Protein AF-0000000078948136 (afdb_homodimer)

InterPro domains:
  IPR016040 NAD(P)-binding domain [PF13460] (7-189)
  IPR036291 NAD(P)-binding domain superfamily [SSF51735] (1-202)

Sequence (426 aa):
MRVLVVGANGKVARYLLSELKNKGHEPVAMVRNEEQGPELRERGASDIVVANLEEDFSHAFASIDAVVFAAGSGPHTGADKTILIDLWGAIKTIQEAEKRGIKRFIMVSSVGTVDPDQGPMNMRHYLVAKRLADDELKRSSLDYTIVRPGPLSNEESTGKVTVSPHFSEITRSITRHDVAKVIAELVDQQHTIGKTFEVLNGDTPIAKVVEQLMRVLVVGANGKVARYLLSELKNKGHEPVAMVRNEEQGPELRERGASDIVVANLEEDFSHAFASIDAVVFAAGSGPHTGADKTILIDLWGAIKTIQEAEKRGIKRFIMVSSVGTVDPDQGPMNMRHYLVAKRLADDELKRSSLDYTIVRPGPLSNEESTGKVTVSPHFSEITRSITRHDVAKVIAELVDQQHTIGKTFEVLNGDTPIAKVVEQL

Nearest PDB structures (foldseek):
  3e8x-assembly1_A-2  TM=1.002E+00  e=1.604E-40  Halalkalibacterium halodurans
  7er7-assembly1_A  TM=8.733E-01  e=7.220E-12  Homo sapiens
  6opl-assembly1_A  TM=8.382E-01  e=3.068E-11  Homo sapiens
  7v2f-assembly1_J  TM=8.080E-01  e=1.464E-10  Sus scrofa
  6jkh-assembly1_A  TM=6.793E-01  e=3.742E-09  Homo sapiens

Secondary structure (DSSP, 8-state):
-EEEEETTTSHHHHHHHHHHHHTT-EEEEEES-GGGHHHHHHTT-SEEEE--TTS--GGGGTT-SEEEE-----TTS-HHHIIIIIIHHHHHHHHHHHHHT--EEEEE--TTTT-GGGS-GGGHHHHHHHHHHHHHHHHSSSEEEEEEE-SEE-SPP-SEEEEES--SS----EEHHHHHHHHHHHTT-GGGTTEEEEEEE-SEEHHHHHHH-/-EEEEETTTSHHHHHHHHHHHHTT-EEEEEES-GGGHHHHHHTT-SEEEE--TTS--GGGGTT-SEEEE-----TTS-HHHIIIIIIHHHHHHHHHHHHHT--EEEEE--TTTT-GGGS-GGGHHHHHHHHHHHHHHHHSSSEEEEEEE-SEE-SPP-SEEEEES--SS----EEHHHHHHHHHHHTT-GGGTTEEEEEEE-SEEHHHHHHH-

Structure (mmCIF, N/CA/C/O backbone):
data_AF-0000000078948136-model_v1
#
loop_
_entity.id
_entity.type
_entity.pdbx_description
1 polymer 'BH1520 protein'
#
loop_
_atom_site.group_PDB
_atom_site.id
_atom_site.type_symbol
_atom_site.label_atom_id
_atom_site.label_alt_id
_atom_site.label_comp_id
_atom_site.label_asym_id
_atom_site.label_entity_id
_atom_site.label_seq_id
_atom_site.pdbx_PDB_ins_code
_atom_site.Cartn_x
_atom_site.Cartn_y
_atom_site.Cartn_z
_atom_site.occupancy
_atom_site.B_iso_or_equiv
_atom_site.auth_seq_id
_atom_site.auth_comp_id
_atom_site.auth_asym_id
_atom_site.auth_atom_id
_atom_site.pdbx_PDB_model_num
ATOM 1 N N . MET A 1 1 ? -4.086 -31.156 -4.277 1 97.06 1 MET A N 1
ATOM 2 C CA . MET A 1 1 ? -4.754 -30.031 -3.643 1 97.06 1 MET A CA 1
ATOM 3 C C . MET A 1 1 ? -5.555 -29.219 -4.664 1 97.06 1 MET A C 1
ATOM 5 O O . MET A 1 1 ? -5.219 -29.203 -5.848 1 97.06 1 MET A O 1
ATOM 9 N N . ARG A 1 2 ? -6.617 -28.641 -4.203 1 98.56 2 ARG A N 1
ATOM 10 C CA . ARG A 1 2 ? -7.32 -27.625 -4.988 1 98.56 2 ARG A CA 1
ATOM 11 C C . ARG A 1 2 ? -6.664 -26.266 -4.832 1 98.56 2 ARG A C 1
ATOM 13 O O . ARG A 1 2 ? -6.738 -25.641 -3.766 1 98.56 2 ARG A O 1
ATOM 20 N N . VAL A 1 3 ? -6.012 -25.797 -5.891 1 98.88 3 VAL A N 1
ATOM 21 C CA . VAL A 1 3 ? -5.188 -24.594 -5.828 1 98.88 3 VAL A CA 1
ATOM 22 C C . VAL A 1 3 ? -5.863 -23.453 -6.602 1 98.88 3 VAL A C 1
ATOM 24 O O . VAL A 1 3 ? -6.051 -23.562 -7.816 1 98.88 3 VAL A O 1
ATOM 27 N N . LEU A 1 4 ? -6.27 -22.406 -5.887 1 98.94 4 LEU A N 1
ATOM 28 C CA . LEU A 1 4 ? -6.812 -21.219 -6.543 1 98.94 4 LEU A CA 1
ATOM 29 C C . LEU A 1 4 ? -5.699 -20.391 -7.16 1 98.94 4 LEU A C 1
ATOM 31 O O . LEU A 1 4 ? -4.773 -19.969 -6.465 1 98.94 4 LEU A O 1
ATOM 35 N N . VAL A 1 5 ? -5.766 -20.234 -8.461 1 98.94 5 VAL A N 1
ATOM 36 C CA . VAL A 1 5 ? -4.816 -19.391 -9.172 1 98.94 5 VAL A CA 1
ATOM 37 C C . VAL A 1 5 ? -5.469 -18.062 -9.516 1 98.94 5 VAL A C 1
ATOM 39 O O . VAL A 1 5 ? -6.258 -17.969 -10.461 1 98.94 5 VAL A O 1
ATOM 42 N N . VAL A 1 6 ? -5.133 -17.047 -8.711 1 98.88 6 VAL A N 1
ATOM 43 C CA . VAL A 1 6 ? -5.629 -15.688 -8.945 1 98.88 6 VAL A CA 1
ATOM 44 C C . VAL A 1 6 ? -4.816 -15.023 -10.055 1 98.88 6 VAL A C 1
ATOM 46 O O . VAL A 1 6 ? -3.592 -14.922 -9.961 1 98.88 6 VAL A O 1
ATOM 49 N N . GLY A 1 7 ? -5.488 -14.562 -11.062 1 97.75 7 GLY A N 1
ATOM 50 C CA . GLY A 1 7 ? -4.809 -14.086 -12.258 1 97.75 7 GLY A CA 1
ATOM 51 C C . GLY A 1 7 ? -4.496 -15.195 -13.242 1 97.75 7 GLY A C 1
ATOM 52 O O . GLY A 1 7 ? -3.426 -15.203 -13.852 1 97.75 7 GLY A O 1
ATOM 53 N N . ALA A 1 8 ? -5.383 -16.062 -13.445 1 98.25 8 ALA A N 1
ATOM 54 C CA . ALA A 1 8 ? -5.133 -17.312 -14.148 1 98.25 8 ALA A CA 1
ATOM 55 C C . ALA A 1 8 ? -4.969 -17.078 -15.648 1 98.25 8 ALA A C 1
ATOM 57 O O . ALA A 1 8 ? -4.449 -17.938 -16.359 1 98.25 8 ALA A O 1
ATOM 58 N N . ASN A 1 9 ? -5.387 -15.984 -16.125 1 95.88 9 ASN A N 1
ATOM 59 C CA . ASN A 1 9 ? -5.277 -15.719 -17.562 1 95.88 9 ASN A CA 1
ATOM 60 C C . ASN A 1 9 ? -3.951 -15.047 -17.906 1 95.88 9 ASN A C 1
ATOM 62 O O . ASN A 1 9 ? -3.686 -14.75 -19.078 1 95.88 9 ASN A O 1
ATOM 66 N N . GLY A 1 10 ? -3.174 -14.742 -16.922 1 96.38 10 GLY A N 1
ATOM 67 C CA . GLY A 1 10 ? -1.866 -14.156 -17.156 1 96.38 10 GLY A CA 1
ATOM 68 C C . GLY A 1 10 ? -0.903 -15.102 -17.844 1 96.38 10 GLY A C 1
ATOM 69 O O . GLY A 1 10 ? -1.104 -16.312 -17.844 1 96.38 10 GLY A O 1
ATOM 70 N N . LYS A 1 11 ? 0.179 -14.547 -18.375 1 96.88 11 LYS A N 1
ATOM 71 C CA . LYS A 1 11 ? 1.124 -15.305 -19.188 1 96.88 11 LYS A CA 1
ATOM 72 C C . LYS A 1 11 ? 1.839 -16.375 -18.359 1 96.88 11 LYS A C 1
ATOM 74 O O . LYS A 1 11 ? 2.035 -17.5 -18.828 1 96.88 11 LYS A O 1
ATOM 79 N N . VAL A 1 12 ? 2.221 -16.062 -17.172 1 98.31 12 VAL A N 1
ATOM 80 C CA . VAL A 1 12 ? 2.854 -17.031 -16.297 1 98.31 12 VAL A CA 1
ATOM 81 C C . VAL A 1 12 ? 1.819 -18.047 -15.82 1 98.31 12 VAL A C 1
ATOM 83 O O . VAL A 1 12 ? 2.072 -19.25 -15.836 1 98.31 12 VAL A O 1
ATOM 86 N N . ALA A 1 13 ? 0.624 -17.594 -15.43 1 98.56 13 ALA A N 1
ATOM 87 C CA . ALA A 1 13 ? -0.393 -18.422 -14.781 1 98.56 13 ALA A CA 1
ATOM 88 C C . ALA A 1 13 ? -0.94 -19.469 -15.734 1 98.56 13 ALA A C 1
ATOM 90 O O . ALA A 1 13 ? -1.296 -20.578 -15.32 1 98.56 13 ALA A O 1
ATOM 91 N N . ARG A 1 14 ? -0.943 -19.141 -16.984 1 97.88 14 ARG A N 1
ATOM 92 C CA . ARG A 1 14 ? -1.406 -20.109 -17.969 1 97.88 14 ARG A CA 1
ATOM 93 C C . ARG A 1 14 ? -0.501 -21.344 -18 1 97.88 14 ARG A C 1
ATOM 95 O O . ARG A 1 14 ? -0.977 -22.469 -18.172 1 97.88 14 ARG A O 1
ATOM 102 N N . TYR A 1 15 ? 0.8 -21.172 -17.875 1 98.62 15 TYR A N 1
ATOM 103 C CA . TYR A 1 15 ? 1.716 -22.297 -17.75 1 98.62 15 TYR A CA 1
ATOM 104 C C . TYR A 1 15 ? 1.528 -23 -16.406 1 98.62 15 TYR A C 1
ATOM 106 O O . TYR A 1 15 ? 1.631 -24.219 -16.328 1 98.62 15 TYR A O 1
ATOM 114 N N . LEU A 1 16 ? 1.207 -22.219 -15.414 1 98.88 16 LEU A N 1
ATOM 115 C CA . LEU A 1 16 ? 1.091 -22.719 -14.055 1 98.88 16 LEU A CA 1
ATOM 116 C C . LEU A 1 16 ? -0.053 -23.734 -13.945 1 98.88 16 LEU A C 1
ATOM 118 O O . LEU A 1 16 ? 0.061 -24.734 -13.234 1 98.88 16 LEU A O 1
ATOM 122 N N . LEU A 1 17 ? -1.152 -23.484 -14.641 1 98.81 17 LEU A N 1
ATOM 123 C CA . LEU A 1 17 ? -2.291 -24.406 -14.617 1 98.81 17 LEU A CA 1
ATOM 124 C C . LEU A 1 17 ? -1.872 -25.797 -15.047 1 98.81 17 LEU A C 1
ATOM 126 O O . LEU A 1 17 ? -2.16 -26.781 -14.352 1 98.81 17 LEU A O 1
ATOM 130 N N . SER A 1 18 ? -1.115 -25.906 -16.125 1 98.62 18 SER A N 1
ATOM 131 C CA . SER A 1 18 ? -0.658 -27.188 -16.641 1 98.62 18 SER A CA 1
ATOM 132 C C . SER A 1 18 ? 0.341 -27.844 -15.68 1 98.62 18 SER A C 1
ATOM 134 O O . SER A 1 18 ? 0.273 -29.047 -15.422 1 98.62 18 SER A O 1
ATOM 136 N N . GLU A 1 19 ? 1.241 -27.031 -15.18 1 98.75 19 GLU A N 1
ATOM 137 C CA . GLU A 1 19 ? 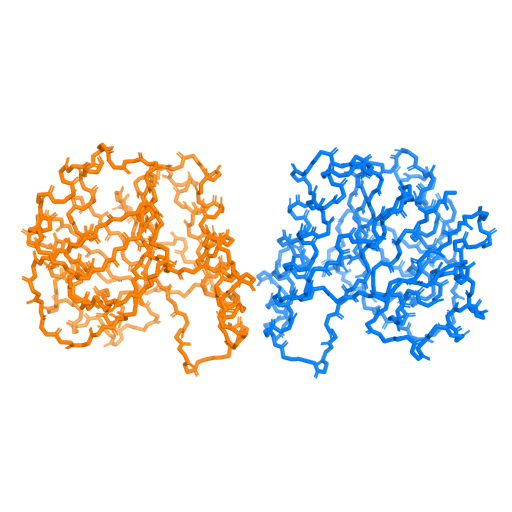2.273 -27.547 -14.289 1 98.75 19 GLU A CA 1
ATOM 138 C C . GLU A 1 19 ? 1.665 -28.078 -12.992 1 98.75 19 GLU A C 1
ATOM 140 O O . GLU A 1 19 ? 2.09 -29.125 -12.484 1 98.75 19 GLU A O 1
ATOM 145 N N . LEU A 1 20 ? 0.662 -27.375 -12.438 1 98.81 20 LEU A N 1
ATOM 146 C CA . LEU A 1 20 ? -0.029 -27.844 -11.242 1 98.81 20 LEU A CA 1
ATOM 147 C C . LEU A 1 20 ? -0.745 -29.172 -11.5 1 98.81 20 LEU A C 1
ATOM 149 O O . LEU A 1 20 ? -0.671 -30.094 -10.688 1 98.81 20 LEU A O 1
ATOM 153 N N . LYS A 1 21 ? -1.398 -29.203 -12.641 1 98.62 21 LYS A N 1
ATOM 154 C CA . LYS A 1 21 ? -2.092 -30.438 -13.016 1 98.62 21 LYS A CA 1
ATOM 155 C C . LYS A 1 21 ? -1.118 -31.609 -13.133 1 98.62 21 LYS A C 1
ATOM 157 O O . LYS A 1 21 ? -1.393 -32.688 -12.633 1 98.62 21 LYS A O 1
ATOM 162 N N . ASN A 1 22 ? -0.026 -31.359 -13.766 1 97.94 22 ASN A N 1
ATOM 163 C CA . ASN A 1 22 ? 0.999 -32.375 -13.945 1 97.94 22 ASN A CA 1
ATOM 164 C C . ASN A 1 22 ? 1.53 -32.875 -12.602 1 97.94 22 ASN A C 1
ATOM 166 O O . ASN A 1 22 ? 1.957 -34.031 -12.492 1 97.94 22 ASN A O 1
ATOM 170 N N . LYS A 1 23 ? 1.486 -32.031 -11.617 1 97.56 23 LYS A N 1
ATOM 171 C CA . LYS A 1 23 ? 1.969 -32.406 -10.289 1 97.56 23 LYS A CA 1
ATOM 172 C C . LYS A 1 23 ? 0.872 -33.094 -9.469 1 97.56 23 LYS A C 1
ATOM 174 O O . LYS A 1 23 ? 1.074 -33.406 -8.297 1 97.56 23 LYS A O 1
ATOM 179 N N . GLY A 1 24 ? -0.3 -33.188 -10.062 1 98.06 24 GLY A N 1
ATOM 180 C CA . GLY A 1 24 ? -1.373 -33.938 -9.414 1 98.06 24 GLY A CA 1
ATOM 181 C C . GLY A 1 24 ? -2.334 -33.062 -8.648 1 98.06 24 GLY A C 1
ATOM 182 O O . GLY A 1 24 ? -3.156 -33.531 -7.871 1 98.06 24 GLY A O 1
ATOM 183 N N . HIS A 1 25 ? -2.225 -31.75 -8.766 1 98.56 25 HIS A N 1
ATOM 184 C CA . HIS A 1 25 ? -3.141 -30.828 -8.117 1 98.56 25 HIS A CA 1
ATOM 185 C C . HIS A 1 25 ? -4.367 -30.562 -8.984 1 98.56 25 HIS A C 1
ATOM 187 O O . HIS A 1 25 ? -4.453 -31.047 -10.109 1 98.56 25 HIS A O 1
ATOM 193 N N . GLU A 1 26 ? -5.348 -29.875 -8.422 1 98.75 26 GLU A N 1
ATOM 194 C CA . GLU A 1 26 ? -6.539 -29.391 -9.109 1 98.75 26 GLU A CA 1
ATOM 195 C C . GLU A 1 26 ? -6.551 -27.859 -9.172 1 98.75 26 GLU A C 1
ATOM 197 O O . GLU A 1 26 ? -7.07 -27.203 -8.273 1 98.75 26 GLU A O 1
ATOM 202 N N . PRO A 1 27 ? -5.984 -27.359 -10.289 1 98.88 27 PRO A N 1
ATOM 203 C CA . PRO A 1 27 ? -5.949 -25.891 -10.375 1 98.88 27 PRO A CA 1
ATOM 204 C C . PRO A 1 27 ? -7.32 -25.281 -10.641 1 98.88 27 PRO A C 1
ATOM 206 O O . PRO A 1 27 ? -8.039 -25.734 -11.547 1 98.88 27 PRO A O 1
ATOM 209 N N . VAL A 1 28 ? -7.73 -24.359 -9.836 1 98.81 28 VAL A N 1
ATOM 210 C CA . VAL A 1 28 ? -8.938 -23.562 -10.031 1 98.81 28 VAL A CA 1
ATOM 211 C C . VAL A 1 28 ? -8.555 -22.188 -10.594 1 98.81 28 VAL A C 1
ATOM 213 O O . VAL A 1 28 ? -7.906 -21.391 -9.914 1 98.81 28 VAL A O 1
ATOM 216 N N . ALA A 1 29 ? -9.008 -21.922 -11.836 1 98.81 29 ALA A N 1
ATOM 217 C CA . ALA A 1 29 ? -8.633 -20.703 -12.531 1 98.81 29 ALA A CA 1
ATOM 218 C C . ALA A 1 29 ? -9.617 -19.578 -12.227 1 98.81 29 ALA A C 1
ATOM 220 O O . ALA A 1 29 ? -10.797 -19.656 -12.578 1 98.81 29 ALA A O 1
ATOM 221 N N . MET A 1 30 ? -9.141 -18.531 -11.547 1 98.69 30 MET A N 1
ATOM 222 C CA . MET A 1 30 ? -9.953 -17.328 -11.344 1 98.69 30 MET A CA 1
ATOM 223 C C . MET A 1 30 ? -9.773 -16.344 -12.492 1 98.69 30 MET A C 1
ATOM 225 O O . MET A 1 30 ? -8.648 -15.93 -12.789 1 98.69 30 MET A O 1
ATOM 229 N N . VAL A 1 31 ? -10.852 -16.047 -13.141 1 97.19 31 VAL A N 1
ATOM 230 C CA . VAL A 1 31 ? -10.812 -15.148 -14.289 1 97.19 31 VAL A CA 1
ATOM 231 C C . VAL A 1 31 ? -11.93 -14.117 -14.18 1 97.19 31 VAL A C 1
ATOM 233 O O . VAL A 1 31 ? -12.898 -14.32 -13.445 1 97.19 31 VAL A O 1
ATOM 236 N N . ARG A 1 32 ? -11.812 -13.031 -14.898 1 95.06 32 ARG A N 1
ATOM 237 C CA . ARG A 1 32 ? -12.789 -11.945 -14.852 1 95.06 32 ARG A CA 1
ATOM 238 C C . ARG A 1 32 ? -13.953 -12.211 -15.805 1 95.06 32 ARG A C 1
ATOM 240 O O . ARG A 1 32 ? -15.039 -11.664 -15.625 1 95.06 32 ARG A O 1
ATOM 247 N N . ASN A 1 33 ? -13.625 -12.984 -16.797 1 92.56 33 ASN A N 1
ATOM 248 C CA . ASN A 1 33 ? -14.602 -13.258 -17.844 1 92.56 33 ASN A CA 1
ATOM 249 C C . ASN A 1 33 ? -14.727 -14.75 -18.109 1 92.56 33 ASN A C 1
ATOM 251 O O . ASN A 1 33 ? -13.734 -15.422 -18.391 1 92.56 33 ASN A O 1
ATOM 255 N N . GLU A 1 34 ? -15.93 -15.148 -18.203 1 92.31 34 GLU A N 1
ATOM 256 C CA . GLU A 1 34 ? -16.219 -16.562 -18.406 1 92.31 34 GLU A CA 1
ATOM 257 C C . GLU A 1 34 ? -15.727 -17.047 -19.781 1 92.31 34 GLU A C 1
ATOM 259 O O . GLU A 1 34 ? -15.43 -18.219 -19.953 1 92.31 34 GLU A O 1
ATOM 264 N N . GLU A 1 35 ? -15.641 -16.141 -20.703 1 94.19 35 GLU A N 1
ATOM 265 C CA . GLU A 1 35 ? -15.258 -16.484 -22.062 1 94.19 35 GLU A CA 1
ATOM 266 C C . GLU A 1 35 ? -13.836 -17.031 -22.125 1 94.19 35 GLU A C 1
ATOM 268 O O . GLU A 1 35 ? -13.461 -17.703 -23.078 1 94.19 35 GLU A O 1
ATOM 273 N N . GLN A 1 36 ? -13.078 -16.859 -21.094 1 91.75 36 GLN A N 1
ATOM 274 C CA . GLN A 1 36 ? -11.711 -17.344 -21.031 1 91.75 36 GLN A CA 1
ATOM 275 C C . GLN A 1 36 ? -11.664 -18.797 -20.531 1 91.75 36 GLN A C 1
ATOM 277 O O . GLN A 1 36 ? -10.633 -19.469 -20.641 1 91.75 36 GLN A O 1
ATOM 282 N N . GLY A 1 37 ? -12.781 -19.328 -20.078 1 94.31 37 GLY A N 1
ATOM 283 C CA . GLY A 1 37 ? -12.875 -20.609 -19.391 1 94.31 37 GLY A CA 1
ATOM 284 C C . GLY A 1 37 ? -12.43 -21.781 -20.25 1 94.31 37 GLY A C 1
ATOM 285 O O . GLY A 1 37 ? -11.531 -22.531 -19.859 1 94.31 37 GLY A O 1
ATOM 286 N N . PRO A 1 38 ? -12.977 -21.922 -21.422 1 95.25 38 PRO A N 1
ATOM 287 C CA . PRO A 1 38 ? -12.648 -23.094 -22.25 1 95.25 38 PRO A CA 1
ATOM 288 C C . PRO A 1 38 ? -11.156 -23.203 -22.547 1 95.25 38 PRO A C 1
ATOM 290 O O . PRO A 1 38 ? -10.578 -24.281 -22.422 1 95.25 38 PRO A O 1
ATOM 293 N N . GLU A 1 39 ? -10.539 -22.125 -22.875 1 96.94 39 GLU A N 1
ATOM 294 C CA . GLU A 1 39 ? -9.102 -22.141 -23.156 1 96.94 39 GLU A CA 1
ATOM 295 C C . GLU A 1 39 ? -8.305 -22.562 -21.922 1 96.94 39 GLU A C 1
ATOM 297 O O . GLU A 1 39 ? -7.348 -23.328 -22.031 1 96.94 39 GLU A O 1
ATOM 302 N N . LEU A 1 40 ? -8.695 -22.109 -20.797 1 98 40 LEU A N 1
ATOM 303 C CA . LEU A 1 40 ? -7.965 -22.391 -19.562 1 98 40 LEU A CA 1
ATOM 304 C C . LEU A 1 40 ? -8.164 -23.844 -19.125 1 98 40 LEU A C 1
ATOM 306 O O . LEU A 1 40 ? -7.266 -24.453 -18.547 1 98 40 LEU A O 1
ATOM 310 N N . ARG A 1 41 ? -9.305 -24.391 -19.406 1 97.62 41 ARG A N 1
ATOM 311 C CA . ARG A 1 41 ? -9.516 -25.812 -19.156 1 97.62 41 ARG A CA 1
ATOM 312 C C . ARG A 1 41 ? -8.586 -26.656 -20.016 1 97.62 41 ARG A C 1
ATOM 314 O O . ARG A 1 41 ? -8.039 -27.656 -19.547 1 97.62 41 ARG A O 1
ATOM 321 N N . GLU A 1 42 ? -8.438 -26.188 -21.203 1 97.62 42 GLU A N 1
ATOM 322 C CA . GLU A 1 42 ? -7.508 -26.891 -22.094 1 97.62 42 GLU A CA 1
ATOM 323 C C . GLU A 1 42 ? -6.078 -26.797 -21.562 1 97.62 42 GLU A C 1
ATOM 325 O O . GLU A 1 42 ? -5.273 -27.703 -21.781 1 97.62 42 GLU A O 1
ATOM 330 N N . ARG A 1 43 ? -5.836 -25.844 -20.797 1 97.25 43 ARG A N 1
ATOM 331 C CA . ARG A 1 43 ? -4.492 -25.625 -20.266 1 97.25 43 ARG A CA 1
ATOM 332 C C . ARG A 1 43 ? -4.324 -26.281 -18.906 1 97.25 43 ARG A C 1
ATOM 334 O O . ARG A 1 43 ? -3.258 -26.203 -18.281 1 97.25 43 ARG A O 1
ATOM 341 N N . GLY A 1 44 ? -5.402 -26.938 -18.422 1 97.88 44 GLY A N 1
ATOM 342 C CA . GLY A 1 44 ? -5.195 -27.75 -17.234 1 97.88 44 GLY A CA 1
ATOM 343 C C . GLY A 1 44 ? -6.066 -27.328 -16.078 1 97.88 44 GLY A C 1
ATOM 344 O O . GLY A 1 44 ? -6.059 -27.969 -15.016 1 97.88 44 GLY A O 1
ATOM 345 N N . ALA A 1 45 ? -6.855 -26.25 -16.234 1 98.56 45 ALA A N 1
ATOM 346 C CA . ALA A 1 45 ? -7.75 -25.859 -15.148 1 98.56 45 ALA A CA 1
ATOM 347 C C . ALA A 1 45 ? -8.805 -26.922 -14.875 1 98.56 45 ALA A C 1
ATOM 349 O O . ALA A 1 45 ? -9.492 -27.375 -15.797 1 98.56 45 ALA A O 1
ATOM 350 N N . SER A 1 46 ? -8.867 -27.312 -13.695 1 98.19 46 SER A N 1
ATOM 351 C CA . SER A 1 46 ? -9.883 -28.266 -13.297 1 98.19 46 SER A CA 1
ATOM 352 C C . SER A 1 46 ? -11.242 -27.609 -13.102 1 98.19 46 SER A C 1
ATOM 354 O O . SER A 1 46 ? -12.281 -28.25 -13.219 1 98.19 46 SER A O 1
ATOM 356 N N . ASP A 1 47 ? -11.211 -26.359 -12.75 1 97.88 47 ASP A N 1
ATOM 357 C CA . ASP A 1 47 ? -12.398 -25.547 -12.547 1 97.88 47 ASP A CA 1
ATOM 358 C C . ASP A 1 47 ? -12.133 -24.078 -12.883 1 97.88 47 ASP A C 1
ATOM 360 O O . ASP A 1 47 ? -10.977 -23.641 -12.891 1 97.88 47 ASP A O 1
ATOM 364 N N . ILE A 1 48 ? -13.266 -23.438 -13.273 1 98.31 48 ILE A N 1
ATOM 365 C CA . ILE A 1 48 ? -13.211 -22.016 -13.578 1 98.31 48 ILE A CA 1
ATOM 366 C C . ILE A 1 48 ? -14.102 -21.25 -12.609 1 98.31 48 ILE A C 1
ATOM 368 O O . ILE A 1 48 ? -15.242 -21.641 -12.359 1 98.31 48 ILE A O 1
ATOM 372 N N . VAL A 1 49 ? -13.523 -20.234 -12.008 1 98.5 49 VAL A N 1
ATOM 373 C CA . VAL A 1 49 ? -14.336 -19.344 -11.188 1 98.5 49 VAL A CA 1
ATOM 374 C C . VAL A 1 49 ? -14.227 -17.922 -11.703 1 98.5 49 VAL 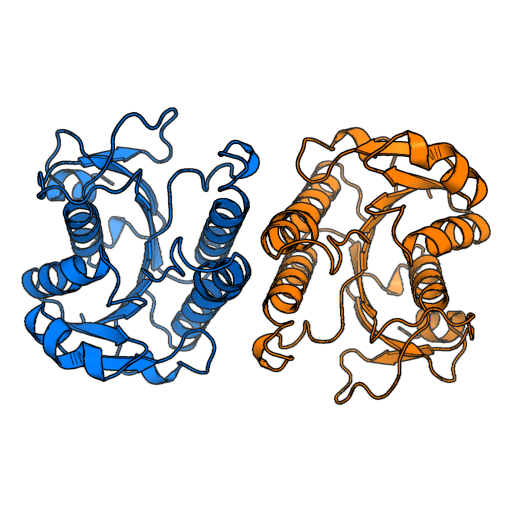A C 1
ATOM 376 O O . VAL A 1 49 ? -13.125 -17.422 -11.953 1 98.5 49 VAL A O 1
ATOM 379 N N . VAL A 1 50 ? -15.383 -17.297 -11.945 1 98.19 50 VAL A N 1
ATOM 380 C CA . VAL A 1 50 ? -15.422 -15.914 -12.414 1 98.19 50 VAL A CA 1
ATOM 381 C C . VAL A 1 50 ? -15.469 -14.969 -11.211 1 98.19 50 VAL A C 1
ATOM 383 O O . VAL A 1 50 ? -16.406 -15.016 -10.414 1 98.19 50 VAL A O 1
ATOM 386 N N . ALA A 1 51 ? -14.453 -14.133 -11.109 1 98.12 51 ALA A N 1
ATOM 387 C CA . ALA A 1 51 ? -14.375 -13.148 -10.031 1 98.12 51 ALA A CA 1
ATOM 388 C C . ALA A 1 51 ? -13.477 -11.977 -10.422 1 98.12 51 ALA A C 1
ATOM 390 O O . ALA A 1 51 ? -12.625 -12.109 -11.297 1 98.12 51 ALA A O 1
ATOM 391 N N . ASN A 1 52 ? -13.773 -10.859 -9.836 1 97.19 52 ASN A N 1
ATOM 392 C CA . ASN A 1 52 ? -13.07 -9.602 -10.055 1 97.19 52 ASN A CA 1
ATOM 393 C C . ASN A 1 52 ? -12.445 -9.078 -8.766 1 97.19 52 ASN A C 1
ATOM 395 O O . ASN A 1 52 ? -13.148 -8.859 -7.773 1 97.19 52 ASN A O 1
ATOM 399 N N . LEU A 1 53 ? -11.164 -8.836 -8.844 1 97.75 53 LEU A N 1
ATOM 400 C CA . LEU A 1 53 ? -10.453 -8.406 -7.645 1 97.75 53 LEU A CA 1
ATOM 401 C C . LEU A 1 53 ? -10.945 -7.043 -7.172 1 97.75 53 LEU A C 1
ATOM 403 O O . LEU A 1 53 ? -10.68 -6.641 -6.039 1 97.75 53 LEU A O 1
ATOM 407 N N . GLU A 1 54 ? -11.602 -6.285 -7.996 1 96.56 54 GLU A N 1
ATOM 408 C CA . GLU A 1 54 ? -12.117 -4.969 -7.629 1 96.56 54 GLU A CA 1
ATOM 409 C C . GLU A 1 54 ? -13.547 -5.062 -7.105 1 96.56 54 GLU A C 1
ATOM 411 O O . GLU A 1 54 ? -14.18 -4.043 -6.816 1 96.56 54 GLU A O 1
ATOM 416 N N . GLU A 1 55 ? -14.055 -6.258 -7.016 1 96.62 55 GLU A N 1
ATOM 417 C CA . GLU A 1 55 ? -15.375 -6.559 -6.465 1 96.62 55 GLU A CA 1
ATOM 418 C C . GLU A 1 55 ? -15.297 -7.641 -5.395 1 96.62 55 GLU A C 1
ATOM 420 O O . GLU A 1 55 ? -14.211 -7.934 -4.883 1 96.62 55 GLU A O 1
ATOM 425 N N . ASP A 1 56 ? -16.453 -8.078 -4.961 1 96.75 56 ASP A N 1
ATOM 426 C CA . ASP A 1 56 ? -16.469 -9.219 -4.051 1 96.75 56 ASP A CA 1
ATOM 427 C C . ASP A 1 56 ? -16.078 -10.508 -4.777 1 96.75 56 ASP A C 1
ATOM 429 O O . ASP A 1 56 ? -16.703 -10.883 -5.77 1 96.75 56 ASP A O 1
ATOM 433 N N . PHE A 1 57 ? -15.055 -11.125 -4.301 1 98.25 57 PHE A N 1
ATOM 434 C CA . PHE A 1 57 ? -14.594 -12.352 -4.941 1 98.25 57 PHE A CA 1
ATOM 435 C C . PHE A 1 57 ? -14.461 -13.484 -3.922 1 98.25 57 PHE A C 1
ATOM 437 O O . PHE A 1 57 ? -13.75 -14.461 -4.156 1 98.25 57 PHE A O 1
ATOM 444 N N . SER A 1 58 ? -15.086 -13.344 -2.787 1 98.19 58 SER A N 1
ATOM 445 C CA . SER A 1 58 ? -14.977 -14.289 -1.686 1 98.19 58 SER A CA 1
ATOM 446 C C . SER A 1 58 ? -15.438 -15.68 -2.104 1 98.19 58 SER A C 1
ATOM 448 O O . SER A 1 58 ? -14.93 -16.688 -1.606 1 98.19 58 SER A O 1
ATOM 450 N N . HIS A 1 59 ? -16.359 -15.742 -3.049 1 98.31 59 HIS A N 1
ATOM 451 C CA . HIS A 1 59 ? -16.891 -17.016 -3.494 1 98.31 59 HIS A CA 1
ATOM 452 C C . HIS A 1 59 ? -15.828 -17.859 -4.188 1 98.31 59 HIS A C 1
ATOM 454 O O . HIS A 1 59 ? -15.969 -19.078 -4.305 1 98.31 59 HIS A O 1
ATOM 460 N N . ALA A 1 60 ? -14.781 -17.266 -4.633 1 98.62 60 ALA A N 1
ATOM 461 C CA . ALA A 1 60 ? -13.727 -17.953 -5.367 1 98.62 60 ALA A CA 1
ATOM 462 C C . ALA A 1 60 ? -12.938 -18.875 -4.449 1 98.62 60 ALA A C 1
ATOM 464 O O . ALA A 1 60 ? -12.188 -19.734 -4.922 1 98.62 60 ALA A O 1
ATOM 465 N N . PHE A 1 61 ? -13.094 -18.781 -3.162 1 98.69 61 PHE A N 1
ATOM 466 C CA . PHE A 1 61 ? -12.266 -19.484 -2.195 1 98.69 61 PHE A CA 1
ATOM 467 C C . PHE A 1 61 ? -12.961 -20.766 -1.728 1 98.69 61 PHE A C 1
ATOM 469 O O . PHE A 1 61 ? -12.422 -21.484 -0.887 1 98.69 61 PHE A O 1
ATOM 476 N N . ALA A 1 62 ? -14.109 -21.031 -2.283 1 97.88 62 ALA A N 1
ATOM 477 C CA . ALA A 1 62 ? -14.852 -22.219 -1.873 1 97.88 62 ALA A CA 1
ATOM 478 C C . ALA A 1 62 ? -14.078 -23.5 -2.197 1 97.88 62 ALA A C 1
ATOM 480 O O . ALA A 1 62 ? -13.648 -23.688 -3.336 1 97.88 62 ALA A O 1
ATOM 481 N N . SER A 1 63 ? -13.805 -24.344 -1.143 1 97.81 63 SER A N 1
ATOM 482 C CA . SER A 1 63 ? -13.18 -25.656 -1.269 1 97.81 63 SER A CA 1
ATOM 483 C C . SER A 1 63 ? -11.758 -25.531 -1.815 1 97.81 63 SER A C 1
ATOM 485 O O . SER A 1 63 ? -11.352 -26.312 -2.678 1 97.81 63 SER A O 1
ATOM 487 N N . ILE A 1 64 ? -11.039 -24.516 -1.451 1 98.69 64 ILE A N 1
ATOM 488 C CA . ILE A 1 64 ? -9.672 -24.281 -1.881 1 98.69 64 ILE A CA 1
ATOM 489 C C . ILE A 1 64 ? -8.703 -24.719 -0.788 1 98.69 64 ILE A C 1
ATOM 491 O O . ILE A 1 64 ? -8.938 -24.484 0.398 1 98.69 64 ILE A O 1
ATOM 495 N N . ASP A 1 65 ? -7.621 -25.359 -1.229 1 98.62 65 ASP A N 1
ATOM 496 C CA . ASP A 1 65 ? -6.602 -25.812 -0.291 1 98.62 65 ASP A CA 1
ATOM 497 C C . ASP A 1 65 ? -5.422 -24.859 -0.237 1 98.62 65 ASP A C 1
ATOM 499 O O . ASP A 1 65 ? -4.754 -24.734 0.792 1 98.62 65 ASP A O 1
ATOM 503 N N . ALA A 1 66 ? -5.121 -24.234 -1.32 1 98.81 66 ALA A N 1
ATOM 504 C CA . ALA A 1 66 ? -3.975 -23.344 -1.46 1 98.81 66 ALA A CA 1
ATOM 505 C C . ALA A 1 66 ? -4.266 -22.234 -2.465 1 98.81 66 ALA A C 1
ATOM 507 O O . ALA A 1 66 ? -5.125 -22.375 -3.338 1 98.81 66 ALA A O 1
ATOM 508 N N . VAL A 1 67 ? -3.594 -21.125 -2.297 1 98.94 67 VAL A N 1
ATOM 509 C CA . VAL A 1 67 ? -3.777 -19.969 -3.178 1 98.94 67 VAL A CA 1
ATOM 510 C C . VAL A 1 67 ? -2.439 -19.578 -3.797 1 98.94 67 VAL A C 1
ATOM 512 O O . VAL A 1 67 ? -1.415 -19.547 -3.111 1 98.94 67 VAL A O 1
ATOM 515 N N . VAL A 1 68 ? -2.42 -19.359 -5.074 1 98.94 68 VAL A N 1
ATOM 516 C CA . VAL A 1 68 ? -1.333 -18.688 -5.77 1 98.94 68 VAL A CA 1
ATOM 517 C C . VAL A 1 68 ? -1.821 -17.344 -6.301 1 98.94 68 VAL A C 1
ATOM 519 O O . VAL A 1 68 ? -2.775 -17.281 -7.082 1 98.94 68 VAL A O 1
ATOM 522 N N . PHE A 1 69 ? -1.248 -16.297 -5.82 1 98.94 69 PHE A N 1
ATOM 523 C CA . PHE A 1 69 ? -1.562 -14.977 -6.348 1 98.94 69 PHE A CA 1
ATOM 524 C C . PHE A 1 69 ? -0.598 -14.602 -7.465 1 98.94 69 PHE A C 1
ATOM 526 O O . PHE A 1 69 ? 0.544 -14.219 -7.207 1 98.94 69 PHE A O 1
ATOM 533 N N . ALA A 1 70 ? -1.076 -14.68 -8.633 1 98.69 70 ALA A N 1
ATOM 534 C CA . ALA A 1 70 ? -0.267 -14.383 -9.812 1 98.69 70 ALA A CA 1
ATOM 535 C C . ALA A 1 70 ? -0.847 -13.203 -10.594 1 98.69 70 ALA A C 1
ATOM 537 O O . ALA A 1 70 ? -0.448 -12.945 -11.727 1 98.69 70 ALA A O 1
ATOM 538 N N . ALA A 1 71 ? -1.788 -12.555 -9.922 1 98 71 ALA A N 1
ATOM 539 C CA . ALA A 1 71 ? -2.461 -11.453 -10.609 1 98 71 ALA A CA 1
ATOM 540 C C . ALA A 1 71 ? -1.573 -10.211 -10.656 1 98 71 ALA A C 1
ATOM 542 O O . ALA A 1 71 ? -0.835 -9.938 -9.711 1 98 71 ALA A O 1
ATOM 543 N N . GLY A 1 72 ? -1.669 -9.5 -11.703 1 96.44 72 GLY A N 1
ATOM 544 C CA . GLY A 1 72 ? -1.1 -8.188 -11.969 1 96.44 72 GLY A CA 1
ATOM 545 C C . GLY A 1 72 ? -1.897 -7.379 -12.977 1 96.44 72 GLY A C 1
ATOM 546 O O . GLY A 1 72 ? -2.486 -7.941 -13.898 1 96.44 72 GLY A O 1
ATOM 547 N N . SER A 1 73 ? -1.837 -6.125 -12.789 1 94.31 73 SER A N 1
ATOM 548 C CA . SER A 1 73 ? -2.627 -5.277 -13.68 1 94.31 73 SER A CA 1
ATOM 549 C C . SER A 1 73 ? -2.014 -5.219 -15.078 1 94.31 73 SER A C 1
ATOM 551 O O . SER A 1 73 ? -2.723 -5.008 -16.062 1 94.31 73 SER A O 1
ATOM 553 N N . GLY A 1 74 ? -0.789 -5.391 -15.117 1 91.5 74 GLY A N 1
ATOM 554 C CA . GLY A 1 74 ? -0.114 -5.387 -16.406 1 91.5 74 GLY A CA 1
ATOM 555 C C . GLY A 1 74 ? 0.348 -4.004 -16.828 1 91.5 74 GLY A C 1
ATOM 556 O O . GLY A 1 74 ? -0.175 -2.996 -16.359 1 91.5 74 GLY A O 1
ATOM 557 N N . PRO A 1 75 ? 1.241 -3.934 -17.719 1 87.44 75 PRO A N 1
ATOM 558 C CA . PRO A 1 75 ? 1.88 -2.678 -18.125 1 87.44 75 PRO A CA 1
ATOM 559 C C . PRO A 1 75 ? 0.96 -1.786 -18.953 1 87.44 75 PRO A C 1
ATOM 561 O O . PRO A 1 75 ? 1.256 -0.605 -19.156 1 87.44 75 PRO A O 1
ATOM 564 N N . HIS A 1 76 ? -0.115 -2.314 -19.469 1 91.88 76 HIS A N 1
ATOM 565 C CA . HIS A 1 76 ? -0.989 -1.547 -20.344 1 91.88 76 HIS A CA 1
ATOM 566 C C . HIS A 1 76 ? -2.098 -0.858 -19.562 1 91.88 76 HIS A C 1
ATOM 568 O O . HIS A 1 76 ? -3.008 -0.268 -20.141 1 91.88 76 HIS A O 1
ATOM 574 N N . THR A 1 77 ? -2.051 -0.997 -18.297 1 93.75 77 THR A N 1
ATOM 575 C CA . THR A 1 77 ? -3.012 -0.319 -17.438 1 93.75 77 THR A CA 1
ATOM 576 C C . THR A 1 77 ? -2.336 0.801 -16.656 1 93.75 77 THR A C 1
ATOM 578 O O . THR A 1 77 ? -1.109 0.919 -16.656 1 93.75 77 THR A O 1
ATOM 581 N N . GLY A 1 78 ? -3.143 1.682 -16.109 1 94.44 78 GLY A N 1
ATOM 582 C CA . GLY A 1 78 ? -2.6 2.777 -15.328 1 94.44 78 GLY A CA 1
ATOM 583 C C . GLY A 1 78 ? -2.184 2.361 -13.93 1 94.44 78 GLY A C 1
ATOM 584 O O . GLY A 1 78 ? -2.49 1.252 -13.484 1 94.44 78 GLY A O 1
ATOM 585 N N . ALA A 1 79 ? -1.454 3.24 -13.25 1 97.06 79 ALA A N 1
ATOM 586 C CA . ALA A 1 79 ? -0.964 2.98 -11.898 1 97.06 79 ALA A CA 1
ATOM 587 C C . ALA A 1 79 ? -2.123 2.811 -10.922 1 97.06 79 ALA A C 1
ATOM 589 O O . ALA A 1 79 ? -1.951 2.238 -9.844 1 97.06 79 ALA A O 1
ATOM 590 N N . ASP A 1 80 ? -3.271 3.387 -11.227 1 97.62 80 ASP A N 1
ATOM 591 C CA . ASP A 1 80 ? -4.445 3.154 -10.391 1 97.62 80 ASP A CA 1
ATOM 592 C C . ASP A 1 80 ? -4.777 1.666 -10.312 1 97.62 80 ASP A C 1
ATOM 594 O O . ASP A 1 80 ? -5.117 1.159 -9.242 1 97.62 80 ASP A O 1
ATOM 598 N N . LYS A 1 81 ? -4.641 1.022 -11.43 1 97.75 81 LYS A N 1
ATOM 599 C CA . LYS A 1 81 ? -4.895 -0.415 -11.445 1 97.75 81 LYS A CA 1
ATOM 600 C C . LYS A 1 81 ? -3.789 -1.175 -10.719 1 97.75 81 LYS A C 1
ATOM 602 O O . LYS A 1 81 ? -4.039 -2.219 -10.109 1 97.75 81 LYS A O 1
ATOM 607 N N . THR A 1 82 ? -2.527 -0.668 -10.742 1 98.31 82 THR A N 1
ATOM 608 C CA . THR A 1 82 ? -1.47 -1.256 -9.922 1 98.31 82 THR A CA 1
ATOM 609 C C . THR A 1 82 ? -1.864 -1.263 -8.453 1 98.31 82 THR A C 1
ATOM 611 O O . THR A 1 82 ? -1.688 -2.268 -7.762 1 98.31 82 THR A O 1
ATOM 614 N N . ILE A 1 83 ? -2.438 -0.22 -7.996 1 98.5 83 ILE A N 1
ATOM 615 C CA . ILE A 1 83 ? -2.891 -0.127 -6.613 1 98.5 83 ILE A CA 1
ATOM 616 C C . ILE A 1 83 ? -4.027 -1.116 -6.375 1 98.5 83 ILE A C 1
ATOM 618 O O . ILE A 1 83 ? -4 -1.883 -5.41 1 98.5 83 ILE A O 1
ATOM 622 N N . LEU A 1 84 ? -4.969 -1.165 -7.258 1 98.5 84 LEU A N 1
ATOM 623 C CA . LEU A 1 84 ? -6.223 -1.864 -6.996 1 98.5 84 LEU A CA 1
ATOM 624 C C . LEU A 1 84 ? -6.066 -3.365 -7.215 1 98.5 84 LEU A C 1
ATOM 626 O O . LEU A 1 84 ? -6.777 -4.164 -6.602 1 98.5 84 LEU A O 1
ATOM 630 N N . ILE A 1 85 ? -5.082 -3.768 -8.047 1 98.38 85 ILE A N 1
ATOM 631 C CA . ILE A 1 85 ? -4.926 -5.176 -8.383 1 98.38 85 ILE A CA 1
ATOM 632 C C . ILE A 1 85 ? -3.697 -5.746 -7.676 1 98.38 85 ILE A C 1
ATOM 634 O O . ILE A 1 85 ? -3.82 -6.582 -6.781 1 98.38 85 ILE A O 1
ATOM 638 N N . ASP A 1 86 ? -2.537 -5.18 -7.941 1 98.69 86 ASP A N 1
ATOM 639 C CA . ASP A 1 86 ? -1.271 -5.738 -7.473 1 98.69 86 ASP A CA 1
ATOM 640 C C . ASP A 1 86 ? -1.123 -5.57 -5.961 1 98.69 86 ASP A C 1
ATOM 642 O O . ASP A 1 86 ? -0.455 -6.371 -5.305 1 98.69 86 ASP A O 1
ATOM 646 N N . LEU A 1 87 ? -1.727 -4.523 -5.465 1 98.88 87 LEU A N 1
ATOM 647 C CA . LEU A 1 87 ? -1.578 -4.223 -4.047 1 98.88 87 LEU A CA 1
ATOM 648 C C . LEU A 1 87 ? -2.85 -4.574 -3.279 1 98.88 87 LEU A C 1
ATOM 650 O O . LEU A 1 87 ? -2.879 -5.562 -2.543 1 98.88 87 LEU A O 1
ATOM 654 N N . TRP A 1 88 ? -3.922 -3.908 -3.494 1 98.81 88 TRP A N 1
ATOM 655 C CA . TRP A 1 88 ? -5.16 -4.062 -2.738 1 98.81 88 TRP A CA 1
ATOM 656 C C . TRP A 1 88 ? -5.789 -5.426 -2.996 1 98.81 88 TRP A C 1
ATOM 658 O O . TRP A 1 88 ? -6.258 -6.086 -2.064 1 98.81 88 TRP A O 1
ATOM 668 N N . GLY A 1 89 ? -5.773 -5.828 -4.285 1 98.75 89 GLY A N 1
ATOM 669 C CA . GLY A 1 89 ? -6.246 -7.164 -4.613 1 98.75 89 GLY A CA 1
ATOM 670 C C . GLY A 1 89 ? -5.473 -8.258 -3.904 1 98.75 89 GLY A C 1
ATOM 671 O O . GLY A 1 89 ? -6.062 -9.234 -3.42 1 98.75 89 GLY A O 1
ATOM 672 N N . ALA A 1 90 ? -4.164 -8.109 -3.881 1 98.88 90 ALA A N 1
ATOM 673 C CA . ALA A 1 90 ? -3.32 -9.07 -3.174 1 98.88 90 ALA A CA 1
ATOM 674 C C . ALA A 1 90 ? -3.648 -9.094 -1.684 1 98.88 90 ALA A C 1
ATOM 676 O O . ALA A 1 90 ? -3.826 -10.164 -1.098 1 98.88 90 ALA A O 1
ATOM 677 N N . ILE A 1 91 ? -3.758 -7.922 -1.084 1 98.88 91 ILE A N 1
ATOM 678 C CA . ILE A 1 91 ? -4.035 -7.816 0.344 1 98.88 91 ILE A CA 1
ATOM 679 C C . ILE A 1 91 ? -5.383 -8.461 0.661 1 98.88 91 ILE A C 1
ATOM 681 O O . ILE A 1 91 ? -5.496 -9.242 1.607 1 98.88 91 ILE A O 1
ATOM 685 N N . LYS A 1 92 ? -6.379 -8.172 -0.139 1 98.75 92 LYS A N 1
ATOM 686 C CA . LYS A 1 92 ? -7.703 -8.742 0.086 1 98.75 92 LYS A CA 1
ATOM 687 C C . LYS A 1 92 ? -7.691 -10.258 -0.087 1 98.75 92 LYS A C 1
ATOM 689 O O . LYS A 1 92 ? -8.414 -10.969 0.608 1 98.75 92 LYS A O 1
ATOM 694 N N . THR A 1 93 ? -6.895 -10.734 -1.029 1 98.88 93 THR A N 1
ATOM 695 C CA . THR A 1 93 ? -6.762 -12.172 -1.222 1 98.88 93 THR A CA 1
ATOM 696 C C . THR A 1 93 ? -6.133 -12.82 0.007 1 98.88 93 THR A C 1
ATOM 698 O O . THR A 1 93 ? -6.59 -13.875 0.458 1 98.88 93 THR A O 1
ATOM 701 N N . ILE A 1 94 ? -5.098 -12.203 0.538 1 98.88 94 ILE A N 1
ATOM 702 C CA . ILE A 1 94 ? -4.438 -12.672 1.75 1 98.88 94 ILE A CA 1
ATOM 703 C C . ILE A 1 94 ? -5.441 -12.734 2.896 1 98.88 94 ILE A C 1
ATOM 705 O O . ILE A 1 94 ? -5.562 -13.766 3.566 1 98.88 94 ILE A O 1
ATOM 709 N N . GLN A 1 95 ? -6.168 -11.68 3.047 1 98.62 95 GLN A N 1
ATOM 710 C CA . GLN A 1 95 ? -7.129 -11.578 4.141 1 98.62 95 GLN A CA 1
ATOM 711 C C . GLN A 1 95 ? -8.242 -12.617 3.996 1 98.62 95 GLN A C 1
ATOM 713 O O . GLN A 1 95 ? -8.664 -13.219 4.984 1 98.62 95 GLN A O 1
ATOM 718 N N . GLU A 1 96 ? -8.719 -12.773 2.775 1 98.69 96 GLU A N 1
ATOM 719 C CA . GLU A 1 96 ? -9.766 -13.766 2.537 1 98.69 96 GLU A CA 1
ATOM 720 C C . GLU A 1 96 ? -9.266 -15.18 2.83 1 98.69 96 GLU A C 1
ATOM 722 O O . GLU A 1 96 ? -10 -15.992 3.395 1 98.69 96 GLU A O 1
ATOM 727 N N . ALA A 1 97 ? -8.039 -15.508 2.41 1 98.81 97 ALA A N 1
ATOM 728 C CA . ALA A 1 97 ? -7.445 -16.797 2.719 1 98.81 97 ALA A CA 1
ATOM 729 C C . ALA A 1 97 ? -7.383 -17.031 4.227 1 98.81 97 ALA A C 1
ATOM 731 O O . ALA A 1 97 ? -7.762 -18.109 4.711 1 98.81 97 ALA A O 1
ATOM 732 N N . GLU A 1 98 ? -6.93 -16.016 4.973 1 98.69 98 GLU A N 1
ATOM 733 C CA . GLU A 1 98 ? -6.883 -16.125 6.43 1 98.69 98 GLU A CA 1
ATOM 734 C C . GLU A 1 98 ? -8.266 -16.375 7.008 1 98.69 98 GLU A C 1
ATOM 736 O O . GLU A 1 98 ? -8.438 -17.266 7.844 1 98.69 98 GLU A O 1
ATOM 741 N N . LYS A 1 99 ? -9.18 -15.609 6.555 1 98.12 99 LYS A N 1
ATOM 742 C CA . LYS A 1 99 ? -10.547 -15.695 7.043 1 98.12 99 LYS A CA 1
ATOM 743 C C . LYS A 1 99 ? -11.117 -17.094 6.844 1 98.12 99 LYS A C 1
ATOM 745 O O . LYS A 1 99 ? -11.867 -17.594 7.688 1 98.12 99 LYS A O 1
ATOM 750 N N . ARG A 1 100 ? -10.711 -17.734 5.762 1 97.81 100 ARG A N 1
ATOM 751 C CA . ARG A 1 100 ? -11.289 -19.016 5.379 1 97.81 100 ARG A CA 1
ATOM 752 C C . ARG A 1 100 ? -10.445 -20.172 5.895 1 97.81 100 ARG A C 1
ATOM 754 O O . ARG A 1 100 ? -10.805 -21.344 5.723 1 97.81 100 ARG A O 1
ATOM 761 N N . GLY A 1 101 ? -9.32 -19.891 6.492 1 97.81 101 GLY A N 1
ATOM 762 C CA . GLY A 1 101 ? -8.453 -20.906 7.039 1 97.81 101 GLY A CA 1
ATOM 763 C C . GLY A 1 101 ? -7.633 -21.625 5.98 1 97.81 101 GLY A C 1
ATOM 764 O O . GLY A 1 101 ? -7.203 -22.766 6.184 1 97.81 101 GLY A O 1
ATOM 765 N N . ILE A 1 102 ? -7.508 -21.062 4.797 1 97.94 102 ILE A N 1
ATOM 766 C CA . ILE A 1 102 ? -6.629 -21.578 3.754 1 97.94 102 ILE A CA 1
ATOM 767 C C . ILE A 1 102 ? -5.191 -21.156 4.035 1 97.94 102 ILE A C 1
ATOM 769 O O . ILE A 1 102 ? -4.824 -20 3.812 1 97.94 102 ILE A O 1
ATOM 773 N N . LYS A 1 103 ? -4.344 -22 4.414 1 97 103 LYS A N 1
ATOM 774 C CA . LYS A 1 103 ? -3.074 -21.609 5.012 1 97 103 LYS A CA 1
ATOM 775 C C . LYS A 1 103 ? -2.002 -21.422 3.943 1 97 103 LYS A C 1
ATOM 777 O O . LYS A 1 103 ? -1.241 -20.453 3.984 1 97 103 LYS A O 1
ATOM 782 N N . ARG A 1 104 ? -1.955 -22.344 2.916 1 98.81 104 ARG A N 1
ATOM 783 C CA . ARG A 1 104 ? -0.847 -22.328 1.967 1 98.81 104 ARG A CA 1
ATOM 784 C C . ARG A 1 104 ? -1.041 -21.234 0.925 1 98.81 104 ARG A C 1
ATOM 786 O O . ARG A 1 104 ? -2.066 -21.188 0.241 1 98.81 104 ARG A O 1
ATOM 793 N N . PHE A 1 105 ? -0.105 -20.281 0.819 1 98.94 105 PHE A N 1
ATOM 794 C CA . PHE A 1 105 ? -0.2 -19.094 -0.027 1 98.94 105 PHE A CA 1
ATOM 795 C C . PHE A 1 105 ? 1.124 -18.828 -0.732 1 98.94 105 PHE A C 1
ATOM 797 O O . PHE A 1 105 ? 2.156 -18.656 -0.08 1 98.94 105 PHE A O 1
ATOM 804 N N . ILE A 1 106 ? 1.128 -18.828 -2.049 1 98.94 106 ILE A N 1
ATOM 805 C CA . ILE A 1 106 ? 2.303 -18.469 -2.838 1 98.94 106 ILE A CA 1
ATOM 806 C C . ILE A 1 106 ? 2.074 -17.125 -3.529 1 98.94 106 ILE A C 1
ATOM 808 O O . ILE A 1 106 ? 1.07 -16.938 -4.223 1 98.94 106 ILE A O 1
ATOM 812 N N . MET A 1 107 ? 2.945 -16.203 -3.342 1 98.94 107 MET A N 1
ATOM 813 C CA . MET A 1 107 ? 2.895 -14.875 -3.957 1 98.94 107 MET A CA 1
ATOM 814 C C . MET A 1 107 ? 3.887 -14.773 -5.113 1 98.94 107 MET A C 1
ATOM 816 O O . MET A 1 107 ? 5.07 -15.07 -4.945 1 98.94 107 MET A O 1
ATOM 820 N N . VAL A 1 108 ? 3.373 -14.469 -6.254 1 98.88 108 VAL A N 1
ATOM 821 C CA . VAL A 1 108 ? 4.258 -14.078 -7.348 1 98.88 108 VAL A CA 1
ATOM 822 C C . VAL A 1 108 ? 4.57 -12.586 -7.258 1 98.88 108 VAL A C 1
ATOM 824 O O . VAL A 1 108 ? 3.738 -11.75 -7.617 1 98.88 108 VAL A O 1
ATOM 827 N N . SER A 1 109 ? 5.711 -12.234 -6.809 1 98.75 109 SER A N 1
ATOM 828 C CA . SER A 1 109 ? 6.188 -10.867 -6.609 1 98.75 109 SER A CA 1
ATOM 829 C C . SER A 1 109 ? 7.191 -10.469 -7.688 1 98.75 109 SER A C 1
ATOM 831 O O . SER A 1 109 ? 6.949 -10.68 -8.875 1 98.75 109 SER A O 1
ATOM 833 N N . SER A 1 110 ? 8.219 -9.766 -7.324 1 98.25 110 SER A N 1
ATOM 834 C CA . SER A 1 110 ? 9.18 -9.281 -8.312 1 98.25 110 SER A CA 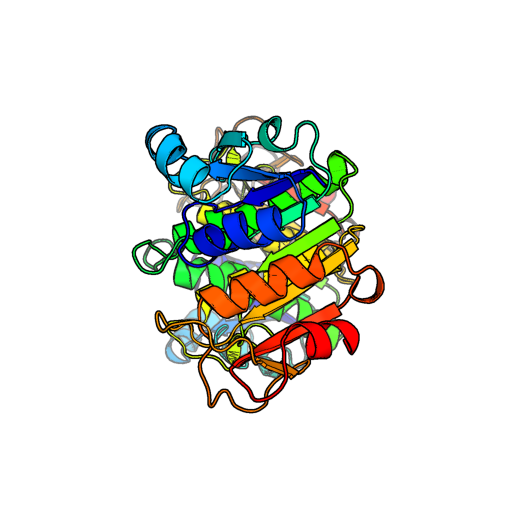1
ATOM 835 C C . SER A 1 110 ? 10.516 -8.938 -7.66 1 98.25 110 SER A C 1
ATOM 837 O O . SER A 1 110 ? 10.562 -8.539 -6.492 1 98.25 110 SER A O 1
ATOM 839 N N . VAL A 1 111 ? 11.594 -9.117 -8.445 1 98.12 111 VAL A N 1
ATOM 840 C CA . VAL A 1 111 ? 12.859 -8.5 -8.039 1 98.12 111 VAL A CA 1
ATOM 841 C C . VAL A 1 111 ? 12.672 -6.996 -7.891 1 98.12 111 VAL A C 1
ATOM 843 O O . VAL A 1 111 ? 11.75 -6.414 -8.477 1 98.12 111 VAL A O 1
ATOM 846 N N . GLY A 1 112 ? 13.508 -6.375 -7.121 1 97.19 112 GLY A N 1
ATOM 847 C CA . GLY A 1 112 ? 13.414 -4.938 -6.922 1 97.19 112 GLY A CA 1
ATOM 848 C C . GLY A 1 112 ? 12.562 -4.555 -5.727 1 97.19 112 GLY A C 1
ATOM 849 O O . GLY A 1 112 ? 12.617 -3.416 -5.258 1 97.19 112 GLY A O 1
ATOM 850 N N . THR A 1 113 ? 11.789 -5.508 -5.168 1 97.88 113 THR A N 1
ATOM 851 C CA . THR A 1 113 ? 10.859 -5.199 -4.078 1 97.88 113 THR A CA 1
ATOM 852 C C . THR A 1 113 ? 11.617 -5.023 -2.764 1 97.88 113 THR A C 1
ATOM 854 O O . THR A 1 113 ? 11.086 -4.453 -1.81 1 97.88 113 THR A O 1
ATOM 857 N N . VAL A 1 114 ? 12.844 -5.508 -2.686 1 96.75 114 VAL A N 1
ATOM 858 C CA . VAL A 1 114 ? 13.648 -5.371 -1.475 1 96.75 114 VAL A CA 1
ATOM 859 C C . VAL A 1 114 ? 13.898 -3.895 -1.187 1 96.75 114 VAL A C 1
ATOM 861 O O . VAL A 1 114 ? 13.828 -3.459 -0.035 1 96.75 114 VAL A O 1
ATOM 864 N N . ASP A 1 115 ? 14.188 -3.135 -2.199 1 96.06 115 ASP A N 1
ATOM 865 C CA . ASP A 1 115 ? 14.422 -1.697 -2.088 1 96.06 115 ASP A CA 1
ATOM 866 C C . ASP A 1 115 ? 13.844 -0.953 -3.287 1 96.06 115 ASP A C 1
ATOM 868 O O . ASP A 1 115 ? 14.578 -0.545 -4.188 1 96.06 115 ASP A O 1
ATOM 872 N N . PRO A 1 116 ? 12.539 -0.711 -3.184 1 97.75 116 PRO A N 1
ATOM 873 C CA . PRO A 1 116 ? 11.875 -0.085 -4.328 1 97.75 116 PRO A CA 1
ATOM 874 C C . PRO A 1 116 ? 12.492 1.255 -4.715 1 97.75 116 PRO A C 1
ATOM 876 O O . PRO A 1 116 ? 12.508 1.618 -5.891 1 97.75 116 PRO A O 1
ATOM 879 N N . ASP A 1 117 ? 13.078 1.979 -3.768 1 96.94 117 ASP A N 1
ATOM 880 C CA . ASP A 1 117 ? 13.617 3.314 -4.016 1 96.94 117 ASP A CA 1
ATOM 881 C C . ASP A 1 117 ? 14.867 3.252 -4.887 1 96.94 117 ASP A C 1
ATOM 883 O O . ASP A 1 117 ? 15.273 4.262 -5.465 1 96.94 117 ASP A O 1
ATOM 887 N N . GLN A 1 118 ? 15.477 2.127 -4.973 1 94.75 118 GLN A N 1
ATOM 888 C CA . GLN A 1 118 ? 16.688 1.968 -5.766 1 94.75 118 GLN A CA 1
ATOM 889 C C . GLN A 1 118 ? 16.375 1.463 -7.168 1 94.75 118 GLN A C 1
ATOM 891 O O . GLN A 1 118 ? 17.266 1.358 -8.016 1 94.75 118 GLN A O 1
ATOM 896 N N . GLY A 1 119 ? 15.125 1.089 -7.402 1 93.06 119 GLY A N 1
ATOM 897 C CA . GLY A 1 119 ? 14.711 0.649 -8.727 1 93.06 119 GLY A CA 1
ATOM 898 C C . GLY A 1 119 ? 14.516 1.795 -9.703 1 93.06 119 GLY A C 1
ATOM 899 O O . GLY A 1 119 ? 14.594 2.965 -9.32 1 93.06 119 GLY A O 1
ATOM 900 N N . PRO A 1 120 ? 14.305 1.431 -10.969 1 93.12 120 PRO A N 1
ATOM 901 C CA . PRO A 1 120 ? 14.023 2.475 -11.953 1 93.12 120 PRO A CA 1
ATOM 902 C C . PRO A 1 120 ? 12.828 3.346 -11.578 1 93.12 120 PRO A C 1
ATOM 904 O O . PRO A 1 120 ? 11.82 2.834 -11.086 1 93.12 120 PRO A O 1
ATOM 907 N N . MET A 1 121 ? 12.938 4.637 -11.828 1 92.5 121 MET A N 1
ATOM 908 C CA . MET A 1 121 ? 11.93 5.602 -11.398 1 92.5 121 MET A CA 1
ATOM 909 C C . MET A 1 121 ? 10.562 5.25 -11.977 1 92.5 121 MET A C 1
ATOM 911 O O . MET A 1 121 ? 9.547 5.336 -11.273 1 92.5 121 MET A O 1
ATOM 915 N N . ASN A 1 122 ? 10.547 4.84 -13.242 1 93.44 122 ASN A N 1
ATOM 916 C CA . ASN A 1 122 ? 9.273 4.59 -13.922 1 93.44 122 ASN A CA 1
ATOM 917 C C . ASN A 1 122 ? 8.625 3.303 -13.422 1 93.44 122 ASN A C 1
ATOM 919 O O . ASN A 1 122 ? 7.469 3.02 -13.758 1 93.44 122 ASN A O 1
ATOM 923 N N . MET A 1 123 ? 9.383 2.514 -12.562 1 95.56 123 MET A N 1
ATOM 924 C CA . MET A 1 123 ? 8.852 1.255 -12.055 1 95.56 123 MET A CA 1
ATOM 925 C C . MET A 1 123 ? 8.633 1.331 -10.547 1 95.56 123 MET A C 1
ATOM 927 O O . MET A 1 123 ? 8.094 0.397 -9.945 1 95.56 123 MET A O 1
ATOM 931 N N . ARG A 1 124 ? 9.023 2.352 -9.922 1 97.69 124 ARG A N 1
ATOM 932 C CA . ARG A 1 124 ? 9.055 2.43 -8.469 1 97.69 124 ARG A CA 1
ATOM 933 C C . ARG A 1 124 ? 7.66 2.219 -7.883 1 97.69 124 ARG A C 1
ATOM 935 O O . ARG A 1 124 ? 7.504 1.517 -6.883 1 97.69 124 ARG A O 1
ATOM 942 N N . HIS A 1 125 ? 6.66 2.879 -8.555 1 98.06 125 HIS A N 1
ATOM 943 C CA . HIS A 1 125 ? 5.305 2.717 -8.039 1 98.06 125 HIS A CA 1
ATOM 944 C C . HIS A 1 125 ? 4.883 1.25 -8.047 1 98.06 125 HIS A C 1
ATOM 946 O O . HIS A 1 125 ? 4.246 0.777 -7.109 1 98.06 125 HIS A O 1
ATOM 952 N N . TYR A 1 126 ? 5.238 0.567 -9.109 1 98.31 126 TYR A N 1
ATOM 953 C CA . TYR A 1 126 ? 4.957 -0.859 -9.227 1 98.31 126 TYR A CA 1
ATOM 954 C C . TYR A 1 126 ? 5.707 -1.653 -8.164 1 98.31 126 TYR A C 1
ATOM 956 O O . TYR A 1 126 ? 5.125 -2.502 -7.488 1 98.31 126 TYR A O 1
ATOM 964 N N . LEU A 1 127 ? 6.965 -1.365 -7.957 1 98.5 127 LEU A N 1
ATOM 965 C CA . LEU A 1 127 ? 7.797 -2.078 -6.992 1 98.5 127 LEU A CA 1
ATOM 966 C C . LEU A 1 127 ? 7.312 -1.828 -5.57 1 98.5 127 LEU A C 1
ATOM 968 O O . LEU A 1 127 ? 7.352 -2.729 -4.727 1 98.5 127 LEU A O 1
ATOM 972 N N . VAL A 1 128 ? 6.879 -0.63 -5.297 1 98.81 128 VAL A N 1
ATOM 973 C CA . VAL A 1 128 ? 6.309 -0.308 -3.994 1 98.81 128 VAL A CA 1
ATOM 974 C C . VAL A 1 128 ? 5.051 -1.145 -3.756 1 98.81 128 VAL A C 1
ATOM 976 O O . VAL A 1 128 ? 4.875 -1.715 -2.678 1 98.81 128 VAL A O 1
ATOM 979 N N . ALA A 1 129 ? 4.18 -1.217 -4.746 1 98.81 129 ALA A N 1
ATOM 980 C CA . ALA A 1 129 ? 2.955 -2.004 -4.625 1 98.81 129 ALA A CA 1
ATOM 981 C C . ALA A 1 129 ? 3.27 -3.463 -4.305 1 98.81 129 ALA A C 1
ATOM 983 O O . ALA A 1 129 ? 2.688 -4.043 -3.385 1 98.81 129 ALA A O 1
ATOM 984 N N . LYS A 1 130 ? 4.223 -4.027 -5.043 1 98.81 130 LYS A N 1
ATOM 985 C CA . LYS A 1 130 ? 4.602 -5.418 -4.816 1 98.81 130 LYS A CA 1
ATOM 986 C C . LYS A 1 130 ? 5.238 -5.594 -3.439 1 98.81 130 LYS A C 1
ATOM 988 O O . LYS A 1 130 ? 4.934 -6.559 -2.73 1 98.81 130 LYS A O 1
ATOM 993 N N . ARG A 1 131 ? 6.051 -4.668 -3.059 1 98.69 131 ARG A N 1
ATOM 994 C CA . ARG A 1 131 ? 6.707 -4.711 -1.756 1 98.69 131 ARG A CA 1
ATOM 995 C C . ARG A 1 131 ? 5.68 -4.711 -0.628 1 98.69 131 ARG A C 1
ATOM 997 O O . ARG A 1 131 ? 5.762 -5.527 0.292 1 98.69 131 ARG A O 1
ATOM 1004 N N . LEU A 1 132 ? 4.75 -3.877 -0.698 1 98.81 132 LEU A N 1
ATOM 1005 C CA . LEU A 1 132 ? 3.781 -3.74 0.384 1 98.81 132 LEU A CA 1
ATOM 1006 C C . LEU A 1 132 ? 2.852 -4.945 0.436 1 98.81 132 LEU A C 1
ATOM 1008 O O . LEU A 1 132 ? 2.422 -5.359 1.516 1 98.81 132 LEU A O 1
ATOM 1012 N N . ALA A 1 133 ? 2.525 -5.531 -0.712 1 98.88 133 ALA A N 1
ATOM 1013 C CA . ALA A 1 133 ? 1.785 -6.789 -0.729 1 98.88 133 ALA A CA 1
ATOM 1014 C C . ALA A 1 133 ? 2.586 -7.906 -0.066 1 98.88 133 ALA A C 1
ATOM 1016 O O . ALA A 1 133 ? 2.047 -8.672 0.732 1 98.88 133 ALA A O 1
ATOM 1017 N N . ASP A 1 134 ? 3.893 -7.996 -0.411 1 98.81 134 ASP A N 1
ATOM 1018 C CA . ASP A 1 134 ? 4.777 -8.969 0.226 1 98.81 134 ASP A CA 1
ATOM 1019 C C . ASP A 1 134 ? 4.789 -8.789 1.742 1 98.81 134 ASP A C 1
ATOM 1021 O O . ASP A 1 134 ? 4.684 -9.766 2.488 1 98.81 134 ASP A O 1
ATOM 1025 N N . ASP A 1 135 ? 4.93 -7.551 2.152 1 98.62 135 ASP A N 1
ATOM 1026 C CA . ASP A 1 135 ? 5.004 -7.258 3.58 1 98.62 135 ASP A CA 1
ATOM 1027 C C . ASP A 1 135 ? 3.727 -7.684 4.297 1 98.62 135 ASP A C 1
ATOM 1029 O O . ASP A 1 135 ? 3.781 -8.227 5.406 1 98.62 135 ASP A O 1
ATOM 1033 N N . GLU A 1 136 ? 2.574 -7.398 3.689 1 98.69 136 GLU A N 1
ATOM 1034 C CA . GLU A 1 136 ? 1.304 -7.832 4.262 1 98.69 136 GLU A CA 1
ATOM 1035 C C . GLU A 1 136 ? 1.26 -9.352 4.426 1 98.69 136 GLU A C 1
ATOM 1037 O O . GLU A 1 136 ? 0.81 -9.859 5.453 1 98.69 136 GLU A O 1
ATOM 1042 N N . LEU A 1 137 ? 1.688 -10.008 3.396 1 98.88 137 LEU A N 1
ATOM 1043 C CA . LEU A 1 137 ? 1.699 -11.469 3.447 1 98.88 137 LEU A CA 1
ATOM 1044 C C . LEU A 1 137 ? 2.609 -11.969 4.566 1 98.88 137 LEU A C 1
ATOM 1046 O O . LEU A 1 137 ? 2.246 -12.883 5.305 1 98.88 137 LEU A O 1
ATOM 1050 N N . LYS A 1 138 ? 3.754 -11.367 4.734 1 98.69 138 LYS A N 1
ATOM 1051 C CA . LYS A 1 138 ? 4.715 -11.766 5.762 1 98.69 138 LYS A CA 1
ATOM 1052 C C . LYS A 1 138 ? 4.145 -11.555 7.16 1 98.69 138 LYS A C 1
ATOM 1054 O O . LYS A 1 138 ? 4.504 -12.273 8.094 1 98.69 138 LYS A O 1
ATOM 1059 N N . ARG A 1 139 ? 3.281 -10.633 7.285 1 97.75 139 ARG A N 1
ATOM 1060 C CA . ARG A 1 139 ? 2.686 -10.328 8.586 1 97.75 139 ARG A CA 1
ATOM 1061 C C . ARG A 1 139 ? 1.483 -11.227 8.859 1 97.75 139 ARG A C 1
ATOM 1063 O O . ARG A 1 139 ? 0.963 -11.258 9.977 1 97.75 139 ARG A O 1
ATOM 1070 N N . SER A 1 140 ? 1.031 -11.914 7.863 1 98.31 140 SER A N 1
ATOM 1071 C CA . SER A 1 140 ? -0.154 -12.75 7.996 1 98.31 140 SER A CA 1
ATOM 1072 C C . SER A 1 140 ? 0.164 -14.039 8.75 1 98.31 140 SER A C 1
ATOM 1074 O O . SER A 1 140 ? 1.324 -14.305 9.07 1 98.31 140 SER A O 1
ATOM 1076 N N . SER A 1 141 ? -0.861 -14.781 9.055 1 98.31 141 SER A N 1
ATOM 1077 C CA . SER A 1 141 ? -0.716 -16.078 9.719 1 98.31 141 SER A CA 1
ATOM 1078 C C . SER A 1 141 ? -0.568 -17.203 8.703 1 98.31 141 SER A C 1
ATOM 1080 O O . SER A 1 141 ? -0.589 -18.375 9.07 1 98.31 141 SER A O 1
ATOM 1082 N N . LEU A 1 142 ? -0.409 -16.859 7.445 1 98.75 142 LEU A N 1
ATOM 1083 C CA . LEU A 1 142 ? -0.448 -17.844 6.379 1 98.75 142 LEU A CA 1
ATOM 1084 C C . LEU A 1 142 ? 0.908 -18.531 6.227 1 98.75 142 LEU A C 1
ATOM 1086 O O . LEU A 1 142 ? 1.94 -17.953 6.574 1 98.75 142 LEU A O 1
ATOM 1090 N N . ASP A 1 143 ? 0.869 -19.766 5.789 1 98.81 143 ASP A N 1
ATOM 1091 C CA . ASP A 1 143 ? 2.045 -20.516 5.34 1 98.81 143 ASP A CA 1
ATOM 1092 C C . ASP A 1 143 ? 2.463 -20.078 3.938 1 98.81 143 ASP A C 1
ATOM 1094 O O . ASP A 1 143 ? 2.129 -20.734 2.951 1 98.81 143 ASP A O 1
ATOM 1098 N N . TYR A 1 144 ? 3.242 -19.031 3.885 1 98.88 144 TYR A N 1
ATOM 1099 C CA . TYR A 1 144 ? 3.465 -18.391 2.598 1 98.88 144 TYR A CA 1
ATOM 1100 C C . TYR A 1 144 ? 4.828 -18.766 2.027 1 98.88 144 TYR A C 1
ATOM 1102 O O . TYR A 1 144 ? 5.711 -19.219 2.76 1 98.88 144 TYR A O 1
ATOM 1110 N N . THR A 1 145 ? 4.969 -18.656 0.754 1 98.94 145 THR A N 1
ATOM 1111 C CA . THR A 1 145 ? 6.219 -18.516 0.017 1 98.94 145 THR A CA 1
ATOM 1112 C C . THR A 1 145 ? 6.125 -17.375 -0.989 1 98.94 145 THR A C 1
ATOM 1114 O O . THR A 1 145 ? 5.125 -17.25 -1.702 1 98.94 145 THR A O 1
ATOM 1117 N N . ILE A 1 146 ? 7.098 -16.5 -0.982 1 98.94 146 ILE A N 1
ATOM 1118 C CA . ILE A 1 146 ? 7.125 -15.375 -1.916 1 98.94 146 ILE A CA 1
ATOM 1119 C C . ILE A 1 146 ? 8.219 -15.602 -2.959 1 98.94 146 ILE A C 1
ATOM 1121 O O . ILE A 1 146 ? 9.383 -15.781 -2.615 1 98.94 146 ILE A O 1
ATOM 1125 N N . VAL A 1 147 ? 7.824 -15.641 -4.199 1 98.94 147 VAL A N 1
ATOM 1126 C CA . VAL A 1 147 ? 8.727 -15.812 -5.336 1 98.94 147 VAL A CA 1
ATOM 1127 C C . VAL A 1 147 ? 8.891 -14.484 -6.062 1 98.94 147 VAL A C 1
ATOM 1129 O O . VAL A 1 147 ? 7.91 -13.875 -6.496 1 98.94 147 VAL A O 1
ATOM 1132 N N . ARG A 1 148 ? 10.109 -14.062 -6.188 1 98.88 148 ARG A N 1
ATOM 1133 C CA . ARG A 1 148 ? 10.414 -12.805 -6.867 1 98.88 148 ARG A CA 1
ATOM 1134 C C . ARG A 1 148 ? 11.172 -13.055 -8.164 1 98.88 148 ARG A C 1
ATOM 1136 O O . ARG A 1 148 ? 12.398 -13.031 -8.188 1 98.88 148 ARG A O 1
ATOM 1143 N N . PRO A 1 149 ? 10.43 -13.219 -9.25 1 98.88 149 PRO A N 1
ATOM 1144 C CA . PRO A 1 149 ? 11.094 -13.445 -10.539 1 98.88 149 PRO A CA 1
ATOM 1145 C C . PRO A 1 149 ? 11.805 -12.203 -11.062 1 98.88 149 PRO A C 1
ATOM 1147 O O . PRO A 1 149 ? 11.383 -11.078 -10.789 1 98.88 149 PRO A O 1
ATOM 1150 N N . GLY A 1 150 ? 12.922 -12.422 -11.859 1 98.44 150 GLY A N 1
ATOM 1151 C CA . GLY A 1 150 ? 13.547 -11.359 -12.633 1 98.44 150 GLY A CA 1
ATOM 1152 C C . GLY A 1 150 ? 12.789 -11.023 -13.906 1 98.44 150 GLY A C 1
ATOM 1153 O O . GLY A 1 150 ? 11.609 -11.359 -14.039 1 98.44 150 GLY A O 1
ATOM 1154 N N . PRO A 1 151 ? 13.477 -10.297 -14.805 1 97.94 151 PRO A N 1
ATOM 1155 C CA . PRO A 1 151 ? 12.82 -9.992 -16.078 1 97.94 151 PRO A CA 1
ATOM 1156 C C . PRO A 1 151 ? 12.289 -11.242 -16.766 1 97.94 151 PRO A C 1
ATOM 1158 O O . PRO A 1 151 ? 13.008 -12.242 -16.906 1 97.94 151 PRO A O 1
ATOM 1161 N N . LEU A 1 152 ? 11.078 -11.164 -17.234 1 98.44 152 LEU A N 1
ATOM 1162 C CA . LEU A 1 152 ? 10.391 -12.32 -17.797 1 98.44 152 LEU A CA 1
ATOM 1163 C C . LEU A 1 152 ? 10.633 -12.414 -19.297 1 98.44 152 LEU A C 1
ATOM 1165 O O . LEU A 1 152 ? 10.625 -11.398 -20 1 98.44 152 LEU A O 1
ATOM 1169 N N . SER A 1 153 ? 10.875 -13.594 -19.734 1 98.19 153 SER A N 1
ATOM 1170 C CA . SER A 1 153 ? 11.008 -13.828 -21.156 1 98.19 153 SER A CA 1
ATOM 1171 C C . SER A 1 153 ? 9.953 -14.805 -21.672 1 98.19 153 SER A C 1
ATOM 1173 O O . SER A 1 153 ? 9.414 -15.602 -20.891 1 98.19 153 SER A O 1
ATOM 1175 N N . ASN A 1 154 ? 9.672 -14.75 -22.953 1 97.75 154 ASN A N 1
ATOM 1176 C CA . ASN A 1 154 ? 8.695 -15.633 -23.594 1 97.75 154 ASN A CA 1
ATOM 1177 C C . ASN A 1 154 ? 9.367 -16.828 -24.266 1 97.75 154 ASN A C 1
ATOM 1179 O O . ASN A 1 154 ? 8.734 -17.547 -25.031 1 97.75 154 ASN A O 1
ATOM 1183 N N . GLU A 1 155 ? 10.617 -16.984 -24.016 1 98 155 GLU A N 1
ATOM 1184 C CA . GLU A 1 155 ? 11.344 -18.125 -24.562 1 98 155 GLU A CA 1
ATOM 1185 C C . GLU A 1 155 ? 10.883 -19.438 -23.938 1 98 155 GLU A C 1
ATOM 1187 O O . GLU A 1 155 ? 10.117 -19.422 -22.969 1 98 155 GLU A O 1
ATOM 1192 N N . GLU A 1 156 ? 11.328 -20.5 -24.5 1 98.06 156 GLU A N 1
ATOM 1193 C CA . GLU A 1 156 ? 10.984 -21.812 -23.984 1 98.06 156 GLU A CA 1
ATOM 1194 C C . GLU A 1 156 ? 11.633 -22.062 -22.625 1 98.06 156 GLU A C 1
ATOM 1196 O O . GLU A 1 156 ? 12.688 -21.516 -22.312 1 98.06 156 GLU A O 1
ATOM 1201 N N . SER A 1 157 ? 11.055 -22.953 -21.953 1 98.62 157 SER A N 1
ATOM 1202 C CA . SER A 1 157 ? 11.562 -23.344 -20.641 1 98.62 157 SER A CA 1
ATOM 1203 C C . SER A 1 157 ? 12.961 -23.953 -20.75 1 98.62 157 SER A C 1
ATOM 1205 O O . SER A 1 157 ? 13.242 -24.719 -21.672 1 98.62 157 SER A O 1
ATOM 1207 N N . THR A 1 158 ? 13.773 -23.609 -19.797 1 98.5 158 THR A N 1
ATOM 1208 C CA . THR A 1 158 ? 15.078 -24.25 -19.703 1 98.5 158 THR A CA 1
ATOM 1209 C C . THR A 1 158 ? 15.07 -25.359 -18.656 1 98.5 158 THR A C 1
ATOM 1211 O O . THR A 1 158 ? 15.914 -26.266 -18.688 1 98.5 158 THR A O 1
ATOM 1214 N N . GLY A 1 159 ? 14.195 -25.234 -17.719 1 98.69 159 GLY A N 1
ATOM 1215 C CA . GLY A 1 159 ? 14.102 -26.203 -16.625 1 98.69 159 GLY A CA 1
ATOM 1216 C C . GLY A 1 159 ? 15.156 -25.984 -15.555 1 98.69 159 GLY A C 1
ATOM 1217 O O . GLY A 1 159 ? 15.25 -26.766 -14.609 1 98.69 159 GLY A O 1
ATOM 1218 N N . LYS A 1 160 ? 15.961 -24.906 -15.742 1 98.81 160 LYS A N 1
ATOM 1219 C CA . LYS A 1 160 ? 17.047 -24.641 -14.82 1 98.81 160 LYS A CA 1
ATOM 1220 C C . LYS A 1 160 ? 17.016 -23.188 -14.312 1 98.81 160 LYS A C 1
ATOM 1222 O O . LYS A 1 160 ? 16.75 -22.266 -15.086 1 98.81 160 LYS A O 1
ATOM 1227 N N . VAL A 1 161 ? 17.266 -23.031 -12.969 1 98.75 161 VAL A N 1
ATOM 1228 C CA . VAL A 1 161 ? 17.172 -21.703 -12.383 1 98.75 161 VAL A CA 1
ATOM 1229 C C . VAL A 1 161 ? 18.281 -21.516 -11.344 1 98.75 161 VAL A C 1
ATOM 1231 O O . VAL A 1 161 ? 19.016 -22.453 -11.039 1 98.75 161 VAL A O 1
ATOM 1234 N N . THR A 1 162 ? 18.5 -20.312 -10.945 1 98.38 162 THR A N 1
ATOM 1235 C CA . THR A 1 162 ? 19.281 -19.906 -9.781 1 98.38 162 THR A CA 1
ATOM 1236 C C . THR A 1 162 ? 18.453 -19.016 -8.852 1 98.38 162 THR A C 1
ATOM 1238 O O . THR A 1 162 ? 17.609 -18.25 -9.32 1 98.38 162 THR A O 1
ATOM 1241 N N . VAL A 1 163 ? 18.625 -19.234 -7.527 1 98.25 163 VAL A N 1
ATOM 1242 C CA . VAL A 1 163 ? 17.844 -18.484 -6.555 1 98.25 163 VAL A CA 1
ATOM 1243 C C . VAL A 1 163 ? 18.766 -17.812 -5.551 1 98.25 163 VAL A C 1
ATOM 1245 O O . VAL A 1 163 ? 19.891 -18.25 -5.344 1 98.25 163 VAL A O 1
ATOM 1248 N N . SER A 1 164 ? 18.328 -16.75 -5.039 1 97.69 164 SER A N 1
ATOM 1249 C CA . SER A 1 164 ? 18.969 -15.984 -3.977 1 97.69 164 SER A CA 1
ATOM 1250 C C . SER A 1 164 ? 17.953 -15.195 -3.162 1 97.69 164 SER A C 1
ATOM 1252 O O . SER A 1 164 ? 16.906 -14.797 -3.686 1 97.69 164 SER A O 1
ATOM 1254 N N . PRO A 1 165 ? 18.188 -15.156 -1.844 1 97.19 165 PRO A N 1
ATOM 1255 C CA . PRO A 1 165 ? 17.312 -14.211 -1.136 1 97.19 165 PRO A CA 1
ATOM 1256 C C . PRO A 1 165 ? 17.234 -12.852 -1.818 1 97.19 165 PRO A C 1
ATOM 1258 O O . PRO A 1 165 ? 16.172 -12.227 -1.851 1 97.19 165 PRO A O 1
ATOM 1261 N N . HIS A 1 166 ? 18.375 -12.398 -2.324 1 97 166 HIS A N 1
ATOM 1262 C CA . HIS A 1 166 ? 18.5 -11.141 -3.041 1 97 166 HIS A CA 1
ATOM 1263 C C . HIS A 1 166 ? 19.719 -11.156 -3.961 1 97 166 HIS A C 1
ATOM 1265 O O . HIS A 1 166 ? 20.844 -11.414 -3.514 1 97 166 HIS A O 1
ATOM 1271 N N . PHE A 1 167 ? 19.453 -10.891 -5.289 1 96.62 167 PHE A N 1
ATOM 1272 C CA . PHE A 1 167 ? 20.562 -10.734 -6.211 1 96.62 167 PHE A CA 1
ATOM 1273 C C . PHE A 1 167 ? 21.109 -9.305 -6.164 1 96.62 167 PHE A C 1
ATOM 1275 O O . PHE A 1 167 ? 20.344 -8.344 -6.215 1 96.62 167 PHE A O 1
ATOM 1282 N N . SER A 1 168 ? 22.391 -9.148 -6.109 1 93.31 168 SER A N 1
ATOM 1283 C CA . SER A 1 168 ? 23 -7.824 -6.133 1 93.31 168 SER A CA 1
ATOM 1284 C C . SER A 1 168 ? 22.781 -7.141 -7.477 1 93.31 168 SER A C 1
ATOM 1286 O O . SER A 1 168 ? 22.672 -5.914 -7.547 1 93.31 168 SER A O 1
ATOM 1288 N N . GLU A 1 169 ? 22.828 -8 -8.469 1 93.06 169 GLU A N 1
ATOM 1289 C CA . GLU A 1 169 ? 22.578 -7.527 -9.828 1 93.06 169 GLU A CA 1
ATOM 1290 C C . GLU A 1 169 ? 21.719 -8.516 -10.602 1 93.06 169 GLU A C 1
ATOM 1292 O O . GLU A 1 169 ? 21.922 -9.727 -10.516 1 93.06 169 GLU A O 1
ATOM 1297 N N . ILE A 1 170 ? 20.828 -7.949 -11.281 1 94.5 170 ILE A N 1
ATOM 1298 C CA . ILE A 1 170 ? 20 -8.773 -12.148 1 94.5 170 ILE A CA 1
ATOM 1299 C C . ILE A 1 170 ? 20.609 -8.828 -13.547 1 94.5 170 ILE A C 1
ATOM 1301 O O . ILE A 1 170 ? 20.516 -7.867 -14.312 1 94.5 170 ILE A O 1
ATOM 1305 N N . THR A 1 171 ? 21.172 -9.922 -13.828 1 92.38 171 THR A N 1
ATOM 1306 C CA . THR A 1 171 ? 21.969 -10.008 -15.055 1 92.38 171 THR A CA 1
ATOM 1307 C C . THR A 1 171 ? 21.312 -10.953 -16.047 1 92.38 171 THR A C 1
ATOM 1309 O O . THR A 1 171 ? 21.812 -11.133 -17.156 1 92.38 171 THR A O 1
ATOM 1312 N N . ARG A 1 172 ? 20.312 -11.68 -15.602 1 95.38 172 ARG A N 1
ATOM 1313 C CA . ARG A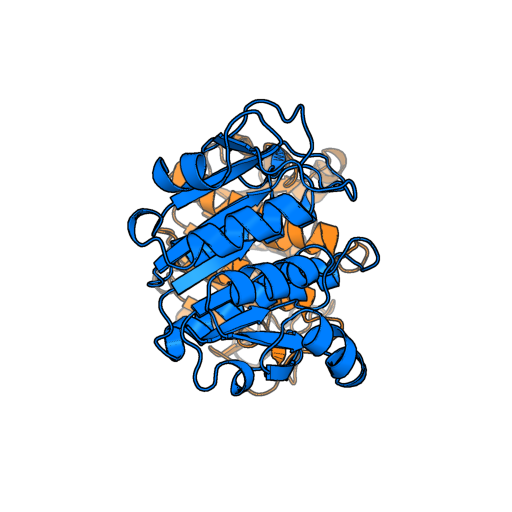 1 172 ? 19.641 -12.664 -16.438 1 95.38 172 ARG A CA 1
ATOM 1314 C C . ARG A 1 172 ? 18.125 -12.547 -16.328 1 95.38 172 ARG A C 1
ATOM 1316 O O . ARG A 1 172 ? 17.609 -12 -15.344 1 95.38 172 ARG A O 1
ATOM 1323 N N . SER A 1 173 ? 17.484 -13.016 -17.375 1 98.38 173 SER A N 1
ATOM 1324 C CA . SER A 1 173 ? 16.031 -13.141 -17.359 1 98.38 173 SER A CA 1
ATOM 1325 C C . SER A 1 173 ? 15.602 -14.531 -16.906 1 98.38 173 SER A C 1
ATOM 1327 O O . SER A 1 173 ? 16.438 -15.375 -16.578 1 98.38 173 SER A O 1
ATOM 1329 N N . ILE A 1 174 ? 14.352 -14.758 -16.75 1 98.88 174 ILE A N 1
ATOM 1330 C CA . ILE A 1 174 ? 13.75 -16.062 -16.5 1 98.88 174 ILE A CA 1
ATOM 1331 C C . ILE A 1 174 ? 12.523 -16.234 -17.391 1 98.88 174 ILE A C 1
ATOM 1333 O O . ILE A 1 174 ? 11.742 -15.305 -17.562 1 98.88 174 ILE A O 1
ATOM 1337 N N . THR A 1 175 ? 12.375 -17.453 -17.922 1 98.88 175 THR A N 1
ATOM 1338 C CA . THR A 1 175 ? 11.211 -17.703 -18.766 1 98.88 175 THR A CA 1
ATOM 1339 C C . THR A 1 175 ? 9.938 -17.781 -17.922 1 98.88 175 THR A C 1
ATOM 1341 O O . THR A 1 175 ? 9.961 -18.297 -16.812 1 98.88 175 THR A O 1
ATOM 1344 N N . ARG A 1 176 ? 8.844 -17.344 -18.484 1 98.88 176 ARG A N 1
ATOM 1345 C CA . ARG A 1 176 ? 7.551 -17.406 -17.797 1 98.88 176 ARG A CA 1
ATOM 1346 C C . ARG A 1 176 ? 7.207 -18.844 -17.422 1 98.88 176 ARG A C 1
ATOM 1348 O O . ARG A 1 176 ? 6.68 -19.094 -16.344 1 98.88 176 ARG A O 1
ATOM 1355 N N . HIS A 1 177 ? 7.566 -19.719 -18.312 1 98.88 177 HIS A N 1
ATOM 1356 C CA . HIS A 1 177 ? 7.309 -21.125 -18.062 1 98.88 177 HIS A CA 1
ATOM 1357 C C . HIS A 1 177 ? 8.109 -21.641 -16.859 1 98.88 177 HIS A C 1
ATOM 1359 O O . HIS A 1 177 ? 7.598 -22.406 -16.047 1 98.88 177 HIS A O 1
ATOM 1365 N N . ASP A 1 178 ? 9.336 -21.203 -16.75 1 98.94 178 ASP A N 1
ATOM 1366 C CA . ASP A 1 178 ? 10.156 -21.656 -15.625 1 98.94 178 ASP A CA 1
ATOM 1367 C C . ASP A 1 178 ? 9.672 -21.062 -14.305 1 98.94 178 ASP A C 1
ATOM 1369 O O . ASP A 1 178 ? 9.766 -21.703 -13.258 1 98.94 178 ASP A O 1
ATOM 1373 N N . VAL A 1 179 ? 9.18 -19.828 -14.32 1 98.94 179 VAL A N 1
ATOM 1374 C CA . VAL A 1 179 ? 8.539 -19.281 -13.125 1 98.94 179 VAL A CA 1
ATOM 1375 C C . VAL A 1 179 ? 7.379 -20.188 -12.711 1 98.94 179 VAL A C 1
ATOM 1377 O O . VAL A 1 179 ? 7.254 -20.562 -11.539 1 98.94 179 VAL A O 1
ATOM 1380 N N . ALA A 1 180 ? 6.547 -20.594 -13.672 1 98.94 180 ALA A N 1
ATOM 1381 C CA . ALA A 1 180 ? 5.406 -21.453 -13.406 1 98.94 180 ALA A CA 1
ATOM 1382 C C . ALA A 1 180 ? 5.852 -22.781 -12.805 1 98.94 180 ALA A C 1
ATOM 1384 O O . ALA A 1 180 ? 5.246 -23.281 -11.844 1 98.94 180 ALA A O 1
ATOM 1385 N N . LYS A 1 181 ? 6.93 -23.328 -13.352 1 98.88 181 LYS A N 1
ATOM 1386 C CA . LYS A 1 181 ? 7.457 -24.594 -12.844 1 98.88 181 LYS A CA 1
ATOM 1387 C C . LYS A 1 181 ? 7.938 -24.453 -11.398 1 98.88 181 LYS A C 1
ATOM 1389 O O . LYS A 1 181 ? 7.699 -25.328 -10.57 1 98.88 181 LYS A O 1
ATOM 1394 N N . VAL A 1 182 ? 8.633 -23.375 -11.141 1 98.88 182 VAL A N 1
ATOM 1395 C CA . VAL A 1 182 ? 9.094 -23.125 -9.781 1 98.88 182 VAL A CA 1
ATOM 1396 C C . VAL A 1 182 ? 7.898 -23.078 -8.828 1 98.88 182 VAL A C 1
ATOM 1398 O O . VAL A 1 182 ? 7.891 -23.75 -7.801 1 98.88 182 VAL A O 1
ATOM 1401 N N . ILE A 1 183 ? 6.863 -22.344 -9.172 1 98.88 183 ILE A N 1
ATOM 1402 C CA . ILE A 1 183 ? 5.691 -22.172 -8.32 1 98.88 183 ILE A CA 1
ATOM 1403 C C . ILE A 1 183 ? 5.008 -23.516 -8.094 1 98.88 183 ILE A C 1
ATOM 1405 O O . ILE A 1 183 ? 4.668 -23.859 -6.957 1 98.88 183 ILE A O 1
ATOM 1409 N N . ALA A 1 184 ? 4.855 -24.297 -9.141 1 98.75 184 ALA A N 1
ATOM 1410 C CA . ALA A 1 184 ? 4.199 -25.594 -9.023 1 98.75 184 ALA A CA 1
ATOM 1411 C C . ALA A 1 184 ? 4.969 -26.516 -8.078 1 98.75 184 ALA A C 1
ATOM 1413 O O . ALA A 1 184 ? 4.371 -27.297 -7.332 1 98.75 184 ALA A O 1
ATOM 1414 N N . GLU A 1 185 ? 6.289 -26.406 -8.133 1 98.19 185 GLU A N 1
ATOM 1415 C CA . GLU A 1 185 ? 7.137 -27.234 -7.273 1 98.19 185 GLU A CA 1
ATOM 1416 C C . GLU A 1 185 ? 6.98 -26.828 -5.809 1 98.19 185 GLU A C 1
ATOM 1418 O O . GLU A 1 185 ? 7.137 -27.672 -4.914 1 98.19 185 GLU A O 1
ATOM 1423 N N . LEU A 1 186 ? 6.633 -25.594 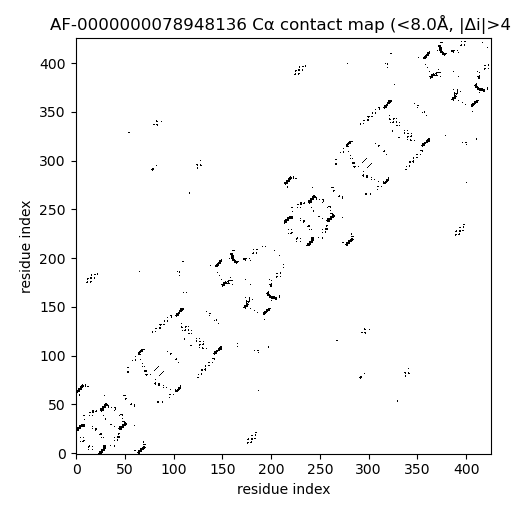-5.547 1 98.56 186 LEU A N 1
ATOM 1424 C CA . LEU A 1 186 ? 6.637 -25.031 -4.199 1 98.56 186 LEU A CA 1
ATOM 1425 C C . LEU A 1 186 ? 5.383 -25.438 -3.438 1 98.56 186 LEU A C 1
ATOM 1427 O O . LEU A 1 186 ? 5.402 -25.547 -2.209 1 98.56 186 LEU A O 1
ATOM 1431 N N . VAL A 1 187 ? 4.293 -25.688 -4.109 1 97.94 187 VAL A N 1
ATOM 1432 C CA . VAL A 1 187 ? 2.955 -25.75 -3.529 1 97.94 187 VAL A CA 1
ATOM 1433 C C . VAL A 1 187 ? 2.918 -26.812 -2.434 1 97.94 187 VAL A C 1
ATOM 1435 O O . VAL A 1 187 ? 2.34 -26.594 -1.366 1 97.94 187 VAL A O 1
ATOM 1438 N N . ASP A 1 188 ? 3.635 -27.891 -2.566 1 93.69 188 ASP A N 1
ATOM 1439 C CA . ASP A 1 188 ? 3.547 -29 -1.628 1 93.69 188 ASP A CA 1
ATOM 1440 C C . ASP A 1 188 ? 4.789 -29.078 -0.746 1 93.69 188 ASP A C 1
ATOM 1442 O O . ASP A 1 188 ? 4.969 -30.047 0.003 1 93.69 188 ASP A O 1
ATOM 1446 N N . GLN A 1 189 ? 5.633 -28.109 -0.891 1 97.25 189 GLN A N 1
ATOM 1447 C CA . GLN A 1 189 ? 6.898 -28.188 -0.168 1 97.25 189 GLN A CA 1
ATOM 1448 C C . GLN A 1 189 ? 6.832 -27.391 1.131 1 97.25 189 GLN A C 1
ATOM 1450 O O . GLN A 1 189 ? 7.117 -26.188 1.144 1 97.25 189 GLN A O 1
ATOM 1455 N N . GLN A 1 190 ? 6.621 -28.094 2.199 1 97.31 190 GLN A N 1
ATOM 1456 C CA . GLN A 1 190 ? 6.395 -27.453 3.494 1 97.31 190 GLN A CA 1
ATOM 1457 C C . GLN A 1 190 ? 7.648 -26.719 3.973 1 97.31 190 GLN A C 1
ATOM 1459 O O . GLN A 1 190 ? 7.551 -25.719 4.672 1 97.31 190 GLN A O 1
ATOM 1464 N N . HIS A 1 191 ? 8.789 -27.25 3.6 1 98.31 191 HIS A N 1
ATOM 1465 C CA . HIS A 1 191 ? 10.031 -26.641 4.074 1 98.31 191 HIS A CA 1
ATOM 1466 C C . HIS A 1 191 ? 10.242 -25.266 3.469 1 98.31 191 HIS A C 1
ATOM 1468 O O . HIS A 1 191 ? 11.141 -24.531 3.881 1 98.31 191 HIS A O 1
ATOM 1474 N N . THR A 1 192 ? 9.391 -24.844 2.5 1 98.44 192 THR A N 1
ATOM 1475 C CA . THR A 1 192 ? 9.547 -23.547 1.852 1 98.44 192 THR A CA 1
ATOM 1476 C C . THR A 1 192 ? 8.648 -22.5 2.508 1 98.44 192 THR A C 1
ATOM 1478 O O . THR A 1 192 ? 8.68 -21.328 2.137 1 98.44 192 THR A O 1
ATOM 1481 N N . ILE A 1 193 ? 7.879 -22.922 3.48 1 98.56 193 ILE A N 1
ATOM 1482 C CA . ILE A 1 193 ? 7.004 -22.016 4.203 1 98.56 193 ILE A CA 1
ATOM 1483 C C . ILE A 1 193 ? 7.836 -20.938 4.887 1 98.56 193 ILE A C 1
ATOM 1485 O O . ILE A 1 193 ? 8.836 -21.234 5.539 1 98.56 193 ILE A O 1
ATOM 1489 N N . GLY A 1 194 ? 7.512 -19.672 4.688 1 98.56 194 GLY A N 1
ATOM 1490 C CA . GLY A 1 194 ? 8.18 -18.531 5.297 1 98.56 194 GLY A CA 1
ATOM 1491 C C . GLY A 1 194 ? 9.336 -18.016 4.473 1 98.56 194 GLY A C 1
ATOM 1492 O O . GLY A 1 194 ? 9.984 -17.031 4.852 1 98.56 194 GLY A O 1
ATOM 1493 N N . LYS A 1 195 ? 9.547 -18.609 3.312 1 98.56 195 LYS A N 1
ATOM 1494 C CA . LYS A 1 195 ? 10.695 -18.203 2.5 1 98.56 195 LYS A CA 1
ATOM 1495 C C . LYS A 1 195 ? 10.305 -17.156 1.463 1 98.56 195 LYS A C 1
ATOM 1497 O O . LYS A 1 195 ? 9.18 -17.172 0.954 1 98.56 195 LYS A O 1
ATOM 1502 N N . THR A 1 196 ? 11.148 -16.266 1.231 1 98.88 196 THR A N 1
ATOM 1503 C CA . THR A 1 196 ? 11.133 -15.297 0.145 1 98.88 196 THR A CA 1
ATOM 1504 C C . THR A 1 196 ? 12.438 -15.336 -0.646 1 98.88 196 THR A C 1
ATOM 1506 O O . THR A 1 196 ? 13.523 -15.281 -0.067 1 98.88 196 THR A O 1
ATOM 1509 N N . PHE A 1 197 ? 12.32 -15.461 -1.92 1 98.75 197 PHE A N 1
ATOM 1510 C CA . PHE A 1 197 ? 13.555 -15.555 -2.693 1 98.75 197 PHE A CA 1
ATOM 1511 C C . PHE A 1 197 ? 13.359 -14.977 -4.09 1 98.75 197 PHE A C 1
ATOM 1513 O O . PHE A 1 197 ? 12.234 -14.922 -4.594 1 98.75 197 PHE A O 1
ATOM 1520 N N . GLU A 1 198 ? 14.453 -14.555 -4.688 1 98.75 198 GLU A N 1
ATOM 1521 C CA . GLU A 1 198 ? 14.523 -14.133 -6.086 1 98.75 198 GLU A CA 1
ATOM 1522 C C . GLU A 1 198 ? 14.945 -15.289 -6.988 1 98.75 198 GLU A C 1
ATOM 1524 O O . GLU A 1 198 ? 15.688 -16.172 -6.562 1 98.75 198 GLU A O 1
ATOM 1529 N N . VAL A 1 199 ? 14.445 -15.281 -8.195 1 98.81 199 VAL A N 1
ATOM 1530 C CA . VAL A 1 199 ? 14.727 -16.406 -9.07 1 98.81 199 VAL A CA 1
ATOM 1531 C C . VAL A 1 199 ? 15 -15.914 -10.492 1 98.81 199 VAL A C 1
ATOM 1533 O O . VAL A 1 199 ? 14.305 -15.023 -10.984 1 98.81 199 VAL A O 1
ATOM 1536 N N . LEU A 1 200 ? 16.047 -16.391 -11.086 1 98.81 200 LEU A N 1
ATOM 1537 C CA . LEU A 1 200 ? 16.469 -16.203 -12.469 1 98.81 200 LEU A CA 1
ATOM 1538 C C . LEU A 1 200 ? 16.734 -17.531 -13.148 1 98.81 200 LEU A C 1
ATOM 1540 O O . LEU A 1 200 ? 16.875 -18.562 -12.484 1 98.81 200 LEU A O 1
ATOM 1544 N N . ASN A 1 201 ? 16.672 -17.484 -14.516 1 98.81 201 ASN A N 1
ATOM 1545 C CA . ASN A 1 201 ? 17.219 -18.688 -15.141 1 98.81 201 ASN A CA 1
ATOM 1546 C C . ASN A 1 201 ? 18.672 -18.906 -14.75 1 98.81 201 ASN A C 1
ATOM 1548 O O . ASN A 1 201 ? 19.391 -17.953 -14.445 1 98.81 201 ASN A O 1
ATOM 1552 N N . GLY A 1 202 ? 19.078 -20.203 -14.695 1 98.25 202 GLY A N 1
ATOM 1553 C CA . GLY A 1 202 ? 20.406 -20.609 -14.242 1 98.25 202 GLY A CA 1
ATOM 1554 C C . GLY A 1 202 ? 20.812 -21.969 -14.742 1 98.25 202 GLY A C 1
ATOM 1555 O O . GLY A 1 202 ? 20.5 -22.344 -15.883 1 98.25 202 GLY A O 1
ATOM 1556 N N . ASP A 1 203 ? 21.609 -22.703 -13.836 1 97.81 203 ASP A N 1
ATOM 1557 C CA . ASP A 1 203 ? 22.188 -23.938 -14.344 1 97.81 203 ASP A CA 1
ATOM 1558 C C . ASP A 1 203 ? 21.75 -25.141 -13.516 1 97.81 203 ASP A C 1
ATOM 1560 O O . ASP A 1 203 ? 22.109 -26.281 -13.82 1 97.81 203 ASP A O 1
ATOM 1564 N N . THR A 1 204 ? 20.906 -24.953 -12.531 1 98.56 204 THR A N 1
ATOM 1565 C CA . THR A 1 204 ? 20.453 -26.016 -11.648 1 98.56 204 THR A CA 1
ATOM 1566 C C . THR A 1 204 ? 19 -26.391 -11.922 1 98.56 204 THR A C 1
ATOM 1568 O O . THR A 1 204 ? 18.156 -25.5 -12.062 1 98.56 204 THR A O 1
ATOM 1571 N N . PRO A 1 205 ? 18.719 -27.719 -12.016 1 98.75 205 PRO A N 1
ATOM 1572 C CA . PRO A 1 205 ? 17.328 -28.125 -12.219 1 98.75 205 PRO A CA 1
ATOM 1573 C C . PRO A 1 205 ? 16.391 -27.578 -11.141 1 98.75 205 PRO A C 1
ATOM 1575 O O . PRO A 1 205 ? 16.75 -27.562 -9.961 1 98.75 205 PRO A O 1
ATOM 1578 N N . ILE A 1 206 ? 15.219 -27.172 -11.5 1 98.62 206 ILE A N 1
ATOM 1579 C CA . ILE A 1 206 ? 14.242 -26.5 -10.648 1 98.62 206 ILE A CA 1
ATOM 1580 C C . ILE A 1 206 ? 13.93 -27.375 -9.43 1 98.62 206 ILE A C 1
ATOM 1582 O O . ILE A 1 206 ? 13.906 -26.891 -8.297 1 98.62 206 ILE A O 1
ATOM 1586 N N . ALA A 1 207 ? 13.719 -28.641 -9.664 1 97.69 207 ALA A N 1
ATOM 1587 C CA . ALA A 1 207 ? 13.391 -29.547 -8.562 1 97.69 207 ALA A CA 1
ATOM 1588 C C . ALA A 1 207 ? 14.484 -29.547 -7.508 1 97.69 207 ALA A C 1
ATOM 1590 O O . ALA A 1 207 ? 14.203 -29.531 -6.309 1 97.69 207 ALA A O 1
ATOM 1591 N N . LYS A 1 208 ? 15.727 -29.516 -7.957 1 98 208 LYS A N 1
ATOM 1592 C CA . LYS A 1 208 ? 16.859 -29.531 -7.043 1 98 208 LYS A CA 1
ATOM 1593 C C . LYS A 1 208 ? 16.969 -28.203 -6.281 1 98 208 LYS A C 1
ATOM 1595 O O . LYS A 1 208 ? 17.234 -28.203 -5.074 1 98 208 LYS A O 1
ATOM 1600 N N . VAL A 1 209 ? 16.766 -27.109 -6.941 1 98.12 209 VAL A N 1
ATOM 1601 C CA . VAL A 1 209 ? 16.828 -25.797 -6.32 1 98.12 209 VAL A CA 1
ATOM 1602 C C . VAL A 1 209 ? 15.766 -25.688 -5.234 1 98.12 209 VAL A C 1
ATOM 1604 O O . VAL A 1 209 ? 16.047 -25.266 -4.113 1 98.12 209 VAL A O 1
ATOM 1607 N N . VAL A 1 210 ? 14.492 -26.141 -5.504 1 97.81 210 VAL A N 1
ATOM 1608 C CA . VAL A 1 210 ? 13.375 -26.031 -4.57 1 97.81 210 VAL A CA 1
ATOM 1609 C C . VAL A 1 210 ? 13.633 -26.922 -3.357 1 97.81 210 VAL A C 1
ATOM 1611 O O . VAL A 1 210 ? 13.336 -26.547 -2.223 1 97.81 210 VAL A O 1
ATOM 1614 N N . GLU A 1 211 ? 14.258 -28.062 -3.623 1 96.25 211 GLU A N 1
ATOM 1615 C CA . GLU A 1 211 ? 14.594 -28.984 -2.539 1 96.25 211 GLU A CA 1
ATOM 1616 C C . GLU A 1 211 ? 15.578 -28.344 -1.56 1 96.25 211 GLU A C 1
ATOM 1618 O O . GLU A 1 211 ? 15.539 -28.641 -0.362 1 96.25 211 GLU A O 1
ATOM 1623 N N . GLN A 1 212 ? 16.375 -27.422 -2.047 1 95.5 212 GLN A N 1
ATOM 1624 C CA . GLN A 1 212 ? 17.469 -26.875 -1.25 1 95.5 212 GLN A CA 1
ATOM 1625 C C . GLN A 1 212 ? 17.078 -25.531 -0.631 1 95.5 212 GLN A C 1
ATOM 1627 O O . GLN A 1 212 ? 17.844 -24.953 0.133 1 95.5 212 GLN A O 1
ATOM 1632 N N . LEU A 1 213 ? 15.977 -25.078 -0.873 1 95.69 213 LEU A N 1
ATOM 1633 C CA . LEU A 1 213 ? 15.539 -23.797 -0.333 1 95.69 213 LEU A CA 1
ATOM 1634 C C . LEU A 1 213 ? 15.438 -23.859 1.188 1 95.69 213 LEU A C 1
ATOM 1636 O O . LEU A 1 213 ? 14.945 -24.844 1.746 1 95.69 213 LEU A O 1
ATOM 1640 N N . MET B 1 1 ? 6.855 22.969 20.766 1 97.06 1 MET B N 1
ATOM 1641 C CA . MET B 1 1 ? 7.52 21.844 20.109 1 97.06 1 MET B CA 1
ATOM 1642 C C . MET B 1 1 ? 7.965 22.234 18.703 1 97.06 1 MET B C 1
ATOM 1644 O O . MET B 1 1 ? 7.367 23.109 18.078 1 97.06 1 MET B O 1
ATOM 1648 N N . ARG B 1 2 ? 9.023 21.641 18.266 1 98.56 2 ARG B N 1
ATOM 1649 C CA . ARG B 1 2 ? 9.398 21.703 16.859 1 98.56 2 ARG B CA 1
ATOM 1650 C C . ARG B 1 2 ? 8.648 20.656 16.031 1 98.56 2 ARG B C 1
ATOM 1652 O O . ARG B 1 2 ? 8.891 19.453 16.172 1 98.56 2 ARG B O 1
ATOM 1659 N N . VAL B 1 3 ? 7.723 21.125 15.203 1 98.88 3 VAL B N 1
ATOM 1660 C CA . VAL B 1 3 ? 6.805 20.25 14.492 1 98.88 3 VAL B CA 1
ATOM 1661 C C . VAL B 1 3 ? 7.148 20.234 13.008 1 98.88 3 VAL B C 1
ATOM 1663 O O . VAL B 1 3 ? 7.066 21.266 12.328 1 98.88 3 VAL B O 1
ATOM 1666 N N . LEU B 1 4 ? 7.586 19.078 12.508 1 98.94 4 LEU B N 1
ATOM 1667 C CA . LEU B 1 4 ? 7.824 18.922 11.078 1 98.94 4 LEU B CA 1
ATOM 1668 C C . LEU B 1 4 ? 6.512 18.75 10.328 1 98.94 4 LEU B C 1
ATOM 1670 O O . LEU B 1 4 ? 5.73 17.844 10.617 1 98.94 4 LEU B O 1
ATOM 1674 N N . VAL B 1 5 ? 6.262 19.688 9.445 1 98.94 5 VAL B N 1
ATOM 1675 C CA . VAL B 1 5 ? 5.082 19.609 8.586 1 98.94 5 VAL B CA 1
ATOM 1676 C C . VAL B 1 5 ? 5.484 19.125 7.199 1 98.94 5 VAL B C 1
ATOM 1678 O O . VAL B 1 5 ? 6.02 19.891 6.395 1 98.94 5 VAL B O 1
ATOM 1681 N N . VAL B 1 6 ? 5.227 17.828 6.949 1 98.88 6 VAL B N 1
ATOM 1682 C CA . VAL B 1 6 ? 5.5 17.234 5.645 1 98.88 6 VAL B CA 1
ATOM 1683 C C . VAL B 1 6 ? 4.383 17.609 4.668 1 98.88 6 VAL B C 1
ATOM 1685 O O . VAL B 1 6 ? 3.209 17.328 4.922 1 98.88 6 VAL B O 1
ATOM 1688 N N . GLY B 1 7 ? 4.754 18.172 3.555 1 97.69 7 GLY B N 1
ATOM 1689 C CA . GLY B 1 7 ? 3.768 18.734 2.646 1 97.69 7 GLY B CA 1
ATOM 1690 C C . GLY B 1 7 ? 3.359 20.156 3.012 1 97.69 7 GLY B C 1
ATOM 1691 O O . GLY B 1 7 ? 2.182 20.516 2.92 1 97.69 7 GLY B O 1
ATOM 1692 N N . ALA B 1 8 ? 4.273 20.938 3.369 1 98.25 8 ALA B N 1
ATOM 1693 C CA . ALA B 1 8 ? 4.012 22.234 4 1 98.25 8 ALA B CA 1
ATOM 1694 C C . ALA B 1 8 ? 3.477 23.234 2.988 1 98.25 8 ALA B C 1
ATOM 1696 O O . ALA B 1 8 ? 2.906 24.266 3.367 1 98.25 8 ALA B O 1
ATOM 1697 N N . ASN B 1 9 ? 3.641 23 1.753 1 95.88 9 ASN B N 1
ATOM 1698 C CA . ASN B 1 9 ? 3.17 23.938 0.743 1 95.88 9 ASN B CA 1
ATOM 1699 C C . ASN B 1 9 ? 1.732 23.641 0.325 1 95.88 9 ASN B C 1
ATOM 1701 O O . ASN B 1 9 ? 1.168 24.344 -0.518 1 95.88 9 ASN B O 1
ATOM 1705 N N . GLY B 1 10 ? 1.171 22.594 0.841 1 96.38 10 GLY B N 1
ATOM 1706 C CA . GLY B 1 10 ? -0.214 22.266 0.545 1 96.38 10 GLY B CA 1
ATOM 1707 C C . GLY B 1 10 ? -1.199 23.281 1.099 1 96.38 10 GLY B C 1
ATOM 1708 O O . GLY B 1 10 ? -0.867 24.047 2.006 1 96.38 10 GLY B O 1
ATOM 1709 N N . LYS B 1 11 ? -2.428 23.219 0.617 1 96.88 11 LYS B N 1
ATOM 1710 C CA . LYS B 1 11 ? -3.447 24.203 0.945 1 96.88 11 LYS B CA 1
ATOM 1711 C C . LYS B 1 11 ? -3.826 24.141 2.422 1 96.88 11 LYS B C 1
ATOM 1713 O O . LYS B 1 11 ? -4.004 25.172 3.07 1 96.88 11 LYS B O 1
ATOM 1718 N N . VAL B 1 12 ? -3.943 22.984 2.957 1 98.31 12 VAL B N 1
ATOM 1719 C CA . VAL B 1 12 ? -4.242 22.828 4.375 1 98.31 12 VAL B CA 1
ATOM 1720 C C . VAL B 1 12 ? -3.016 23.203 5.207 1 98.31 12 VAL B C 1
ATOM 1722 O O . VAL B 1 12 ? -3.125 23.922 6.195 1 98.31 12 VAL B O 1
ATOM 1725 N N . ALA B 1 13 ? -1.83 22.766 4.801 1 98.56 13 ALA B N 1
ATOM 1726 C CA . ALA B 1 13 ? -0.603 22.875 5.586 1 98.56 13 ALA B CA 1
ATOM 1727 C C . ALA B 1 13 ? -0.176 24.344 5.723 1 98.56 13 ALA B C 1
ATOM 1729 O O . ALA B 1 13 ? 0.389 24.734 6.746 1 98.56 13 ALA B O 1
ATOM 1730 N N . ARG B 1 14 ? -0.496 25.109 4.738 1 97.88 14 ARG B N 1
ATOM 1731 C CA . ARG B 1 14 ? -0.166 26.531 4.809 1 97.88 14 ARG B CA 1
ATOM 1732 C C . ARG B 1 14 ? -0.907 27.203 5.957 1 97.88 14 ARG B C 1
ATOM 1734 O O . ARG B 1 14 ? -0.36 28.078 6.621 1 97.88 14 ARG B O 1
ATOM 1741 N N . TYR B 1 15 ? -2.156 26.844 6.195 1 98.62 15 TYR B N 1
ATOM 1742 C CA . TYR B 1 15 ? -2.881 27.344 7.359 1 98.62 15 TYR B CA 1
ATOM 1743 C C . TYR B 1 15 ? -2.311 26.75 8.648 1 98.62 15 TYR B C 1
ATOM 1745 O O . TYR B 1 15 ? -2.25 27.438 9.672 1 98.62 15 TYR B O 1
ATOM 1753 N N . LEU B 1 16 ? -1.857 25.531 8.547 1 98.88 16 LEU B N 1
ATOM 1754 C CA . LEU B 1 16 ? -1.372 24.797 9.711 1 98.88 16 LEU B CA 1
ATOM 1755 C C . LEU B 1 16 ? -0.127 25.469 10.289 1 98.88 16 LEU B C 1
ATOM 1757 O O . LEU B 1 16 ? 0.043 25.516 11.508 1 98.88 16 LEU B O 1
ATOM 1761 N N . LEU B 1 17 ? 0.739 25.984 9.438 1 98.81 17 LEU B N 1
ATOM 1762 C CA . LEU B 1 17 ? 1.949 26.656 9.898 1 98.81 17 LEU B CA 1
ATOM 1763 C C . LEU B 1 17 ? 1.609 27.797 10.836 1 98.81 17 LEU B C 1
ATOM 1765 O O . LEU B 1 17 ? 2.16 27.891 11.938 1 98.81 17 LEU B O 1
ATOM 1769 N N . SER B 1 18 ? 0.641 28.625 10.461 1 98.62 18 SER B N 1
ATOM 1770 C CA . SER B 1 18 ? 0.233 29.75 11.281 1 98.62 18 SER B CA 1
ATOM 1771 C C . SER B 1 18 ? -0.438 29.297 12.57 1 98.62 18 SER B C 1
ATOM 1773 O O . SER B 1 18 ? -0.173 29.844 13.641 1 98.62 18 SER B O 1
ATOM 1775 N N . GLU B 1 19 ? -1.284 28.312 12.438 1 98.75 19 GLU B N 1
ATOM 1776 C CA . GLU B 1 19 ? -2.016 27.812 13.602 1 98.75 19 GLU B CA 1
ATOM 1777 C C . GLU B 1 19 ? -1.067 27.203 14.625 1 98.75 19 GLU B C 1
ATOM 1779 O O . GLU B 1 19 ? -1.24 27.391 15.836 1 98.75 19 GLU B O 1
ATOM 1784 N N . LEU B 1 20 ? -0.05 26.453 14.172 1 98.81 20 LEU B N 1
ATOM 1785 C CA . LEU B 1 20 ? 0.949 25.891 15.07 1 98.81 20 LEU B CA 1
ATOM 1786 C C . LEU B 1 20 ? 1.731 26.984 15.781 1 98.81 20 LEU B C 1
ATOM 1788 O O . LEU B 1 20 ? 1.958 26.906 16.984 1 98.81 20 LEU B O 1
ATOM 1792 N N . LYS B 1 21 ? 2.098 27.969 15 1 98.62 21 LYS B N 1
ATOM 1793 C CA . LYS B 1 21 ? 2.822 29.094 15.578 1 98.62 21 LYS B CA 1
ATOM 1794 C C . LYS B 1 21 ? 1.987 29.797 16.641 1 98.62 21 LYS B C 1
ATOM 1796 O O . LYS B 1 21 ? 2.492 30.109 17.719 1 98.62 21 LYS B O 1
ATOM 1801 N N . ASN B 1 22 ? 0.755 30.016 16.344 1 97.94 22 ASN B N 1
ATOM 1802 C CA . ASN B 1 22 ? -0.159 30.672 17.281 1 97.94 22 ASN B CA 1
ATOM 1803 C C . ASN B 1 22 ? -0.306 29.875 18.562 1 97.94 22 ASN B C 1
ATOM 1805 O O . ASN B 1 22 ? -0.562 30.438 19.625 1 97.94 22 ASN B O 1
ATOM 1809 N N . LYS B 1 23 ? -0.128 28.578 18.484 1 97.56 23 LYS B N 1
ATOM 1810 C CA . LYS B 1 23 ? -0.245 27.719 19.641 1 97.56 23 LYS B CA 1
ATOM 1811 C C . LYS B 1 23 ? 1.079 27.625 20.391 1 97.56 23 LYS B C 1
ATOM 1813 O O . LYS B 1 23 ? 1.19 26.875 21.375 1 97.56 23 LYS B O 1
ATOM 1818 N N . GLY B 1 24 ? 2.094 28.297 19.875 1 98.06 24 GLY B N 1
ATOM 1819 C CA . GLY B 1 24 ? 3.363 28.375 20.578 1 98.06 24 GLY B CA 1
ATOM 1820 C C . GLY B 1 24 ? 4.367 27.328 20.109 1 98.06 24 GLY B C 1
ATOM 1821 O O . GLY B 1 24 ? 5.398 27.125 20.75 1 98.06 24 GLY B O 1
ATOM 1822 N N . HIS B 1 25 ? 4.09 26.625 19.047 1 98.62 25 HIS B N 1
ATOM 1823 C CA . HIS B 1 25 ? 5.016 25.641 18.484 1 98.62 25 HIS B CA 1
ATOM 1824 C C . HIS B 1 25 ? 5.969 26.297 17.5 1 98.62 25 HIS B C 1
ATOM 1826 O O . HIS B 1 25 ? 5.852 27.484 17.203 1 98.62 25 HIS B O 1
ATOM 1832 N N . GLU B 1 26 ? 6.965 25.547 17.062 1 98.75 26 GLU B N 1
ATOM 1833 C CA . GLU B 1 26 ? 7.902 25.906 16 1 98.75 26 GLU B CA 1
ATOM 1834 C C . GLU B 1 26 ? 7.723 25.016 14.781 1 98.75 26 GLU B C 1
ATOM 1836 O O . GLU B 1 26 ? 8.359 23.969 14.664 1 98.75 26 GLU B O 1
ATOM 1841 N N . PRO B 1 27 ? 6.863 25.516 13.867 1 98.81 27 PRO B N 1
ATOM 1842 C CA . PRO B 1 27 ? 6.641 24.688 12.688 1 98.81 27 PRO B CA 1
ATOM 1843 C C . PRO B 1 27 ? 7.84 24.672 11.734 1 98.81 27 PRO B C 1
ATOM 1845 O O . PRO B 1 27 ? 8.375 25.734 11.398 1 98.81 27 PRO B O 1
ATOM 1848 N N . VAL B 1 28 ? 8.312 23.531 11.398 1 98.81 28 VAL B N 1
ATOM 1849 C CA . VAL B 1 28 ? 9.336 23.312 10.383 1 98.81 28 VAL B CA 1
ATOM 1850 C C . VAL B 1 28 ? 8.688 22.859 9.078 1 98.81 28 VAL B C 1
ATOM 1852 O O . VAL B 1 28 ? 8.125 21.766 9 1 98.81 28 VAL B O 1
ATOM 1855 N N . ALA B 1 29 ? 8.805 23.719 8.039 1 98.81 29 ALA B N 1
ATOM 1856 C CA . ALA B 1 29 ? 8.141 23.469 6.766 1 98.81 29 ALA B CA 1
ATOM 1857 C C . ALA B 1 29 ? 9.039 22.641 5.84 1 98.81 29 ALA B C 1
ATOM 1859 O O . ALA B 1 29 ? 10.102 23.109 5.43 1 98.81 29 ALA B O 1
ATOM 1860 N N . MET B 1 30 ? 8.617 21.422 5.52 1 98.69 30 MET B N 1
ATOM 1861 C CA . MET B 1 30 ? 9.312 20.609 4.52 1 98.69 30 MET B CA 1
ATOM 1862 C C . MET B 1 30 ? 8.758 20.875 3.123 1 98.69 30 MET B C 1
ATOM 1864 O O . MET B 1 30 ? 7.559 20.719 2.889 1 98.69 30 MET B O 1
ATOM 1868 N N . VAL B 1 31 ? 9.625 21.328 2.268 1 97.19 31 VAL B N 1
ATOM 1869 C CA . VAL B 1 31 ? 9.219 21.656 0.908 1 97.19 31 VAL B CA 1
ATOM 1870 C C . VAL B 1 31 ? 10.203 21.062 -0.091 1 97.19 31 VAL B C 1
ATOM 1872 O O . VAL B 1 31 ? 11.336 20.719 0.272 1 97.19 31 VAL B O 1
ATOM 1875 N N . ARG B 1 32 ? 9.805 20.938 -1.339 1 95.12 32 ARG B N 1
ATOM 1876 C CA . ARG B 1 32 ? 10.633 20.344 -2.377 1 95.12 32 ARG B CA 1
ATOM 1877 C C . ARG B 1 32 ? 11.562 21.391 -2.998 1 95.12 32 ARG B C 1
ATOM 1879 O O . ARG B 1 32 ? 12.586 21.047 -3.586 1 95.12 32 ARG B O 1
ATOM 1886 N N . ASN B 1 33 ? 11.109 22.594 -2.887 1 92.5 33 ASN B N 1
ATOM 1887 C CA . ASN B 1 33 ? 11.836 23.688 -3.516 1 92.5 33 ASN B CA 1
ATOM 1888 C C . ASN B 1 33 ? 12.07 24.844 -2.539 1 92.5 33 ASN B C 1
ATOM 1890 O O . ASN B 1 33 ? 11.117 25.359 -1.947 1 92.5 33 ASN B O 1
ATOM 1894 N N . GLU B 1 34 ? 13.258 25.297 -2.564 1 92.38 34 GLU B N 1
ATOM 1895 C CA . GLU B 1 34 ? 13.656 26.359 -1.649 1 92.38 34 GLU B CA 1
ATOM 1896 C C . GLU B 1 34 ? 12.914 27.656 -1.956 1 92.38 34 GLU B C 1
ATOM 1898 O O . GLU B 1 34 ? 12.711 28.484 -1.067 1 92.38 34 GLU B O 1
ATOM 1903 N N . GLU B 1 35 ? 12.5 27.812 -3.182 1 94.31 35 GLU B N 1
ATOM 1904 C CA . GLU B 1 35 ? 11.852 29.047 -3.619 1 94.31 35 GLU B CA 1
ATOM 1905 C C . GLU B 1 35 ? 10.523 29.25 -2.891 1 94.31 35 GLU B C 1
ATOM 1907 O O . GLU B 1 35 ? 10.016 30.375 -2.834 1 94.31 35 GLU B O 1
ATOM 1912 N N . GLN B 1 36 ? 10.023 28.266 -2.256 1 91.94 36 GLN B N 1
ATOM 1913 C CA . GLN B 1 36 ? 8.766 28.359 -1.517 1 91.94 36 GLN B CA 1
ATOM 1914 C C . GLN B 1 36 ? 9.008 28.859 -0.092 1 91.94 36 GLN B C 1
ATOM 1916 O O . GLN B 1 36 ? 8.062 29.234 0.606 1 91.94 36 GLN B O 1
ATOM 1921 N N . GLY B 1 37 ? 10.25 28.953 0.347 1 94.31 37 GLY B N 1
ATOM 1922 C CA . GLY B 1 37 ? 10.648 29.219 1.722 1 94.31 37 GLY B CA 1
ATOM 1923 C C . GLY B 1 37 ? 10.156 30.562 2.236 1 94.31 37 GLY B C 1
ATOM 1924 O O . GLY B 1 37 ? 9.461 30.625 3.252 1 94.31 37 GLY B O 1
ATOM 1925 N N . PRO B 1 38 ? 10.43 31.625 1.537 1 95.25 38 PRO B N 1
ATOM 1926 C CA . PRO B 1 38 ? 10.055 32.938 2.027 1 95.25 38 PRO B CA 1
ATOM 1927 C C . PRO B 1 38 ? 8.555 33.094 2.287 1 95.25 38 PRO B C 1
ATOM 1929 O O . PRO B 1 38 ? 8.148 33.594 3.336 1 95.25 38 PRO B O 1
ATOM 1932 N N . GLU B 1 39 ? 7.758 32.625 1.411 1 97 39 GLU B N 1
ATOM 1933 C CA . GLU B 1 39 ? 6.312 32.688 1.594 1 97 39 GLU B CA 1
ATOM 1934 C C . GLU B 1 39 ? 5.871 31.891 2.818 1 97 39 GLU B C 1
ATOM 1936 O O . GLU B 1 39 ? 5.012 32.344 3.58 1 97 39 GLU B O 1
ATOM 1941 N N . LEU B 1 40 ? 6.461 30.781 3.035 1 98 40 LEU B N 1
ATOM 1942 C CA . LEU B 1 40 ? 6.07 29.906 4.141 1 98 40 LEU B CA 1
ATOM 1943 C C . LEU B 1 40 ? 6.531 30.484 5.473 1 98 40 LEU B C 1
ATOM 1945 O O . LEU B 1 40 ? 5.863 30.312 6.496 1 98 40 LEU B O 1
ATOM 1949 N N . ARG B 1 41 ? 7.637 31.172 5.473 1 97.62 41 ARG B N 1
ATOM 1950 C CA . ARG B 1 41 ? 8.062 31.875 6.68 1 97.62 41 ARG B CA 1
ATOM 1951 C C . ARG B 1 41 ? 7.066 32.969 7.059 1 97.62 41 ARG B C 1
ATOM 1953 O O . ARG B 1 41 ? 6.758 33.156 8.234 1 97.62 41 ARG B O 1
ATOM 1960 N N . GLU B 1 42 ? 6.586 33.594 6.027 1 97.62 42 GLU B N 1
ATOM 1961 C CA . GLU B 1 42 ? 5.562 34.594 6.27 1 97.62 42 GLU B CA 1
ATOM 1962 C C . GLU B 1 42 ? 4.293 33.969 6.844 1 97.62 42 GLU B C 1
ATOM 1964 O O . GLU B 1 42 ? 3.566 34.625 7.605 1 97.62 42 GLU B O 1
ATOM 1969 N N . ARG B 1 43 ? 4.121 32.75 6.613 1 97.25 43 ARG B N 1
ATOM 1970 C CA . ARG B 1 43 ? 2.92 32.062 7.055 1 97.25 43 ARG B CA 1
ATOM 1971 C C . ARG B 1 43 ? 3.145 31.391 8.406 1 97.25 43 ARG B C 1
ATOM 1973 O O . ARG B 1 43 ? 2.242 30.734 8.938 1 97.25 43 ARG B O 1
ATOM 1980 N N . GLY B 1 44 ? 4.367 31.531 8.938 1 97.88 44 GLY B N 1
ATOM 1981 C CA . GLY B 1 44 ? 4.527 31.078 10.305 1 97.88 44 GLY B CA 1
ATOM 1982 C C . GLY B 1 44 ? 5.594 30.016 10.453 1 97.88 44 GLY B C 1
ATOM 1983 O O . GLY B 1 44 ? 5.902 29.594 11.57 1 97.88 44 GLY B O 1
ATOM 1984 N N . ALA B 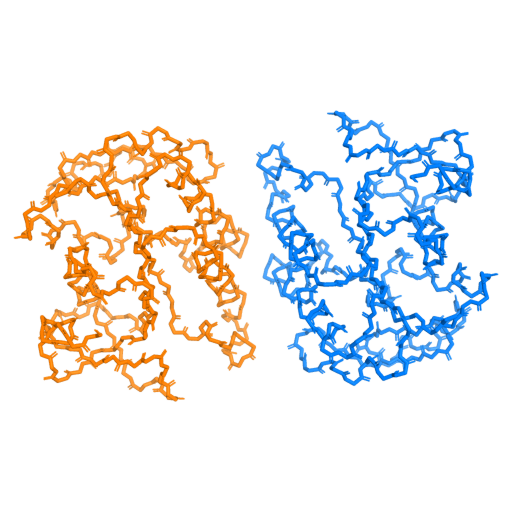1 45 ? 6.203 29.562 9.352 1 98.56 45 ALA B N 1
ATOM 1985 C CA . ALA B 1 45 ? 7.273 28.578 9.453 1 98.56 45 ALA B CA 1
ATOM 1986 C C . ALA B 1 45 ? 8.477 29.141 10.203 1 98.56 45 ALA B C 1
ATOM 1988 O O . ALA B 1 45 ? 8.977 30.219 9.859 1 98.56 45 ALA B O 1
ATOM 1989 N N . SER B 1 46 ? 8.859 28.469 11.172 1 98.19 46 SER B N 1
ATOM 1990 C CA . SER B 1 46 ? 10.039 28.875 11.93 1 98.19 46 SER B CA 1
ATOM 1991 C C . SER B 1 46 ? 11.32 28.469 11.203 1 98.19 46 SER B C 1
ATOM 1993 O O . SER B 1 46 ? 12.375 29.078 11.406 1 98.19 46 SER B O 1
ATOM 1995 N N . ASP B 1 47 ? 11.227 27.422 10.453 1 97.88 47 ASP B N 1
ATOM 1996 C CA . ASP B 1 47 ? 12.336 26.891 9.664 1 97.88 47 ASP B CA 1
ATOM 1997 C C . ASP B 1 47 ? 11.828 26.219 8.391 1 97.88 47 ASP B C 1
ATOM 1999 O O . ASP B 1 47 ? 10.664 25.828 8.305 1 97.88 47 ASP B O 1
ATOM 2003 N N . ILE B 1 48 ? 12.766 26.25 7.398 1 98.25 48 ILE B N 1
ATOM 2004 C CA . ILE B 1 48 ? 12.477 25.609 6.121 1 98.25 48 ILE B CA 1
ATOM 2005 C C . ILE B 1 48 ? 13.477 24.484 5.871 1 98.25 48 ILE B C 1
ATOM 2007 O O . ILE B 1 48 ? 14.68 24.656 6.07 1 98.25 48 ILE B O 1
ATOM 2011 N N . VAL B 1 49 ? 12.938 23.328 5.566 1 98.5 49 VAL B N 1
ATOM 2012 C CA . VAL B 1 49 ? 13.812 22.234 5.172 1 98.5 49 VAL B CA 1
ATOM 2013 C C . VAL B 1 49 ? 13.422 21.75 3.779 1 98.5 49 VAL B C 1
ATOM 2015 O O . VAL B 1 49 ? 12.25 21.516 3.502 1 98.5 49 VAL B O 1
ATOM 2018 N N . VAL B 1 50 ? 14.422 21.672 2.887 1 98.19 50 VAL B N 1
ATOM 2019 C CA . VAL B 1 50 ? 14.195 21.188 1.531 1 98.19 50 VAL B CA 1
ATOM 2020 C C . VAL B 1 50 ? 14.406 19.672 1.484 1 98.19 50 VAL B C 1
ATOM 2022 O O . VAL B 1 50 ? 15.508 19.188 1.763 1 98.19 50 VAL B O 1
ATOM 2025 N N . ALA B 1 51 ? 13.359 18.969 1.129 1 98.12 51 ALA B N 1
ATOM 2026 C CA . ALA B 1 51 ? 13.422 17.516 1.013 1 98.12 51 ALA B CA 1
ATOM 2027 C C . ALA B 1 51 ? 12.336 17 0.08 1 98.12 51 ALA B C 1
ATOM 2029 O O . ALA B 1 51 ? 11.32 17.656 -0.141 1 98.12 51 ALA B O 1
ATOM 2030 N N . ASN B 1 52 ? 12.625 15.875 -0.517 1 97.19 52 ASN B N 1
ATOM 2031 C CA . ASN B 1 52 ? 11.75 15.188 -1.464 1 97.19 52 ASN B CA 1
ATOM 2032 C C . ASN B 1 52 ? 11.383 13.789 -0.975 1 97.19 52 ASN B C 1
ATOM 2034 O O . ASN B 1 52 ? 12.266 12.969 -0.722 1 97.19 52 ASN B O 1
ATOM 2038 N N . LEU B 1 53 ? 10.102 13.562 -0.91 1 97.75 53 LEU B N 1
ATOM 2039 C CA . LEU B 1 53 ? 9.633 12.281 -0.377 1 97.75 53 LEU B CA 1
ATOM 2040 C C . LEU B 1 53 ? 10.055 11.125 -1.276 1 97.75 53 LEU B C 1
ATOM 2042 O O . LEU B 1 53 ? 10.016 9.969 -0.866 1 97.75 53 LEU B O 1
ATOM 2046 N N . GLU B 1 54 ? 10.43 11.375 -2.5 1 96.56 54 GLU B N 1
ATOM 2047 C CA . GLU B 1 54 ? 10.859 10.336 -3.43 1 96.56 54 GLU B CA 1
ATOM 2048 C C . GLU B 1 54 ? 12.375 10.141 -3.381 1 96.56 54 GLU B C 1
ATOM 2050 O O . GLU B 1 54 ? 12.93 9.352 -4.152 1 96.56 54 GLU B O 1
ATOM 2055 N N . GLU B 1 55 ? 13.023 10.867 -2.521 1 96.62 55 GLU B N 1
ATOM 2056 C CA . GLU B 1 55 ? 14.461 10.773 -2.27 1 96.62 55 GLU B CA 1
ATOM 2057 C C . GLU B 1 55 ? 14.75 10.602 -0.781 1 96.62 55 GLU B C 1
ATOM 2059 O O . GLU B 1 55 ? 13.852 10.266 -0.004 1 96.62 55 GLU B O 1
ATOM 2064 N N . ASP B 1 56 ? 16.031 10.672 -0.456 1 96.75 56 ASP B N 1
ATOM 2065 C CA . ASP B 1 56 ? 16.375 10.672 0.961 1 96.75 56 ASP B CA 1
ATOM 2066 C C . ASP B 1 56 ? 15.969 11.984 1.625 1 96.75 56 ASP B C 1
ATOM 2068 O O . ASP B 1 56 ? 16.375 13.062 1.182 1 96.75 56 ASP B O 1
ATOM 2072 N N . PHE B 1 57 ? 15.156 11.883 2.631 1 98.25 57 PHE B N 1
ATOM 2073 C CA . PHE B 1 57 ? 14.703 13.086 3.318 1 98.25 57 PHE B CA 1
ATOM 2074 C C . PHE B 1 57 ? 14.945 12.969 4.82 1 98.25 57 PHE B C 1
ATOM 2076 O O . PHE B 1 57 ? 14.312 13.672 5.609 1 98.25 57 PHE B O 1
ATOM 2083 N N . SER B 1 58 ? 15.797 12.07 5.23 1 98.19 58 SER B N 1
ATOM 2084 C CA . SER B 1 58 ? 16.047 11.781 6.641 1 98.19 58 SER B CA 1
ATOM 2085 C C . SER B 1 58 ? 16.562 13.023 7.371 1 98.19 58 SER B C 1
ATOM 2087 O O . SER B 1 58 ? 16.297 13.195 8.562 1 98.19 58 SER B O 1
ATOM 2089 N N . HIS B 1 59 ? 17.234 13.898 6.66 1 98.31 59 HIS B N 1
ATOM 2090 C CA . HIS B 1 59 ? 17.797 15.094 7.27 1 98.31 59 HIS B CA 1
ATOM 2091 C C . HIS B 1 59 ? 16.703 16.031 7.766 1 98.31 59 HIS B C 1
ATOM 2093 O O . HIS B 1 59 ? 16.953 16.891 8.617 1 98.31 59 HIS B O 1
ATOM 2099 N N . ALA B 1 60 ? 15.516 15.891 7.273 1 98.62 60 ALA B N 1
ATOM 2100 C CA . ALA B 1 60 ? 14.406 16.781 7.629 1 98.62 60 ALA B CA 1
ATOM 2101 C C . ALA B 1 60 ? 13.961 16.547 9.07 1 98.62 60 ALA B C 1
ATOM 2103 O O . ALA B 1 60 ? 13.227 17.359 9.633 1 98.62 60 ALA B O 1
ATOM 2104 N N . PHE B 1 61 ? 14.406 15.492 9.703 1 98.69 61 PHE B N 1
ATOM 2105 C CA . PHE B 1 61 ? 13.914 15.078 11.008 1 98.69 61 PHE B CA 1
ATOM 2106 C C . PHE B 1 61 ? 14.836 15.586 12.117 1 98.69 61 PHE B C 1
ATOM 2108 O O . PHE B 1 61 ? 14.594 15.312 13.297 1 98.69 61 PHE B O 1
ATOM 2115 N N . ALA B 1 62 ? 15.844 16.312 11.742 1 97.88 62 ALA B N 1
ATOM 2116 C CA . ALA B 1 62 ? 16.797 16.812 12.734 1 97.88 62 ALA B CA 1
ATOM 2117 C C . ALA B 1 62 ? 16.109 17.766 13.711 1 97.88 62 ALA B C 1
ATOM 2119 O O . ALA B 1 62 ? 15.453 18.719 13.305 1 97.88 62 ALA B O 1
ATOM 2120 N N . SER B 1 63 ? 16.188 17.438 15.055 1 97.81 63 SER B N 1
ATOM 2121 C CA . SER B 1 63 ? 15.695 18.266 16.141 1 97.81 63 SER B CA 1
ATOM 2122 C C . SER B 1 63 ? 14.18 18.453 16.062 1 97.81 63 SER B C 1
ATOM 2124 O O . SER B 1 63 ? 13.68 19.562 16.266 1 97.81 63 SER B O 1
ATOM 2126 N N . ILE B 1 64 ? 13.461 17.469 15.648 1 98.69 64 ILE B N 1
ATOM 2127 C CA . ILE B 1 64 ? 12.008 17.484 15.523 1 98.69 64 ILE B CA 1
ATOM 2128 C C . ILE B 1 64 ? 11.375 16.797 16.734 1 98.69 64 ILE B C 1
ATOM 2130 O O . ILE B 1 64 ? 11.859 15.758 17.188 1 98.69 64 ILE B O 1
ATOM 2134 N N . ASP B 1 65 ? 10.305 17.406 17.219 1 98.62 65 ASP B N 1
ATOM 2135 C CA . ASP B 1 65 ? 9.594 16.859 18.359 1 98.62 65 ASP B CA 1
ATOM 2136 C C . ASP B 1 65 ? 8.352 16.078 17.906 1 98.62 65 ASP B C 1
ATOM 2138 O O . ASP B 1 65 ? 7.926 15.141 18.578 1 98.62 65 ASP B O 1
ATOM 2142 N N . ALA B 1 66 ? 7.742 16.516 16.859 1 98.81 66 ALA B N 1
ATOM 2143 C CA . ALA B 1 66 ? 6.5 15.945 16.344 1 98.81 66 ALA B CA 1
ATOM 2144 C C . ALA B 1 66 ? 6.422 16.078 14.828 1 98.81 66 ALA B C 1
ATOM 2146 O O . ALA B 1 66 ? 7.062 16.953 14.242 1 98.81 66 ALA B O 1
ATOM 2147 N N . VAL B 1 67 ? 5.688 15.18 14.227 1 98.94 67 VAL B N 1
ATOM 2148 C CA . VAL B 1 67 ? 5.531 15.18 12.773 1 98.94 67 VAL B CA 1
ATOM 2149 C C . VAL B 1 67 ? 4.051 15.266 12.414 1 98.94 67 VAL B C 1
ATOM 2151 O O . VAL B 1 67 ? 3.215 14.594 13.031 1 98.94 67 VAL B O 1
ATOM 2154 N N . VAL B 1 68 ? 3.719 16.125 11.516 1 98.94 68 VAL B N 1
ATOM 2155 C CA . VAL B 1 68 ? 2.432 16.125 10.828 1 98.94 68 VAL B CA 1
ATOM 2156 C C . VAL B 1 68 ? 2.629 15.766 9.359 1 98.94 68 VAL B C 1
ATOM 2158 O O . VAL B 1 68 ? 3.367 16.453 8.641 1 98.94 68 VAL B O 1
ATOM 2161 N N . PHE B 1 69 ? 2.062 14.68 8.953 1 98.94 69 PHE B N 1
ATOM 2162 C CA . PHE B 1 69 ? 2.098 14.312 7.543 1 98.94 69 PHE B CA 1
ATOM 2163 C C . PHE B 1 69 ? 0.865 14.844 6.816 1 98.94 69 PHE B C 1
ATOM 2165 O O . PHE B 1 69 ? -0.219 14.266 6.926 1 98.94 69 PHE B O 1
ATOM 2172 N N . ALA B 1 70 ? 1.065 15.852 6.086 1 98.69 70 ALA B N 1
ATOM 2173 C CA . ALA B 1 70 ? -0.023 16.5 5.352 1 98.69 70 ALA B CA 1
ATOM 2174 C C . ALA B 1 70 ? 0.224 16.453 3.848 1 98.69 70 ALA B C 1
ATOM 2176 O O . ALA B 1 70 ? -0.454 17.125 3.076 1 98.69 70 ALA B O 1
ATOM 2177 N N . ALA B 1 71 ? 1.215 15.641 3.521 1 97.94 71 ALA B N 1
ATOM 2178 C CA . ALA B 1 71 ? 1.582 15.578 2.109 1 97.94 71 ALA B CA 1
ATOM 2179 C C . ALA B 1 71 ? 0.575 14.742 1.318 1 97.94 71 ALA B C 1
ATOM 2181 O O . ALA B 1 71 ? 0.052 13.75 1.821 1 97.94 71 ALA B O 1
ATOM 2182 N N . GLY B 1 72 ? 0.35 15.133 0.136 1 96.38 72 GLY B N 1
ATOM 2183 C CA . GLY B 1 72 ? -0.409 14.461 -0.908 1 96.38 72 GLY B CA 1
ATOM 2184 C C . GLY B 1 72 ? 0.044 14.828 -2.307 1 96.38 72 GLY B C 1
ATOM 2185 O O . GLY B 1 72 ? 0.491 15.953 -2.543 1 96.38 72 GLY B O 1
ATOM 2186 N N . SER B 1 73 ? -0.143 13.906 -3.174 1 94.25 73 SER B N 1
ATOM 2187 C CA . SER B 1 73 ? 0.321 14.164 -4.535 1 94.25 73 SER B CA 1
ATOM 2188 C C . SER B 1 73 ? -0.591 15.148 -5.254 1 94.25 73 SER B C 1
ATOM 2190 O O . SER B 1 73 ? -0.153 15.859 -6.164 1 94.25 73 SER B O 1
ATOM 2192 N N . GLY B 1 74 ? -1.759 15.172 -4.867 1 91.38 74 GLY B N 1
ATOM 2193 C CA . GLY B 1 74 ? -2.699 16.109 -5.469 1 91.38 74 GLY B CA 1
ATOM 2194 C C . GLY B 1 74 ? -3.402 15.539 -6.688 1 91.38 74 GLY B C 1
ATOM 2195 O O . GLY B 1 74 ? -2.902 14.602 -7.32 1 91.38 74 GLY B O 1
ATOM 2196 N N . PRO B 1 75 ? -4.48 16.078 -7.066 1 87.19 75 PRO B N 1
ATOM 2197 C CA . PRO B 1 75 ? -5.332 15.555 -8.133 1 87.19 75 PRO B CA 1
ATOM 2198 C C . PRO B 1 75 ? -4.73 15.758 -9.523 1 87.19 75 PRO B C 1
ATOM 2200 O O . PRO B 1 75 ? -5.199 15.164 -10.5 1 87.19 75 PRO B O 1
ATOM 2203 N N . HIS B 1 76 ? -3.736 16.594 -9.641 1 91.75 76 HIS B N 1
ATOM 2204 C CA . HIS B 1 76 ? -3.176 16.906 -10.953 1 91.75 76 HIS B CA 1
ATOM 2205 C C . HIS B 1 76 ? -2.004 15.992 -11.281 1 91.75 76 HIS B C 1
ATOM 2207 O O . HIS B 1 76 ? -1.32 16.188 -12.289 1 91.75 76 HIS B O 1
ATOM 2213 N N . THR B 1 77 ? -1.759 15.094 -10.438 1 93.75 77 THR B N 1
ATOM 2214 C CA . THR B 1 77 ? -0.713 14.102 -10.688 1 93.75 77 THR B CA 1
ATOM 2215 C C . THR B 1 77 ? -1.319 12.727 -10.945 1 93.75 77 THR B C 1
ATOM 2217 O O . THR B 1 77 ? -2.521 12.531 -10.758 1 93.75 77 THR B O 1
ATOM 2220 N N . GLY B 1 78 ? -0.511 11.852 -11.484 1 94.31 78 GLY B N 1
ATOM 2221 C CA . GLY B 1 78 ? -0.987 10.508 -11.758 1 94.31 78 GLY B CA 1
ATOM 2222 C C . GLY B 1 78 ? -1.018 9.625 -10.531 1 94.31 78 GLY B C 1
ATOM 2223 O O . GLY B 1 78 ? -0.494 10 -9.477 1 94.31 78 GLY B O 1
ATOM 2224 N N . ALA B 1 79 ? -1.675 8.469 -10.656 1 97 79 ALA B N 1
ATOM 2225 C CA . ALA B 1 79 ? -1.81 7.52 -9.555 1 97 79 ALA B CA 1
ATOM 2226 C C . ALA B 1 79 ? -0.447 6.988 -9.117 1 97 79 ALA B C 1
ATOM 2228 O O . ALA B 1 79 ? -0.299 6.48 -8.008 1 97 79 ALA B O 1
ATOM 2229 N N . ASP B 1 80 ? 0.533 7.004 -10.008 1 97.56 80 ASP B N 1
ATOM 2230 C CA . ASP B 1 80 ? 1.887 6.625 -9.609 1 97.56 80 ASP B CA 1
ATOM 2231 C C . ASP B 1 80 ? 2.395 7.512 -8.477 1 97.56 80 ASP B C 1
ATOM 2233 O O . ASP B 1 80 ? 3.029 7.027 -7.539 1 97.56 80 ASP B O 1
ATOM 2237 N N . LYS B 1 81 ? 2.076 8.773 -8.594 1 97.75 81 LYS B N 1
ATOM 2238 C CA . LYS B 1 81 ? 2.484 9.695 -7.535 1 97.75 81 LYS B CA 1
ATOM 2239 C C . LYS B 1 81 ? 1.671 9.469 -6.262 1 97.75 81 LYS B C 1
ATOM 2241 O O . LYS B 1 81 ? 2.172 9.672 -5.156 1 97.75 81 LYS B O 1
ATOM 2246 N N . THR B 1 82 ? 0.389 9.023 -6.383 1 98.31 82 THR B N 1
ATOM 2247 C CA . THR B 1 82 ? -0.378 8.633 -5.203 1 98.31 82 THR B CA 1
ATOM 2248 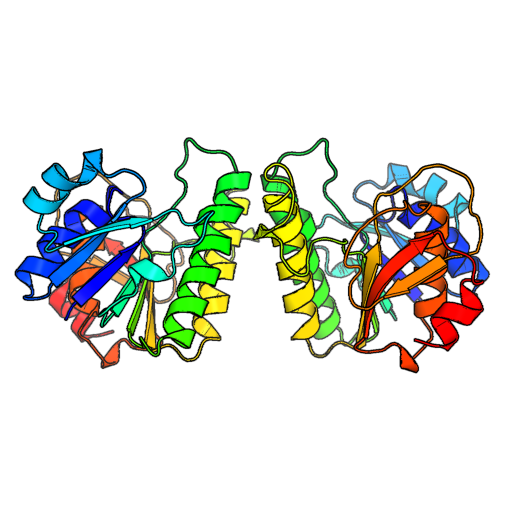C C . THR B 1 82 ? 0.343 7.531 -4.434 1 98.31 82 THR B C 1
ATOM 2250 O O . THR B 1 82 ? 0.444 7.59 -3.205 1 98.31 82 THR B O 1
ATOM 2253 N N . ILE B 1 83 ? 0.893 6.605 -5.117 1 98.5 83 ILE B N 1
ATOM 2254 C CA . ILE B 1 83 ? 1.639 5.523 -4.488 1 98.5 83 ILE B CA 1
ATOM 2255 C C . ILE B 1 83 ? 2.906 6.074 -3.842 1 98.5 83 ILE B C 1
ATOM 2257 O O . ILE B 1 83 ? 3.189 5.789 -2.676 1 98.5 83 ILE B O 1
ATOM 2261 N N . LEU B 1 84 ? 3.621 6.902 -4.539 1 98.5 84 LEU B N 1
ATOM 2262 C CA . LEU B 1 84 ? 4.973 7.273 -4.133 1 98.5 84 LEU B CA 1
ATOM 2263 C C . LEU B 1 84 ? 4.938 8.344 -3.051 1 98.5 84 LEU B C 1
ATOM 2265 O O . LEU B 1 84 ? 5.855 8.438 -2.234 1 98.5 84 LEU B O 1
ATOM 2269 N N . ILE B 1 85 ? 3.838 9.125 -2.992 1 98.38 85 ILE B N 1
ATOM 2270 C CA . ILE B 1 85 ? 3.766 10.242 -2.049 1 98.38 85 ILE B CA 1
ATOM 2271 C C . ILE B 1 85 ? 2.807 9.891 -0.914 1 98.38 85 ILE B C 1
ATOM 2273 O O . ILE B 1 85 ? 3.229 9.719 0.232 1 98.38 85 ILE B O 1
ATOM 2277 N N . ASP B 1 86 ? 1.563 9.633 -1.23 1 98.69 86 ASP B N 1
ATOM 2278 C CA . ASP B 1 86 ? 0.511 9.461 -0.232 1 98.69 86 ASP B CA 1
ATOM 2279 C C . ASP B 1 86 ? 0.696 8.164 0.548 1 98.69 86 ASP B C 1
ATOM 2281 O O . ASP B 1 86 ? 0.292 8.062 1.709 1 98.69 86 ASP B O 1
ATOM 2285 N N . LEU B 1 87 ? 1.277 7.195 -0.12 1 98.81 87 LEU B N 1
ATOM 2286 C CA . LEU B 1 87 ? 1.429 5.883 0.501 1 98.81 87 LEU B CA 1
ATOM 2287 C C . LEU B 1 87 ? 2.873 5.648 0.93 1 98.81 87 LEU B C 1
ATOM 2289 O O . LEU B 1 87 ? 3.186 5.688 2.123 1 98.81 87 LEU B O 1
ATOM 2293 N N . TRP B 1 88 ? 3.787 5.535 0.04 1 98.81 88 TRP B N 1
ATOM 2294 C CA . TRP B 1 88 ? 5.176 5.18 0.315 1 98.81 88 TRP B CA 1
ATOM 2295 C C . TRP B 1 88 ? 5.879 6.293 1.083 1 98.81 88 TRP B C 1
ATOM 2297 O O . TRP B 1 88 ? 6.621 6.027 2.033 1 98.81 88 TRP B O 1
ATOM 2307 N N . GLY B 1 89 ? 5.617 7.547 0.649 1 98.75 89 GLY B N 1
ATOM 2308 C CA . GLY B 1 89 ? 6.152 8.68 1.394 1 98.75 89 GLY B CA 1
ATOM 2309 C C . GLY B 1 89 ? 5.688 8.711 2.838 1 98.75 89 GLY B C 1
ATOM 2310 O O . GLY B 1 89 ? 6.477 9 3.74 1 98.75 89 GLY B O 1
ATOM 2311 N N . ALA B 1 90 ? 4.406 8.445 3.031 1 98.88 90 ALA B N 1
ATOM 2312 C CA . ALA B 1 90 ? 3.861 8.398 4.383 1 98.88 90 ALA B CA 1
ATOM 2313 C C . ALA B 1 90 ? 4.523 7.285 5.199 1 98.88 90 ALA B C 1
ATOM 2315 O O . ALA B 1 90 ? 4.949 7.508 6.332 1 98.88 90 ALA B O 1
ATOM 2316 N N . ILE B 1 91 ? 4.633 6.109 4.602 1 98.88 91 ILE B N 1
ATOM 2317 C CA . ILE B 1 91 ? 5.219 4.961 5.289 1 98.88 91 ILE B CA 1
ATOM 2318 C C . ILE B 1 91 ? 6.668 5.266 5.664 1 98.88 91 ILE B C 1
ATOM 2320 O O . ILE B 1 91 ? 7.082 5.023 6.801 1 98.88 91 ILE B O 1
ATOM 2324 N N . LYS B 1 92 ? 7.418 5.824 4.75 1 98.75 92 LYS B N 1
ATOM 2325 C CA . LYS B 1 92 ? 8.812 6.152 5.02 1 98.75 92 LYS B CA 1
ATOM 2326 C C . LYS B 1 92 ? 8.93 7.223 6.105 1 98.75 92 LYS B C 1
ATOM 2328 O O . LYS B 1 92 ? 9.867 7.203 6.902 1 98.75 92 LYS B O 1
ATOM 2333 N N . THR B 1 93 ? 7.996 8.156 6.105 1 98.88 93 THR B N 1
ATOM 2334 C CA . THR B 1 93 ? 7.98 9.18 7.145 1 98.88 93 THR B CA 1
ATOM 2335 C C . THR B 1 93 ? 7.734 8.555 8.516 1 98.88 93 THR B C 1
ATOM 2337 O O . THR B 1 93 ? 8.398 8.906 9.492 1 98.88 93 THR B O 1
ATOM 2340 N N . ILE B 1 94 ? 6.789 7.637 8.578 1 98.88 94 ILE B N 1
ATOM 2341 C CA . ILE B 1 94 ? 6.484 6.906 9.805 1 98.88 94 ILE B CA 1
ATOM 2342 C C . ILE B 1 94 ? 7.727 6.168 10.289 1 98.88 94 ILE B C 1
ATOM 2344 O O . ILE B 1 94 ? 8.117 6.293 11.453 1 98.88 94 ILE B O 1
ATOM 2348 N N . GLN B 1 95 ? 8.344 5.484 9.391 1 98.62 95 GLN B N 1
ATOM 2349 C CA . GLN B 1 95 ? 9.516 4.68 9.727 1 98.62 95 GLN B CA 1
ATOM 2350 C C . GLN B 1 95 ? 10.672 5.559 10.195 1 98.62 95 GLN B C 1
ATOM 2352 O O . GLN B 1 95 ? 11.375 5.207 11.141 1 98.62 95 GLN B O 1
ATOM 2357 N N . GLU B 1 96 ? 10.867 6.66 9.5 1 98.69 96 GLU B N 1
ATOM 2358 C CA . GLU B 1 96 ? 11.938 7.574 9.891 1 98.69 96 GLU B CA 1
ATOM 2359 C C . GLU B 1 96 ? 11.688 8.164 11.273 1 98.69 96 GLU B C 1
ATOM 2361 O O . GLU B 1 96 ? 12.617 8.305 12.07 1 98.69 96 GLU B O 1
ATOM 2366 N N . ALA B 1 97 ? 10.438 8.547 11.562 1 98.81 97 ALA B N 1
ATOM 2367 C CA . ALA B 1 97 ? 10.078 9.039 12.891 1 98.81 97 ALA B CA 1
ATOM 2368 C C . ALA B 1 97 ? 10.398 8 13.969 1 98.81 97 ALA B C 1
ATOM 2370 O O . ALA B 1 97 ? 10.992 8.32 14.992 1 98.81 97 ALA B O 1
ATOM 2371 N N . GLU B 1 98 ? 10.016 6.742 13.719 1 98.69 98 GLU B N 1
ATOM 2372 C CA . GLU B 1 98 ? 10.32 5.664 14.656 1 98.69 98 GLU B CA 1
ATOM 2373 C C . GLU B 1 98 ? 11.82 5.531 14.875 1 98.69 98 GLU B C 1
ATOM 2375 O O . GLU B 1 98 ? 12.281 5.449 16.016 1 98.69 98 GLU B O 1
ATOM 2380 N N . LYS B 1 99 ? 12.5 5.516 13.805 1 98.12 99 LYS B N 1
ATOM 2381 C CA . LYS B 1 99 ? 13.953 5.344 13.844 1 98.12 99 LYS B CA 1
ATOM 2382 C C . LYS B 1 99 ? 14.609 6.426 14.688 1 98.12 99 LYS B C 1
ATOM 2384 O O . LYS B 1 99 ? 15.586 6.16 15.391 1 98.12 99 LYS B O 1
ATOM 2389 N N . ARG B 1 100 ? 14.047 7.621 14.648 1 97.81 100 ARG B N 1
ATOM 2390 C CA . ARG B 1 100 ? 14.656 8.781 15.289 1 97.81 100 ARG B CA 1
ATOM 2391 C C . ARG B 1 100 ? 14.086 8.992 16.688 1 97.81 100 ARG B C 1
ATOM 2393 O O . ARG B 1 100 ? 14.523 9.883 17.422 1 97.81 100 ARG B O 1
ATOM 2400 N N . GLY B 1 101 ? 13.109 8.219 17.062 1 97.81 101 GLY B N 1
ATOM 2401 C CA . GLY B 1 101 ? 12.508 8.328 18.391 1 97.81 101 GLY B CA 1
ATOM 2402 C C . GLY B 1 101 ? 11.555 9.508 18.516 1 97.81 101 GLY B C 1
ATOM 2403 O O . GLY B 1 101 ? 11.32 10 19.609 1 97.81 101 GLY B O 1
ATOM 2404 N N . ILE B 1 102 ? 11.094 10.062 17.422 1 97.94 102 ILE B N 1
ATOM 2405 C CA . ILE B 1 102 ? 10.062 11.094 17.422 1 97.94 102 ILE B CA 1
ATOM 2406 C C . ILE B 1 102 ? 8.688 10.445 17.578 1 97.94 102 ILE B C 1
ATOM 2408 O O . ILE B 1 102 ? 8.156 9.867 16.625 1 97.94 102 ILE B O 1
ATOM 2412 N N . LYS B 1 103 ? 8.055 10.586 18.656 1 97.12 103 LYS B N 1
ATOM 2413 C CA . LYS B 1 103 ? 6.922 9.727 18.984 1 97.12 103 LYS B CA 1
ATOM 2414 C C . LYS B 1 103 ? 5.617 10.32 18.453 1 97.12 103 LYS B C 1
ATOM 2416 O O . LYS B 1 103 ? 4.781 9.609 17.906 1 97.12 103 LYS B O 1
ATOM 2421 N N . ARG B 1 104 ? 5.434 11.688 18.594 1 98.81 104 ARG B N 1
ATOM 2422 C CA . ARG B 1 104 ? 4.145 12.289 18.281 1 98.81 104 ARG B CA 1
ATOM 2423 C C . ARG B 1 104 ? 3.965 12.445 16.781 1 98.81 104 ARG B C 1
ATOM 2425 O O . ARG B 1 104 ? 4.793 13.078 16.109 1 98.81 104 ARG B O 1
ATOM 2432 N N . PHE B 1 105 ? 2.934 11.844 16.188 1 98.94 105 PHE B N 1
ATOM 2433 C CA . PHE B 1 105 ? 2.699 11.789 14.75 1 98.94 105 PHE B CA 1
ATOM 2434 C C . PHE B 1 105 ? 1.226 12.016 14.438 1 98.94 105 PHE B C 1
ATOM 2436 O O . PHE B 1 105 ? 0.36 11.281 14.914 1 98.94 105 PHE B O 1
ATOM 2443 N N . ILE B 1 106 ? 0.921 13.039 13.664 1 98.94 106 ILE B N 1
ATOM 2444 C CA . ILE B 1 106 ? -0.437 13.297 13.195 1 98.94 106 ILE B CA 1
ATOM 2445 C C . ILE B 1 106 ? -0.527 13.031 11.695 1 98.94 106 ILE B C 1
ATOM 2447 O O . ILE B 1 106 ? 0.26 13.578 10.914 1 98.94 106 ILE B O 1
ATOM 2451 N N . MET B 1 107 ? -1.433 12.211 11.281 1 98.94 107 MET B N 1
ATOM 2452 C CA . MET B 1 107 ? -1.677 11.883 9.883 1 98.94 107 MET B CA 1
ATOM 2453 C C . MET B 1 107 ? -2.91 12.609 9.359 1 98.94 107 MET B C 1
ATOM 2455 O O . MET B 1 107 ? -3.984 12.531 9.961 1 98.94 107 MET B O 1
ATOM 2459 N N . VAL B 1 108 ? -2.707 13.367 8.336 1 98.88 108 VAL B N 1
ATOM 2460 C CA . VAL B 1 108 ? -3.857 13.883 7.602 1 98.88 108 VAL B CA 1
ATOM 2461 C C . VAL B 1 108 ? -4.309 12.852 6.562 1 98.88 108 VAL B C 1
ATOM 2463 O O . VAL B 1 108 ? -3.682 12.711 5.508 1 98.88 108 VAL B O 1
ATOM 2466 N N . SER B 1 109 ? -5.352 12.164 6.801 1 98.75 109 SER B N 1
ATOM 2467 C CA . SER B 1 109 ? -5.926 11.109 5.965 1 98.75 109 SER B CA 1
ATOM 2468 C C . SER B 1 109 ? -7.191 11.594 5.266 1 98.75 109 SER B C 1
ATOM 2470 O O . SER B 1 109 ? -7.211 12.68 4.68 1 98.75 109 SER B O 1
ATOM 2472 N N . SER B 1 110 ? -8.188 10.758 5.164 1 98.25 110 SER B N 1
ATOM 2473 C CA . SER B 1 110 ? -9.398 11.117 4.438 1 98.25 110 SER B CA 1
ATOM 2474 C C . SER B 1 110 ? -10.578 10.242 4.859 1 98.25 110 SER B C 1
ATOM 2476 O O . SER B 1 110 ? -10.391 9.078 5.23 1 98.25 110 SER B O 1
ATOM 2478 N N . VAL B 1 111 ? -11.781 10.836 4.797 1 98.12 111 VAL B N 1
ATOM 2479 C CA . VAL B 1 111 ? -12.977 10 4.84 1 98.12 111 VAL B CA 1
ATOM 2480 C C . VAL B 1 111 ? -12.93 8.977 3.707 1 98.12 111 VAL B C 1
ATOM 2482 O O . VAL B 1 111 ? -12.25 9.188 2.701 1 98.12 111 VAL B O 1
ATOM 2485 N N . GLY B 1 112 ? -13.633 7.898 3.865 1 97.19 112 GLY B N 1
ATOM 2486 C CA . GLY B 1 112 ? -13.656 6.871 2.838 1 97.19 112 GLY B CA 1
ATOM 2487 C C . GLY B 1 112 ? -12.602 5.801 3.041 1 97.19 112 GLY B C 1
ATOM 2488 O O . GLY B 1 112 ? -12.672 4.727 2.439 1 97.19 112 GLY B O 1
ATOM 2489 N N . THR B 1 113 ? -11.609 6.039 3.926 1 97.88 113 THR B N 1
ATOM 2490 C CA . THR B 1 113 ? -10.5 5.109 4.105 1 97.88 113 THR B CA 1
ATOM 2491 C C . THR B 1 113 ? -10.945 3.889 4.91 1 97.88 113 THR B C 1
ATOM 2493 O O . THR B 1 113 ? -10.273 2.854 4.898 1 97.88 113 THR B O 1
ATOM 2496 N N . VAL B 1 114 ? -12.055 3.988 5.621 1 96.81 114 VAL B N 1
ATOM 2497 C CA . VAL B 1 114 ? -12.57 2.871 6.406 1 96.81 114 VAL B CA 1
ATOM 2498 C C . VAL B 1 114 ? -12.922 1.706 5.48 1 96.81 114 VAL B C 1
ATOM 2500 O O . VAL B 1 114 ? -12.633 0.548 5.797 1 96.81 114 VAL B O 1
ATOM 2503 N N . ASP B 1 115 ? -13.523 1.994 4.367 1 96.12 115 ASP B N 1
ATOM 2504 C CA . ASP B 1 115 ? -13.883 0.995 3.367 1 96.12 115 ASP B CA 1
ATOM 2505 C C . ASP B 1 115 ? -13.688 1.535 1.952 1 96.12 115 ASP B C 1
ATOM 2507 O O . ASP B 1 115 ? -14.648 1.901 1.28 1 96.12 115 ASP B O 1
ATOM 2511 N N . PRO B 1 116 ? -12.422 1.452 1.522 1 97.75 116 PRO B N 1
ATOM 2512 C CA . PRO B 1 116 ? -12.117 2.029 0.213 1 97.75 116 PRO B CA 1
ATOM 2513 C C . PRO B 1 116 ? -12.961 1.428 -0.91 1 97.75 116 PRO B C 1
ATOM 2515 O O . PRO B 1 116 ? -13.281 2.117 -1.88 1 97.75 116 PRO B O 1
ATOM 2518 N N . ASP B 1 117 ? -13.391 0.171 -0.788 1 96.94 117 ASP B N 1
ATOM 2519 C CA . ASP B 1 117 ? -14.109 -0.524 -1.848 1 96.94 117 ASP B CA 1
ATOM 2520 C C . ASP B 1 117 ? -15.516 0.049 -2.021 1 96.94 117 ASP B C 1
ATOM 2522 O O . ASP B 1 117 ? -16.156 -0.17 -3.051 1 96.94 117 ASP B O 1
ATOM 2526 N N . GLN B 1 118 ? -16 0.741 -1.052 1 94.62 118 GLN B N 1
ATOM 2527 C CA . GLN B 1 118 ? -17.344 1.315 -1.111 1 94.62 118 GLN B CA 1
ATOM 2528 C C . GLN B 1 118 ? -17.297 2.758 -1.607 1 94.62 118 GLN B C 1
ATOM 2530 O O . GLN B 1 118 ? -18.344 3.377 -1.817 1 94.62 118 GLN B O 1
ATOM 2535 N N . GLY B 1 119 ? -16.109 3.318 -1.733 1 92.88 119 GLY B N 1
ATOM 2536 C CA . GLY B 1 119 ? -15.969 4.668 -2.258 1 92.88 119 GLY B CA 1
ATOM 2537 C C . GLY B 1 119 ? -16.125 4.742 -3.764 1 92.88 119 GLY B C 1
ATOM 2538 O O . GLY B 1 119 ? -16.25 3.713 -4.434 1 92.88 119 GLY B O 1
ATOM 2539 N N . PRO B 1 120 ? -16.172 5.98 -4.27 1 93 120 PRO B N 1
ATOM 2540 C CA . PRO B 1 120 ? -16.25 6.137 -5.723 1 93 120 PRO B CA 1
ATOM 2541 C C . PRO B 1 120 ? -15.102 5.445 -6.453 1 93 120 PRO B C 1
ATOM 2543 O O . PRO B 1 120 ? -13.961 5.496 -6 1 93 120 PRO B O 1
ATOM 2546 N N . MET B 1 121 ? -15.398 4.832 -7.586 1 92.44 121 MET B N 1
ATOM 2547 C CA . MET B 1 121 ? -14.438 4.023 -8.32 1 92.44 121 MET B CA 1
ATOM 2548 C C . MET B 1 121 ? -13.211 4.852 -8.703 1 92.44 121 MET B C 1
ATOM 2550 O O . MET B 1 121 ? -12.078 4.375 -8.602 1 92.44 121 MET B O 1
ATOM 2554 N N . ASN B 1 122 ? -13.445 6.09 -9.117 1 93.44 122 ASN B N 1
ATOM 2555 C CA . ASN B 1 122 ? -12.352 6.922 -9.609 1 93.44 122 ASN B CA 1
ATOM 2556 C C . ASN B 1 122 ? -11.461 7.406 -8.469 1 93.44 122 ASN B C 1
ATOM 2558 O O . ASN B 1 122 ? -10.398 7.977 -8.711 1 93.44 122 ASN B O 1
ATOM 2562 N N . MET B 1 123 ? -11.906 7.141 -7.184 1 95.5 123 MET B N 1
ATOM 2563 C CA . MET B 1 123 ? -11.133 7.578 -6.023 1 95.5 123 MET B CA 1
ATOM 2564 C C . MET B 1 123 ? -10.578 6.379 -5.262 1 95.5 123 MET B C 1
ATOM 2566 O O . MET B 1 123 ? -9.812 6.547 -4.309 1 95.5 123 MET B O 1
ATOM 2570 N N . ARG B 1 124 ? -10.938 5.23 -5.602 1 97.62 124 ARG B N 1
ATOM 2571 C CA . ARG B 1 124 ? -10.641 4.039 -4.812 1 97.62 124 ARG B CA 1
ATOM 2572 C C . ARG B 1 124 ? -9.133 3.867 -4.629 1 97.62 124 ARG B C 1
ATOM 2574 O O . ARG B 1 124 ? -8.672 3.533 -3.535 1 97.62 124 ARG B O 1
ATOM 2581 N N . HIS B 1 125 ? -8.383 4.102 -5.758 1 98.06 125 HIS B N 1
ATOM 2582 C CA . HIS B 1 125 ? -6.938 3.951 -5.641 1 98.06 125 HIS B CA 1
ATOM 2583 C C . HIS B 1 125 ? -6.363 4.91 -4.602 1 98.06 125 HIS B C 1
ATOM 2585 O O . HIS B 1 125 ? -5.477 4.539 -3.83 1 98.06 125 HIS B O 1
ATOM 2591 N N . TYR B 1 126 ? -6.871 6.113 -4.609 1 98.31 126 TYR B N 1
ATOM 2592 C CA . TYR B 1 126 ? -6.465 7.117 -3.633 1 98.31 126 TYR B CA 1
ATOM 2593 C C . TYR B 1 126 ? -6.855 6.695 -2.223 1 98.31 126 TYR B C 1
ATOM 2595 O O . TYR B 1 126 ? -6.039 6.754 -1.3 1 98.31 126 TYR B O 1
ATOM 2603 N N . LEU B 1 127 ? -8.055 6.211 -2.031 1 98.5 127 LEU B N 1
ATOM 2604 C CA . LEU B 1 127 ? -8.555 5.805 -0.721 1 98.5 127 LEU B CA 1
ATOM 2605 C C . LEU B 1 127 ? -7.789 4.594 -0.199 1 98.5 127 LEU B C 1
ATOM 2607 O O . LEU B 1 127 ? -7.531 4.488 1.002 1 98.5 127 LEU B O 1
ATOM 2611 N N . VAL B 1 128 ? -7.445 3.695 -1.079 1 98.75 128 VAL B N 1
ATOM 2612 C CA . VAL B 1 128 ? -6.633 2.545 -0.703 1 98.75 128 VAL B CA 1
ATOM 2613 C C . VAL B 1 128 ? -5.27 3.018 -0.201 1 98.75 128 VAL B C 1
ATOM 2615 O O . VAL B 1 128 ? -4.781 2.545 0.83 1 98.75 128 VAL B O 1
ATOM 2618 N N . ALA B 1 129 ? -4.641 3.936 -0.92 1 98.81 129 ALA B N 1
ATOM 2619 C CA . ALA B 1 129 ? -3.34 4.465 -0.517 1 98.81 129 ALA B CA 1
ATOM 2620 C C . ALA B 1 129 ? -3.404 5.074 0.879 1 98.81 129 ALA B C 1
ATOM 2622 O O . ALA B 1 129 ? -2.564 4.781 1.732 1 98.81 129 ALA B O 1
ATOM 2623 N N . LYS B 1 130 ? -4.438 5.895 1.104 1 98.81 130 LYS B N 1
ATOM 2624 C CA . LYS B 1 130 ? -4.594 6.531 2.408 1 98.81 130 LYS B CA 1
ATOM 2625 C C . LYS B 1 130 ? -4.871 5.5 3.496 1 98.81 130 LYS B C 1
ATOM 2627 O O . LYS B 1 130 ? -4.305 5.57 4.59 1 98.81 130 LYS B O 1
ATOM 2632 N N . ARG B 1 131 ? -5.668 4.539 3.191 1 98.69 131 ARG B N 1
ATOM 2633 C CA . ARG B 1 131 ? -5.996 3.475 4.133 1 98.69 131 ARG B CA 1
ATOM 2634 C C . ARG B 1 131 ? -4.742 2.711 4.555 1 98.69 131 ARG B C 1
ATOM 2636 O O . ARG B 1 131 ? -4.516 2.488 5.742 1 98.69 131 ARG B O 1
ATOM 2643 N N . LEU B 1 132 ? -3.963 2.354 3.643 1 98.81 132 LEU B N 1
ATOM 2644 C CA . LEU B 1 132 ? -2.791 1.535 3.939 1 98.81 132 LEU B CA 1
ATOM 2645 C C . LEU B 1 132 ? -1.743 2.342 4.699 1 98.81 132 LEU B C 1
ATOM 2647 O O . LEU B 1 132 ? -1.033 1.8 5.547 1 98.81 132 LEU B O 1
ATOM 2651 N N . ALA B 1 133 ? -1.627 3.633 4.41 1 98.88 133 ALA B N 1
ATOM 2652 C CA . ALA B 1 133 ? -0.772 4.504 5.211 1 98.88 133 ALA B CA 1
ATOM 2653 C C . ALA B 1 133 ? -1.268 4.586 6.652 1 98.88 133 ALA B C 1
ATOM 2655 O O . ALA B 1 133 ? -0.476 4.5 7.594 1 98.88 133 ALA B O 1
ATOM 2656 N N . ASP B 1 134 ? -2.598 4.77 6.82 1 98.81 134 ASP B N 1
ATOM 2657 C CA . ASP B 1 134 ? -3.197 4.766 8.156 1 98.81 134 ASP B CA 1
ATOM 2658 C C . ASP B 1 134 ? -2.877 3.473 8.898 1 98.81 134 ASP B C 1
ATOM 2660 O O . ASP B 1 134 ? -2.492 3.504 10.07 1 98.81 134 ASP B O 1
ATOM 2664 N N . ASP B 1 135 ? -3.062 2.375 8.203 1 98.62 135 ASP B N 1
ATOM 2665 C CA . ASP B 1 135 ? -2.84 1.071 8.82 1 98.62 135 ASP B CA 1
ATOM 2666 C C . ASP B 1 135 ? -1.391 0.92 9.281 1 98.62 135 ASP B C 1
ATOM 2668 O O . ASP B 1 135 ? -1.126 0.386 10.359 1 98.62 135 ASP B O 1
ATOM 2672 N N . GLU B 1 136 ? -0.452 1.349 8.438 1 98.69 136 GLU B N 1
ATOM 2673 C CA . GLU B 1 136 ? 0.957 1.312 8.82 1 98.69 136 GLU B CA 1
ATOM 2674 C C . GLU B 1 136 ? 1.209 2.127 10.086 1 98.69 136 GLU B C 1
ATOM 2676 O O . GLU B 1 136 ? 1.938 1.688 10.977 1 98.69 136 GLU B O 1
ATOM 2681 N N . LEU B 1 137 ? 0.636 3.287 10.102 1 98.88 137 LEU B N 1
ATOM 2682 C CA . LEU B 1 137 ? 0.803 4.145 11.266 1 98.88 137 LEU B CA 1
ATOM 2683 C C . LEU B 1 137 ? 0.237 3.48 12.516 1 98.88 137 LEU B C 1
ATOM 2685 O O . LEU B 1 137 ? 0.861 3.512 13.578 1 98.88 137 LEU B O 1
ATOM 2689 N N . LYS B 1 138 ? -0.894 2.85 12.422 1 98.69 138 LYS B N 1
ATOM 2690 C CA . LYS B 1 138 ? -1.541 2.188 13.547 1 98.69 138 LYS B CA 1
ATOM 2691 C C . LYS B 1 138 ? -0.691 1.031 14.07 1 98.69 138 LYS B C 1
ATOM 2693 O O . LYS B 1 138 ? -0.745 0.699 15.25 1 98.69 138 LYS B O 1
ATOM 2698 N N . ARG B 1 139 ? 0.067 0.462 13.219 1 97.75 139 ARG B N 1
ATOM 2699 C CA . ARG B 1 139 ? 0.908 -0.667 13.602 1 97.75 139 ARG B CA 1
ATOM 2700 C C . ARG B 1 139 ? 2.234 -0.19 14.188 1 97.75 139 ARG B C 1
ATOM 2702 O O . ARG B 1 139 ? 2.998 -0.985 14.734 1 97.75 139 ARG B O 1
ATOM 2709 N N . SER B 1 140 ? 2.516 1.057 14.039 1 98.31 140 SER B N 1
ATOM 2710 C CA . SER B 1 140 ? 3.789 1.606 14.492 1 98.31 140 SER B CA 1
ATOM 2711 C C . SER B 1 140 ? 3.803 1.778 16.016 1 98.31 140 SER B C 1
ATOM 2713 O O . SER B 1 140 ? 2.787 1.559 16.672 1 98.31 140 SER B O 1
ATOM 2715 N N . SER B 1 141 ? 4.945 2.115 16.531 1 98.31 141 SER B N 1
ATOM 2716 C CA . SER B 1 141 ? 5.105 2.379 17.953 1 98.31 141 SER B CA 1
ATOM 2717 C C . SER B 1 141 ? 4.855 3.848 18.281 1 98.31 141 SER B C 1
ATOM 2719 O O . SER B 1 141 ? 5.09 4.289 19.406 1 98.31 141 SER B O 1
ATOM 2721 N N . LEU B 1 142 ? 4.375 4.59 17.312 1 98.75 142 LEU B N 1
ATOM 2722 C CA . LEU B 1 142 ? 4.277 6.039 17.453 1 98.75 142 LEU B CA 1
ATOM 2723 C C . LEU B 1 142 ? 3.01 6.426 18.203 1 98.75 142 LEU B C 1
ATOM 2725 O O . LEU B 1 142 ? 2.029 5.68 18.203 1 98.75 142 LEU B O 1
ATOM 2729 N N . ASP B 1 143 ? 3.098 7.543 18.906 1 98.81 143 ASP B N 1
ATOM 2730 C CA . ASP B 1 143 ? 1.941 8.211 19.5 1 98.81 143 ASP B CA 1
ATOM 2731 C C . ASP B 1 143 ? 1.161 8.984 18.438 1 98.81 143 ASP B C 1
ATOM 2733 O O . ASP B 1 143 ? 1.332 10.203 18.297 1 98.81 143 ASP B O 1
ATOM 2737 N N . TYR B 1 144 ? 0.274 8.289 17.781 1 98.88 144 TYR B N 1
ATOM 2738 C CA . TYR B 1 144 ? -0.315 8.867 16.578 1 98.88 144 TYR B CA 1
ATOM 2739 C C . TYR B 1 144 ? -1.718 9.398 16.844 1 98.88 144 TYR B C 1
ATOM 2741 O O . TYR B 1 144 ? -2.35 9.008 17.828 1 98.88 144 TYR B O 1
ATOM 2749 N N . THR B 1 145 ? -2.158 10.312 16.062 1 98.94 145 THR B N 1
ATOM 2750 C CA . THR B 1 145 ? -3.555 10.656 15.805 1 98.94 145 THR B CA 1
ATOM 2751 C C . THR B 1 145 ? -3.822 10.742 14.305 1 98.94 145 THR B C 1
ATOM 2753 O O . THR B 1 145 ? -3.033 11.328 13.562 1 98.94 145 THR B O 1
ATOM 2756 N N . ILE B 1 146 ? -4.867 10.078 13.852 1 98.94 146 ILE B N 1
ATOM 2757 C CA . ILE B 1 146 ? -5.238 10.117 12.438 1 98.94 146 ILE B CA 1
ATOM 2758 C C . ILE B 1 146 ? -6.508 10.945 12.258 1 98.94 146 ILE B C 1
ATOM 2760 O O . ILE B 1 146 ? -7.539 10.656 12.875 1 98.94 146 ILE B O 1
ATOM 2764 N N . VAL B 1 147 ? -6.406 11.984 11.477 1 98.94 147 VAL B N 1
ATOM 2765 C CA . VAL B 1 147 ? -7.516 12.875 11.156 1 98.94 147 VAL B CA 1
ATOM 2766 C C . VAL B 1 147 ? -8 12.602 9.734 1 98.94 147 VAL B C 1
ATOM 2768 O O . VAL B 1 147 ? -7.223 12.672 8.781 1 98.94 147 VAL B O 1
ATOM 2771 N N . ARG B 1 148 ? -9.258 12.297 9.617 1 98.88 148 ARG B N 1
ATOM 2772 C CA . ARG B 1 148 ? -9.844 12.016 8.312 1 98.88 148 ARG B CA 1
ATOM 2773 C C . ARG B 1 148 ? -10.852 13.094 7.93 1 98.88 148 ARG B C 1
ATOM 2775 O O . ARG B 1 148 ? -12.055 12.953 8.18 1 98.88 148 ARG B O 1
ATOM 2782 N N . PRO B 1 149 ? -10.375 14.125 7.25 1 98.88 149 PRO B N 1
ATOM 2783 C CA . PRO B 1 149 ? -11.289 15.195 6.836 1 98.88 149 PRO B CA 1
ATOM 2784 C C . PRO B 1 149 ? -12.242 14.758 5.727 1 98.88 149 PRO B C 1
ATOM 2786 O O . PRO B 1 149 ? -11.891 13.898 4.914 1 98.88 149 PRO B O 1
ATOM 2789 N N . GLY B 1 150 ? -13.477 15.383 5.688 1 98.44 150 GLY B N 1
ATOM 2790 C CA . GLY B 1 150 ? -14.383 15.266 4.555 1 98.44 150 GLY B CA 1
ATOM 2791 C C . GLY B 1 150 ? -13.984 16.141 3.383 1 98.44 150 GLY B C 1
ATOM 2792 O O . GLY B 1 150 ? -12.844 16.594 3.299 1 98.44 150 GLY B O 1
ATOM 2793 N N . PRO B 1 151 ? -14.938 16.312 2.447 1 97.94 151 PRO B N 1
ATOM 2794 C CA . PRO B 1 151 ? -14.633 17.188 1.321 1 97.94 151 PRO B CA 1
ATOM 2795 C C . PRO B 1 151 ? -14.133 18.562 1.768 1 97.94 151 PRO B C 1
ATOM 2797 O O . PRO B 1 151 ? -14.742 19.188 2.639 1 97.94 151 PRO B O 1
ATOM 2800 N N . LEU B 1 152 ? -13.086 19.016 1.156 1 98.44 152 LEU B N 1
ATOM 2801 C CA . LEU B 1 152 ? -12.422 20.25 1.573 1 98.44 152 LEU B CA 1
ATOM 2802 C C . LEU B 1 152 ? -12.992 21.453 0.827 1 98.44 152 LEU B C 1
ATOM 2804 O O . LEU B 1 152 ? -13.258 21.375 -0.374 1 98.44 152 LEU B O 1
ATOM 2808 N N . SER B 1 153 ? -13.172 22.484 1.555 1 98.19 153 SER B N 1
ATOM 2809 C CA . SER B 1 153 ? -13.609 23.719 0.93 1 98.19 153 SER B CA 1
ATOM 2810 C C . SER B 1 153 ? -12.594 24.844 1.155 1 98.19 153 SER B C 1
ATOM 2812 O O . SER B 1 153 ? -11.805 24.781 2.104 1 98.19 153 SER B O 1
ATOM 2814 N N . ASN B 1 154 ? -12.641 25.859 0.295 1 97.75 154 ASN B N 1
ATOM 2815 C CA . ASN B 1 154 ? -11.742 27 0.39 1 97.75 154 ASN B CA 1
ATOM 2816 C C . ASN B 1 154 ? -12.414 28.188 1.088 1 97.75 154 ASN B C 1
ATOM 2818 O O . ASN B 1 154 ? -11.906 29.297 1.057 1 97.75 154 ASN B O 1
ATOM 2822 N N . GLU B 1 155 ? -13.531 27.938 1.656 1 98 155 GLU B N 1
ATOM 2823 C CA . GLU B 1 155 ? -14.242 28.984 2.395 1 98 155 GLU B CA 1
ATOM 2824 C C . GLU B 1 155 ? -13.492 29.344 3.672 1 98 155 GLU B C 1
ATOM 2826 O O . GLU B 1 155 ? -12.531 28.672 4.055 1 98 155 GLU B O 1
ATOM 2831 N N . GLU B 1 156 ? -13.938 30.391 4.27 1 98.06 156 GLU B N 1
ATOM 2832 C CA . GLU B 1 156 ? -13.336 30.844 5.52 1 98.06 156 GLU B CA 1
ATOM 2833 C C . GLU B 1 156 ? -13.609 29.859 6.656 1 98.06 156 GLU B C 1
ATOM 2835 O O . GLU B 1 156 ? -14.625 29.156 6.645 1 98.06 156 GLU B O 1
ATOM 2840 N N . SER B 1 157 ? -12.797 29.953 7.609 1 98.62 157 SER B N 1
ATOM 2841 C CA . SER B 1 157 ? -12.945 29.125 8.797 1 98.62 157 SER B CA 1
ATOM 2842 C C . SER B 1 157 ? -14.25 29.422 9.523 1 98.62 157 SER B C 1
ATOM 2844 O O . SER B 1 157 ? -14.641 30.578 9.664 1 98.62 157 SER B O 1
ATOM 2846 N N . THR B 1 158 ? -14.852 28.375 10 1 98.5 158 THR B N 1
ATOM 2847 C CA . THR B 1 158 ? -16.016 28.547 10.859 1 98.5 158 THR B CA 1
ATOM 2848 C C . THR B 1 158 ? -15.633 28.422 12.328 1 98.5 158 THR B C 1
ATOM 2850 O O . THR B 1 158 ? -16.359 28.891 13.211 1 98.5 158 THR B O 1
ATOM 2853 N N . GLY B 1 159 ? -14.594 27.703 12.578 1 98.69 159 GLY B N 1
ATOM 2854 C CA . GLY B 1 159 ? -14.141 27.453 13.938 1 98.69 159 GLY B CA 1
ATOM 2855 C C . 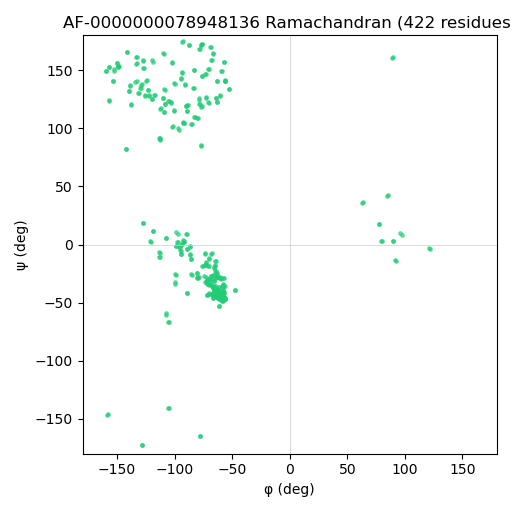GLY B 1 159 ? -14.93 26.359 14.641 1 98.69 159 GLY B C 1
ATOM 2856 O O . GLY B 1 159 ? -14.727 26.109 15.82 1 98.69 159 GLY B O 1
ATOM 2857 N N . LYS B 1 160 ? -15.867 25.766 13.867 1 98.81 160 LYS B N 1
ATOM 2858 C CA . LYS B 1 160 ? -16.75 24.75 14.453 1 98.81 160 LYS B CA 1
ATOM 2859 C C . LYS B 1 160 ? -16.75 23.484 13.609 1 98.81 160 LYS B C 1
ATOM 2861 O O . LYS B 1 160 ? -16.797 23.547 12.383 1 98.81 160 LYS B O 1
ATOM 2866 N N . VAL B 1 161 ? -16.703 22.297 14.336 1 98.75 161 VAL B N 1
ATOM 2867 C CA . VAL B 1 161 ? -16.625 21.031 13.617 1 98.75 161 VAL B CA 1
ATOM 2868 C C . VAL B 1 161 ? -17.484 19.984 14.328 1 98.75 161 VAL B C 1
ATOM 2870 O O . VAL B 1 161 ? -18.016 20.25 15.414 1 98.75 161 VAL B O 1
ATOM 2873 N N . THR B 1 162 ? -17.75 18.906 13.672 1 98.44 162 THR B N 1
ATOM 2874 C CA . THR B 1 162 ? -18.281 17.656 14.211 1 98.44 162 THR B CA 1
ATOM 2875 C C . THR B 1 162 ? -17.359 16.484 13.867 1 98.44 162 THR B C 1
ATOM 2877 O O . THR B 1 162 ? -16.75 16.469 12.797 1 98.44 162 THR B O 1
ATOM 2880 N N . VAL B 1 163 ? -17.219 15.555 14.844 1 98.25 163 VAL B N 1
ATOM 2881 C CA . VAL B 1 163 ? -16.312 14.43 14.641 1 98.25 163 VAL B CA 1
ATOM 2882 C C . VAL B 1 163 ? -17.047 13.117 14.906 1 98.25 163 VAL B C 1
ATOM 2884 O O . VAL B 1 163 ? -18.047 13.102 15.641 1 98.25 163 VAL B O 1
ATOM 2887 N N . SER B 1 164 ? -16.625 12.125 14.289 1 97.69 164 SER B N 1
ATOM 2888 C CA . SER B 1 164 ? -17.094 10.75 14.461 1 97.69 164 SER B CA 1
ATOM 2889 C C . SER B 1 164 ? -16 9.75 14.078 1 97.69 164 SER B C 1
ATOM 2891 O O . SER B 1 164 ? -15.164 10.031 13.227 1 97.69 164 SER B O 1
ATOM 2893 N N . PRO B 1 165 ? -15.93 8.664 14.875 1 97.19 165 PRO B N 1
ATOM 2894 C CA . PRO B 1 165 ? -15.031 7.633 14.352 1 97.19 165 PRO B CA 1
ATOM 2895 C C . PRO B 1 165 ? -15.273 7.332 12.875 1 97.19 165 PRO B C 1
ATOM 2897 O O . PRO B 1 165 ? -14.328 7.09 12.125 1 97.19 165 PRO B O 1
ATOM 2900 N N . HIS B 1 166 ? -16.531 7.324 12.492 1 97 166 HIS B N 1
ATOM 2901 C CA . HIS B 1 166 ? -16.984 7.09 11.125 1 97 166 HIS B CA 1
ATOM 2902 C C . HIS B 1 166 ? -18.359 7.68 10.883 1 97 166 HIS B C 1
ATOM 2904 O O . HIS B 1 166 ? -19.312 7.367 11.602 1 97 166 HIS B O 1
ATOM 2910 N N . PHE B 1 167 ? -18.438 8.578 9.836 1 96.69 167 PHE B N 1
ATOM 2911 C CA . PHE B 1 167 ? -19.75 9.078 9.43 1 96.69 167 PHE B CA 1
ATOM 2912 C C . PHE B 1 167 ? -20.422 8.102 8.477 1 96.69 167 PHE B C 1
ATOM 2914 O O . PHE B 1 167 ? -19.812 7.633 7.52 1 96.69 167 PHE B O 1
ATOM 2921 N N . SER B 1 168 ? -21.672 7.824 8.688 1 93.31 168 SER B N 1
ATOM 2922 C CA . SER B 1 168 ? -22.422 6.957 7.781 1 93.31 168 SER B CA 1
ATOM 2923 C C . SER B 1 168 ? -22.609 7.613 6.418 1 93.31 168 SER B C 1
ATOM 2925 O O . SER B 1 168 ? -22.656 6.926 5.395 1 93.31 168 SER B O 1
ATOM 2927 N N . GLU B 1 169 ? -22.781 8.898 6.52 1 93.06 169 GLU B N 1
ATOM 2928 C CA . GLU B 1 169 ? -22.906 9.703 5.309 1 93.06 169 GLU B CA 1
ATOM 2929 C C . GLU B 1 169 ? -22.141 11.016 5.422 1 93.06 169 GLU B C 1
ATOM 2931 O O . GLU B 1 169 ? -22.172 11.664 6.465 1 93.06 169 GLU B O 1
ATOM 2936 N N . ILE B 1 170 ? -21.5 11.297 4.383 1 94.5 170 ILE B N 1
ATOM 2937 C CA . ILE B 1 170 ? -20.797 12.578 4.324 1 94.5 170 ILE B CA 1
ATOM 2938 C C . ILE B 1 170 ? -21.719 13.641 3.705 1 94.5 170 ILE B C 1
ATOM 2940 O O . ILE B 1 170 ? -21.906 13.672 2.486 1 94.5 170 ILE B O 1
ATOM 2944 N N . THR B 1 171 ? -22.203 14.453 4.523 1 92.38 171 THR B N 1
ATOM 2945 C CA . THR B 1 171 ? -23.234 15.375 4.062 1 92.38 171 THR B CA 1
ATOM 2946 C C . THR B 1 171 ? -22.719 16.812 4.07 1 92.38 171 THR B C 1
ATOM 2948 O O . THR B 1 171 ? -23.438 17.734 3.676 1 92.38 171 THR B O 1
ATOM 2951 N N . ARG B 1 172 ? -21.562 17.016 4.676 1 95.31 172 ARG B N 1
ATOM 2952 C CA . ARG B 1 172 ? -21 18.359 4.793 1 95.31 172 ARG B CA 1
ATOM 2953 C C . ARG B 1 172 ? -19.516 18.359 4.402 1 95.31 172 ARG B C 1
ATOM 2955 O O . ARG B 1 172 ? -18.859 17.312 4.43 1 95.31 172 ARG B O 1
ATOM 2962 N N . SER B 1 173 ? -19.094 19.547 4.012 1 98.44 173 SER B N 1
ATOM 2963 C CA . SER B 1 173 ? -17.672 19.766 3.777 1 98.44 173 SER B CA 1
ATOM 2964 C C . SER B 1 173 ? -16.984 20.328 5.02 1 98.44 173 SER B C 1
ATOM 2966 O O . SER B 1 173 ? -17.625 20.5 6.059 1 98.44 173 SER B O 1
ATOM 2968 N N . ILE B 1 174 ? -15.719 20.469 5.008 1 98.88 174 ILE B N 1
ATOM 2969 C CA . ILE B 1 174 ? -14.93 21.156 6.027 1 98.88 174 ILE B CA 1
ATOM 2970 C C . ILE B 1 174 ? -13.93 22.109 5.359 1 98.88 174 ILE B C 1
ATOM 2972 O O . ILE B 1 174 ? -13.32 21.75 4.344 1 98.88 174 ILE B O 1
ATOM 2976 N N . THR B 1 175 ? -13.758 23.281 5.961 1 98.88 175 THR B N 1
ATOM 2977 C CA . THR B 1 175 ? -12.805 24.219 5.395 1 98.88 175 THR B CA 1
ATOM 2978 C C . THR B 1 175 ? -11.367 23.766 5.656 1 98.88 175 THR B C 1
ATOM 2980 O O . THR B 1 175 ? -11.078 23.203 6.715 1 98.88 175 THR B O 1
ATOM 2983 N N . ARG B 1 176 ? -10.484 24.047 4.73 1 98.88 176 ARG B N 1
ATOM 2984 C CA . ARG B 1 176 ? -9.078 23.703 4.883 1 98.88 176 ARG B CA 1
ATOM 2985 C C . ARG B 1 176 ? -8.492 24.344 6.141 1 98.88 176 ARG B C 1
ATOM 2987 O O . ARG B 1 176 ? -7.703 23.719 6.852 1 98.88 176 ARG B O 1
ATOM 2994 N N . HIS B 1 177 ? -8.953 25.531 6.387 1 98.88 177 HIS B N 1
ATOM 2995 C CA . HIS B 1 177 ? -8.477 26.234 7.574 1 98.88 177 HIS B CA 1
ATOM 2996 C C . HIS B 1 177 ? -8.922 25.516 8.852 1 98.88 177 HIS B C 1
ATOM 2998 O O . HIS B 1 177 ? -8.148 25.406 9.805 1 98.88 177 HIS B O 1
ATOM 3004 N N . ASP B 1 178 ? -10.125 25.016 8.859 1 98.94 178 ASP B N 1
ATOM 3005 C CA . ASP B 1 178 ? -10.609 24.344 10.062 1 98.94 178 ASP B CA 1
ATOM 3006 C C . ASP B 1 178 ? -9.906 23 10.25 1 98.94 178 ASP B C 1
ATOM 3008 O O . ASP B 1 178 ? -9.672 22.578 11.383 1 98.94 178 ASP B O 1
ATOM 3012 N N . VAL B 1 179 ? -9.578 22.312 9.164 1 98.94 179 VAL B N 1
ATOM 3013 C CA . VAL B 1 179 ? -8.742 21.109 9.289 1 98.94 179 VAL B CA 1
ATOM 3014 C C . VAL B 1 179 ? -7.422 21.484 9.969 1 98.94 179 VAL B C 1
ATOM 3016 O O . VAL B 1 179 ? -6.992 20.812 10.906 1 98.94 179 VAL B O 1
ATOM 3019 N N . ALA B 1 180 ? -6.797 22.562 9.531 1 98.94 180 ALA B N 1
ATOM 3020 C CA . ALA B 1 180 ? -5.531 23.031 10.094 1 98.94 180 ALA B CA 1
ATOM 3021 C C . ALA B 1 180 ? -5.672 23.312 11.586 1 98.94 180 ALA B C 1
ATOM 3023 O O . ALA B 1 180 ? -4.812 22.938 12.383 1 98.94 180 ALA B O 1
ATOM 3024 N N . LYS B 1 181 ? -6.781 23.953 11.945 1 98.88 181 LYS B N 1
ATOM 3025 C CA . LYS B 1 181 ? -7.027 24.281 13.344 1 98.88 181 LYS B CA 1
ATOM 3026 C C . LYS B 1 181 ? -7.176 23.016 14.188 1 98.88 181 LYS B C 1
ATOM 3028 O O . LYS B 1 181 ? -6.652 22.938 15.297 1 98.88 181 LYS B O 1
ATOM 3033 N N . VAL B 1 182 ? -7.906 22.062 13.656 1 98.88 182 VAL B N 1
ATOM 3034 C CA . VAL B 1 182 ? -8.07 20.797 14.352 1 98.88 182 VAL B CA 1
ATOM 3035 C C . VAL B 1 182 ? -6.699 20.156 14.594 1 98.88 182 VAL B C 1
ATOM 3037 O O . VAL B 1 182 ? -6.379 19.781 15.727 1 98.88 182 VAL B O 1
ATOM 3040 N N . ILE B 1 183 ? -5.867 20.109 13.594 1 98.88 183 ILE B N 1
ATOM 3041 C CA . ILE B 1 183 ? -4.559 19.469 13.672 1 98.88 183 ILE B CA 1
ATOM 3042 C C . ILE B 1 183 ? -3.691 20.188 14.703 1 98.88 183 ILE B C 1
ATOM 3044 O O . ILE B 1 183 ? -3.062 19.547 15.547 1 98.88 183 ILE B O 1
ATOM 3048 N N . ALA B 1 184 ? -3.691 21.5 14.664 1 98.75 184 ALA B N 1
ATOM 3049 C CA . ALA B 1 184 ? -2.883 22.281 15.594 1 98.75 184 ALA B CA 1
ATOM 3050 C C . ALA B 1 184 ? -3.305 22.031 17.047 1 98.75 184 ALA B C 1
ATOM 3052 O O . ALA B 1 184 ? -2.465 22 17.938 1 98.75 184 ALA B O 1
ATOM 3053 N N . GLU B 1 185 ? -4.609 21.859 17.234 1 98.19 185 GLU B N 1
ATOM 3054 C CA . GLU B 1 185 ? -5.133 21.609 18.562 1 98.19 185 GLU B CA 1
ATOM 3055 C C . GLU B 1 185 ? -4.691 20.234 19.078 1 98.19 185 GLU B C 1
ATOM 3057 O O . GLU B 1 185 ? -4.543 20.031 20.281 1 98.19 185 GLU B O 1
ATOM 3062 N N . LEU B 1 186 ? -4.438 19.297 18.188 1 98.56 186 LEU B N 1
ATOM 3063 C CA . LEU B 1 186 ? -4.195 17.906 18.531 1 98.56 186 LEU B CA 1
ATOM 3064 C C . LEU B 1 186 ? -2.76 17.703 19 1 98.56 186 LEU B C 1
ATOM 3066 O O . LEU B 1 186 ? -2.482 16.812 19.812 1 98.56 186 LEU B O 1
ATOM 3070 N N . VAL B 1 187 ? -1.836 18.5 18.531 1 97.94 187 VAL B N 1
ATOM 3071 C CA . VAL B 1 187 ? -0.402 18.25 18.609 1 97.94 187 VAL B CA 1
ATOM 3072 C C . VAL B 1 187 ? 0.008 18.047 20.078 1 97.94 187 VAL B C 1
ATOM 3074 O O . VAL B 1 187 ? 0.786 17.156 20.391 1 97.94 187 VAL B O 1
ATOM 3077 N N . ASP B 1 188 ? -0.592 18.734 21 1 93.81 188 ASP B N 1
ATOM 3078 C CA . ASP B 1 188 ? -0.162 18.703 22.406 1 93.81 188 ASP B CA 1
ATOM 3079 C C . ASP B 1 188 ? -1.152 17.922 23.266 1 93.81 188 ASP B C 1
ATOM 3081 O O . ASP B 1 188 ? -1.042 17.906 24.484 1 93.81 188 ASP B O 1
ATOM 3085 N N . GLN B 1 189 ? -2.109 17.344 22.625 1 97.25 189 GLN B N 1
ATOM 3086 C CA . GLN B 1 189 ? -3.158 16.672 23.391 1 97.25 189 GLN B CA 1
ATOM 3087 C C . GLN B 1 189 ? -2.891 15.18 23.516 1 97.25 189 GLN B C 1
ATOM 3089 O O . GLN B 1 189 ? -3.307 14.398 22.656 1 97.25 189 GLN B O 1
ATOM 3094 N N . GLN B 1 190 ? -2.35 14.805 24.625 1 97.31 190 GLN B N 1
ATOM 3095 C CA . GLN B 1 190 ? -1.904 13.43 24.828 1 97.31 190 GLN B CA 1
ATOM 3096 C C . GLN B 1 190 ? -3.086 12.461 24.828 1 97.31 190 GLN B C 1
ATOM 3098 O O . GLN B 1 190 ? -2.947 11.305 24.422 1 97.31 190 GLN B O 1
ATOM 3103 N N . HIS B 1 191 ? -4.215 12.938 25.281 1 98.31 191 HIS B N 1
ATOM 3104 C CA . HIS B 1 191 ? -5.371 12.055 25.375 1 98.31 191 HIS B CA 1
ATOM 3105 C C . HIS B 1 191 ? -5.871 11.648 24 1 98.31 191 HIS B C 1
ATOM 3107 O O . HIS B 1 191 ? -6.727 10.773 23.875 1 98.31 191 HIS B O 1
ATOM 3113 N N . THR B 1 192 ? -5.328 12.25 22.922 1 98.5 192 THR B N 1
ATOM 3114 C CA . THR B 1 192 ? -5.773 11.938 21.562 1 98.5 192 THR B CA 1
ATOM 3115 C C . THR B 1 192 ? -4.871 10.891 20.938 1 98.5 192 THR B C 1
ATOM 3117 O O . THR B 1 192 ? -5.125 10.445 19.812 1 98.5 192 THR B O 1
ATOM 3120 N N . ILE B 1 193 ? -3.859 10.484 21.656 1 98.56 193 ILE B N 1
ATOM 3121 C CA . ILE B 1 193 ? -2.947 9.453 21.156 1 98.56 193 ILE B CA 1
ATOM 3122 C C . ILE B 1 193 ? -3.715 8.164 20.906 1 98.56 193 ILE B C 1
ATOM 3124 O O . ILE B 1 193 ? -4.496 7.723 21.75 1 98.56 193 ILE B O 1
ATOM 3128 N N . GLY B 1 194 ? -3.59 7.582 19.734 1 98.56 194 GLY B N 1
ATOM 3129 C CA . GLY B 1 194 ? -4.219 6.328 19.344 1 98.56 194 GLY B CA 1
ATOM 3130 C C . GLY B 1 194 ? -5.59 6.516 18.719 1 98.56 194 GLY B C 1
ATOM 3131 O O . GLY B 1 194 ? -6.238 5.543 18.328 1 98.56 194 GLY B O 1
ATOM 3132 N N . LYS B 1 195 ? -5.996 7.754 18.562 1 98.56 195 LYS B N 1
ATOM 3133 C CA . LYS B 1 195 ? -7.336 8.016 18.047 1 98.56 195 LYS B CA 1
ATOM 3134 C C . LYS B 1 195 ? -7.316 8.227 16.547 1 98.56 195 LYS B C 1
ATOM 3136 O O . LYS B 1 195 ? -6.344 8.758 15.992 1 98.56 195 LYS B O 1
ATOM 3141 N N . THR B 1 196 ? -8.297 7.754 15.906 1 98.88 196 THR B N 1
ATOM 3142 C CA . THR B 1 196 ? -8.641 8.008 14.508 1 98.88 196 THR B CA 1
ATOM 3143 C C . THR B 1 196 ? -10.078 8.5 14.391 1 98.88 196 THR B C 1
ATOM 3145 O O . THR B 1 196 ? -11 7.895 14.938 1 98.88 196 THR B O 1
ATOM 3148 N N . PHE B 1 197 ? -10.242 9.586 13.719 1 98.75 197 PHE B N 1
ATOM 3149 C CA . PHE B 1 197 ? -11.602 10.102 13.625 1 98.75 197 PHE B CA 1
ATOM 3150 C C . PHE B 1 197 ? -11.805 10.859 12.312 1 98.75 197 PHE B C 1
ATOM 3152 O O . PHE B 1 197 ? -10.836 11.336 11.711 1 98.75 197 PHE B O 1
ATOM 3159 N N . GLU B 1 198 ? -13.055 10.938 11.883 1 98.75 198 GLU B N 1
ATOM 3160 C CA . GLU B 1 198 ? -13.484 11.758 10.758 1 98.75 198 GLU B CA 1
ATOM 3161 C C . GLU B 1 198 ? -13.977 13.133 11.234 1 98.75 198 GLU B C 1
ATOM 3163 O O . GLU B 1 198 ? -14.492 13.258 12.344 1 98.75 198 GLU B O 1
ATOM 3168 N N . VAL B 1 199 ? -13.773 14.125 10.398 1 98.81 199 VAL B N 1
ATOM 3169 C CA . VAL B 1 199 ? -14.109 15.477 10.836 1 98.81 199 VAL B CA 1
ATOM 3170 C C . VAL B 1 199 ? -14.758 16.25 9.688 1 98.81 199 VAL B C 1
ATOM 3172 O O . VAL B 1 199 ? -14.312 16.156 8.547 1 98.81 199 VAL B O 1
ATOM 3175 N N . LEU B 1 200 ? -15.859 16.891 9.961 1 98.81 200 LEU B N 1
ATOM 3176 C CA . LEU B 1 200 ? -16.609 17.797 9.102 1 98.81 200 LEU B CA 1
ATOM 3177 C C . LEU B 1 200 ? -16.859 19.125 9.812 1 98.81 200 LEU B C 1
ATOM 3179 O O . LEU B 1 200 ? -16.734 19.219 11.039 1 98.81 200 LEU B O 1
ATOM 3183 N N . ASN B 1 201 ? -17.125 20.156 8.969 1 98.81 201 ASN B N 1
ATOM 3184 C CA . ASN B 1 201 ? -17.656 21.328 9.672 1 98.81 201 ASN B CA 1
ATOM 3185 C C . ASN B 1 201 ? -18.953 20.984 10.406 1 98.81 201 ASN B C 1
ATOM 3187 O O . ASN B 1 201 ? -19.688 20.094 10 1 98.81 201 ASN B O 1
ATOM 3191 N N . GLY B 1 202 ? -19.188 21.688 11.531 1 98.25 202 GLY B N 1
ATOM 3192 C CA . GLY B 1 202 ? -20.312 21.438 12.422 1 98.25 202 GLY B CA 1
ATOM 3193 C C . GLY B 1 202 ? -20.656 22.625 13.289 1 98.25 202 GLY B C 1
ATOM 3194 O O . GLY B 1 202 ? -20.578 23.766 12.844 1 98.25 202 GLY B O 1
ATOM 3195 N N . ASP B 1 203 ? -21.141 22.266 14.562 1 97.75 203 ASP B N 1
ATOM 3196 C CA . ASP B 1 203 ? -21.688 23.359 15.367 1 97.75 203 ASP B CA 1
ATOM 3197 C C . ASP B 1 203 ? -20.922 23.5 16.672 1 97.75 203 ASP B C 1
ATOM 3199 O O . ASP B 1 203 ? -21.219 24.391 17.484 1 97.75 203 ASP B O 1
ATOM 3203 N N . THR B 1 204 ? -19.891 22.734 16.922 1 98.56 204 THR B N 1
ATOM 3204 C CA . THR B 1 204 ? -19.141 22.75 18.156 1 98.56 204 THR B CA 1
ATOM 3205 C C . THR B 1 204 ? -17.75 23.359 17.953 1 98.56 204 THR B C 1
ATOM 3207 O O . THR B 1 204 ? -17.062 23.016 16.984 1 98.56 204 THR B O 1
ATOM 3210 N N . PRO B 1 205 ? -17.344 24.281 18.875 1 98.75 205 PRO B N 1
ATOM 3211 C CA . PRO B 1 205 ? -16 24.844 18.75 1 98.75 205 PRO B CA 1
ATOM 3212 C C . PRO B 1 205 ? -14.914 23.766 18.734 1 98.75 205 PRO B C 1
ATOM 3214 O O . PRO B 1 205 ? -14.992 22.797 19.484 1 98.75 205 PRO B O 1
ATOM 3217 N N . ILE B 1 206 ? -13.914 23.938 17.938 1 98.62 206 ILE B N 1
ATOM 3218 C CA . ILE B 1 206 ? -12.852 22.969 17.688 1 98.62 206 ILE B CA 1
ATOM 3219 C C . ILE B 1 206 ? -12.172 22.594 19 1 98.62 206 ILE B C 1
ATOM 3221 O O . ILE B 1 206 ? -11.945 21.406 19.266 1 98.62 206 ILE B O 1
ATOM 3225 N N . ALA B 1 207 ? -11.883 23.578 19.797 1 97.69 207 ALA B N 1
ATOM 3226 C CA . ALA B 1 207 ? -11.203 23.328 21.078 1 97.69 207 ALA B CA 1
ATOM 3227 C C . ALA B 1 207 ? -12.016 22.375 21.938 1 97.69 207 ALA B C 1
ATOM 3229 O O . ALA B 1 207 ? -11.461 21.453 22.562 1 97.69 207 ALA B O 1
ATOM 3230 N N . LYS B 1 208 ? -13.328 22.562 21.938 1 98.06 208 LYS B N 1
ATOM 3231 C CA . LYS B 1 208 ? -14.211 21.719 22.734 1 98.06 208 LYS B CA 1
ATOM 3232 C C . LYS B 1 208 ? -14.281 20.297 22.172 1 98.06 208 LYS B C 1
ATOM 3234 O O . LYS B 1 208 ? -14.258 19.328 22.938 1 98.06 208 LYS B O 1
ATOM 3239 N N . VAL B 1 209 ? -14.375 20.172 20.906 1 98.12 209 VAL B N 1
ATOM 3240 C CA . VAL B 1 209 ? -14.438 18.859 20.25 1 98.12 209 VAL B CA 1
ATOM 3241 C C . VAL B 1 209 ? -13.164 18.062 20.547 1 98.12 209 VAL B C 1
ATOM 3243 O O . VAL B 1 209 ? -13.234 16.906 20.938 1 98.12 209 VAL B O 1
ATOM 3246 N N . VAL B 1 210 ? -11.953 18.703 20.453 1 97.81 210 VAL B N 1
ATOM 3247 C CA . VAL B 1 210 ? -10.672 18.031 20.656 1 97.81 210 VAL B CA 1
ATOM 3248 C C . VAL B 1 210 ? -10.531 17.609 22.109 1 97.81 210 VAL B C 1
ATOM 3250 O O . VAL B 1 210 ? -10.031 16.516 22.406 1 97.81 210 VAL B O 1
ATOM 3253 N N . GLU B 1 211 ? -11.062 18.453 22.984 1 96.31 211 GLU B N 1
ATOM 3254 C CA . GLU B 1 211 ? -11.039 18.141 24.406 1 96.31 211 GLU B CA 1
ATOM 3255 C C . GLU B 1 211 ? -11.836 16.875 24.703 1 96.31 211 GLU B C 1
ATOM 3257 O O . GLU B 1 211 ? -11.484 16.109 25.625 1 96.31 211 GLU B O 1
ATOM 3262 N N . GLN B 1 212 ? -12.82 16.594 23.891 1 95.5 212 GLN B N 1
ATOM 3263 C CA . GLN B 1 212 ? -13.758 15.5 24.172 1 95.5 212 GLN B CA 1
ATOM 3264 C C . GLN B 1 212 ? -13.391 14.242 23.406 1 95.5 212 GLN B C 1
ATOM 3266 O O . GLN B 1 212 ? -14.023 13.195 23.562 1 95.5 212 GLN B O 1
ATOM 3271 N N . LEU B 1 213 ? -12.422 14.266 22.656 1 95.75 213 LEU B N 1
ATOM 3272 C CA . LEU B 1 213 ? -12.023 13.109 21.875 1 95.75 213 LEU B CA 1
ATOM 3273 C C . LEU B 1 213 ? -11.578 11.961 22.781 1 95.75 213 LEU B C 1
ATOM 3275 O O . LEU B 1 213 ? -10.844 12.18 23.75 1 95.75 213 LEU B O 1
#

Foldseek 3Di:
DEEEEAACVDPLNLLLLQLLVVVPYAYEYEDQDCVCVVVSVVSRHNHYDHDDLLDDDLVSCPPHQEYEYPDDPDPVDDLVRLCSPLAVSLLVVLVSCVVVVNAEYEYEAAACLVPLVPDDPVCSSNSVRRNNSVVSNLPGNHQYEYEHEYAEDQDDAPQAKDKAQHDPDDDAHHYSNNVSNLVSLQRPPSVRGSYYMYMGGDDHGSNVNNVVD/DEEEEAACVDPLNLLLLQLLVVVPYAYEYEDQDCVCVVVSVVSRHNHYDHDDLLDDDLVSCPPHQEYEYPDDPDPVDDLVRLCSPLAVSLLVVLVSCLVVVNAEYEYEAAACLVPLVPDDPVCSSNSVRRNNSVVSNLPGNHQYEYEHEYAEDQDDAPQAKDKAQHDPDDDAHHYSNNVSNLVSLQRPPSVRGSYYMYMGGDDHGSNVNNVVD

pLDDT: mean 97.67, std 1.82, range [87.19, 98.94]

Solvent-accessible surface area (backbone atoms only — not comparable to full-atom values): 21629 Å² total; per-residue (Å²): 87,34,30,34,28,37,32,26,81,36,80,37,34,43,43,24,24,35,41,26,32,75,72,65,32,38,20,29,30,30,32,75,49,70,85,53,39,67,65,43,41,74,35,33,26,70,41,75,36,75,38,38,69,90,53,86,42,72,76,66,56,68,87,43,51,28,40,35,42,53,47,61,54,55,89,90,46,56,48,41,41,35,40,42,36,34,18,49,24,42,47,52,50,52,51,49,29,60,76,69,66,33,41,40,35,37,38,58,56,40,57,50,32,91,48,26,86,78,41,60,78,94,43,24,44,57,26,44,28,39,29,53,28,52,50,53,52,69,71,44,92,48,46,26,32,39,41,13,44,42,54,71,36,90,55,75,64,78,56,27,32,42,73,33,75,68,69,95,65,86,85,52,48,21,26,31,46,38,52,17,46,48,54,44,63,46,76,80,39,71,79,41,49,76,40,59,34,24,38,26,47,50,86,37,47,43,71,60,53,63,71,67,88,86,33,30,33,29,37,32,27,80,37,80,39,34,43,43,24,24,34,41,26,31,75,73,66,33,37,20,28,31,31,30,75,48,70,87,54,39,68,63,41,42,74,36,33,26,70,40,74,37,74,40,39,69,89,52,85,41,72,76,66,56,66,87,42,51,29,38,36,41,53,46,62,53,56,89,90,47,58,48,41,41,33,40,40,35,34,18,49,24,42,46,50,49,53,50,50,30,58,75,70,66,32,40,40,34,37,38,57,54,42,57,52,31,91,48,24,87,77,39,60,77,95,44,25,42,58,25,43,30,40,29,53,29,50,51,52,52,70,70,43,91,48,45,28,32,39,41,14,43,40,54,72,36,88,54,75,62,76,57,26,33,41,74,34,75,68,69,95,64,88,84,51,46,21,26,32,47,38,54,16,47,50,52,44,63,46,76,81,38,71,77,42,50,75,40,57,34,25,36,27,45,49,88,37,47,44,71,60,54,63,69,67,89

Radius of gyration: 23.71 Å; Cα contacts (8 Å, |Δi|>4): 932; chains: 2; bounding box: 46×68×50 Å

Organism: Halalkalibacterium halodurans (strain ATCC BAA-125 / DSM 18197 / FERM 7344 / JCM 9153 / C-125) (NCBI:txid272558)